Protein AF-0000000075079475 (afdb_homodimer)

Organism: Methylotuvimicrobium buryatense (NCBI:txid95641)

Solvent-accessible surface area (backbone atoms only — not comparable to full-atom values): 30664 Å² total; per-residue (Å²): 133,55,64,68,54,48,51,51,49,20,50,54,37,57,52,51,55,81,39,71,41,76,41,73,81,39,75,64,50,52,45,44,29,71,70,65,68,35,54,45,79,53,95,85,27,36,35,29,41,31,66,28,38,52,50,43,38,50,50,44,19,69,71,56,64,44,43,33,68,89,47,76,78,61,88,45,68,64,50,41,50,46,40,38,48,44,45,38,60,70,61,57,77,58,83,53,40,50,39,40,32,34,23,38,71,30,55,43,44,36,45,92,32,72,29,45,61,45,60,89,42,34,57,40,35,22,43,30,26,44,52,85,63,59,78,43,69,74,45,61,26,40,32,38,29,51,52,71,69,56,39,30,40,38,59,74,52,76,64,50,76,87,52,34,69,14,38,33,33,44,32,44,51,78,90,45,54,52,35,35,50,38,36,50,51,50,34,56,72,61,21,79,88,32,50,20,32,25,39,36,37,53,36,43,57,30,48,47,51,33,74,67,39,62,58,45,44,25,34,38,38,71,34,80,91,46,48,65,63,45,35,66,31,74,94,48,20,44,48,87,55,40,74,78,28,47,67,37,41,52,53,52,48,52,40,41,73,68,63,64,39,22,69,68,42,39,52,48,54,51,47,40,65,73,64,45,25,19,38,46,56,53,48,37,59,71,65,64,50,62,47,38,79,39,49,42,93,134,54,65,68,53,47,52,50,49,20,49,55,37,56,50,50,56,81,40,70,41,76,42,73,81,40,76,63,50,52,47,45,29,72,70,64,68,34,53,45,78,54,97,84,27,36,35,30,42,31,66,28,38,53,50,44,38,50,50,42,20,70,67,53,59,43,42,33,69,90,47,78,79,60,86,45,68,64,51,41,50,46,38,34,48,40,41,38,58,70,63,56,76,58,82,56,39,50,39,41,32,34,24,37,71,31,54,43,43,36,43,92,31,73,28,46,60,45,59,89,44,35,59,40,35,22,42,30,26,46,51,84,63,59,80,43,69,74,45,61,26,39,32,39,31,50,52,70,70,56,39,31,38,38,58,73,51,76,63,50,77,87,52,35,70,14,38,33,33,46,30,44,51,77,91,47,55,52,35,35,51,40,37,49,51,50,35,56,72,61,21,80,89,32,51,21,31,24,38,36,37,53,37,43,57,30,48,46,52,34,75,67,39,60,56,44,44,24,35,38,38,70,34,79,91,44,46,65,62,46,36,65,31,73,92,49,20,44,50,88,56,40,74,78,29,46,67,38,40,53,52,50,49,50,40,40,73,67,64,64,40,22,69,68,41,40,51,49,52,51,48,40,65,73,62,46,26,19,39,44,54,57,48,37,59,74,65,63,50,61,45,36,78,41,49,42,93

Radius of gyration: 27.36 Å; Cα contacts (8 Å, |Δi|>4): 1155; chains: 2; bounding box: 39×85×72 Å

InterPro domains:
  IPR036078 Spo11/DNA topoisomerase VI subunit A superfamily [SSF56726] (134-229)
  IPR055705 Domain of unknown function DUF7281 [PF23947] (97-292)

Structure (mmCIF, N/CA/C/O backbone):
data_AF-0000000075079475-model_v1
#
loop_
_entity.id
_entity.type
_entity.pdbx_description
1 polymer 'DUF7281 domain-containing protein'
#
loop_
_atom_site.group_PDB
_atom_site.id
_atom_site.type_symbol
_atom_site.label_atom_id
_atom_site.label_alt_id
_atom_site.label_comp_id
_atom_site.label_asym_id
_atom_site.label_entity_id
_atom_site.label_seq_id
_atom_site.pdbx_PDB_ins_code
_atom_site.Cartn_x
_atom_site.Cartn_y
_atom_site.Cartn_z
_atom_site.occupancy
_atom_site.B_iso_or_equiv
_atom_site.auth_seq_id
_atom_site.auth_comp_id
_atom_site.auth_asym_id
_atom_site.auth_atom_id
_atom_site.pdbx_PDB_model_num
ATOM 1 N N . MET A 1 1 ? -4.488 14.391 -16.703 1 60.06 1 MET A N 1
ATOM 2 C CA . MET A 1 1 ? -4.801 15.438 -17.672 1 60.06 1 MET A CA 1
ATOM 3 C C . MET A 1 1 ? -6.082 15.117 -18.422 1 60.06 1 MET A C 1
ATOM 5 O O . MET A 1 1 ? -6.293 13.969 -18.844 1 60.06 1 MET A O 1
ATOM 9 N N . ASN A 1 2 ? -6.949 16.109 -18.328 1 63.81 2 ASN A N 1
ATOM 10 C CA . ASN A 1 2 ? -8.195 15.883 -19.047 1 63.81 2 ASN A CA 1
ATOM 11 C C . ASN A 1 2 ? -8.039 16.109 -20.547 1 63.81 2 ASN A C 1
ATOM 13 O O . ASN A 1 2 ? -7.074 16.75 -20.984 1 63.81 2 ASN A O 1
ATOM 17 N N . ARG A 1 3 ? -8.945 15.477 -21.297 1 73.62 3 ARG A N 1
ATOM 18 C CA . ARG A 1 3 ? -8.906 15.492 -22.75 1 73.62 3 ARG A CA 1
ATOM 19 C C . ARG A 1 3 ? -8.922 16.922 -23.281 1 73.62 3 ARG A C 1
ATOM 21 O O . ARG A 1 3 ? -8.234 17.234 -24.25 1 73.62 3 ARG A O 1
ATOM 28 N N . LYS A 1 4 ? -9.688 17.656 -22.594 1 76.19 4 LYS A N 1
ATOM 29 C CA . LYS A 1 4 ? -9.82 19.031 -23.062 1 76.19 4 LYS A CA 1
ATOM 30 C C . LYS A 1 4 ? -8.477 19.766 -23 1 76.19 4 LYS A C 1
ATOM 32 O O . LYS A 1 4 ? -8.094 20.453 -23.953 1 76.19 4 LYS A O 1
ATOM 37 N N . LEU A 1 5 ? -7.867 19.547 -22.016 1 80.56 5 LEU A N 1
ATOM 38 C CA . LEU A 1 5 ? -6.566 20.172 -21.828 1 80.56 5 LEU A CA 1
ATOM 39 C C . LEU A 1 5 ? -5.543 19.609 -22.812 1 80.56 5 LEU A C 1
ATOM 41 O O . LEU A 1 5 ? -4.785 20.359 -23.438 1 80.56 5 LEU A O 1
ATOM 45 N N . PHE A 1 6 ? -5.578 18.344 -22.938 1 85.19 6 PHE A N 1
ATOM 46 C CA . PHE A 1 6 ? -4.648 17.719 -23.859 1 85.19 6 PHE A CA 1
ATOM 47 C C . PHE A 1 6 ? -4.875 18.234 -25.281 1 85.19 6 PHE A C 1
ATOM 49 O O . PHE A 1 6 ? -3.916 18.562 -25.984 1 85.19 6 PHE A O 1
ATOM 56 N N . ASN A 1 7 ? -6.109 18.266 -25.672 1 82.31 7 ASN A N 1
ATOM 57 C CA . ASN A 1 7 ? -6.43 18.75 -27 1 82.31 7 ASN A CA 1
ATOM 58 C C . ASN A 1 7 ? -5.984 20.203 -27.203 1 82.31 7 ASN A C 1
ATOM 60 O O . ASN A 1 7 ? -5.488 20.578 -28.266 1 82.31 7 ASN A O 1
ATOM 64 N N . TRP A 1 8 ? -6.211 20.906 -26.203 1 85.75 8 TRP A N 1
ATOM 65 C CA . TRP A 1 8 ? -5.793 22.297 -26.281 1 85.75 8 TRP A CA 1
ATOM 66 C C . TRP A 1 8 ? -4.281 22.406 -26.453 1 85.75 8 TRP A C 1
ATOM 68 O O . TRP A 1 8 ? -3.809 23.172 -27.312 1 85.75 8 TRP A O 1
ATOM 78 N N . ILE A 1 9 ? -3.586 21.656 -25.703 1 87.31 9 ILE A N 1
ATOM 79 C CA . ILE A 1 9 ? -2.129 21.656 -25.781 1 87.31 9 ILE A CA 1
ATOM 80 C C . ILE A 1 9 ? -1.682 21.172 -27.156 1 87.31 9 ILE A C 1
ATOM 82 O O . ILE A 1 9 ? -0.754 21.734 -27.75 1 87.31 9 ILE A O 1
ATOM 86 N N . SER A 1 10 ? -2.314 20.156 -27.578 1 86.5 10 SER A N 1
ATOM 87 C CA . SER A 1 10 ? -2.008 19.641 -28.906 1 86.5 10 SER A CA 1
ATOM 88 C C . SER A 1 10 ? -2.127 20.719 -29.969 1 86.5 10 SER A C 1
ATOM 90 O O . SER A 1 10 ? -1.272 20.828 -30.859 1 86.5 10 SER A O 1
ATOM 92 N N . GLU A 1 11 ? -3.133 21.469 -29.875 1 85.88 11 GLU A N 1
ATOM 93 C CA . GLU A 1 11 ? -3.342 22.562 -30.812 1 85.88 11 GLU A CA 1
ATOM 94 C C . GLU A 1 11 ? -2.254 23.625 -30.672 1 85.88 11 GLU A C 1
ATOM 96 O O . GLU A 1 11 ? -1.771 24.156 -31.672 1 85.88 11 GLU A O 1
ATOM 101 N N . LEU A 1 12 ? -1.952 23.875 -29.516 1 87.19 12 LEU A N 1
ATOM 102 C CA . LEU A 1 12 ? -0.946 24.891 -29.234 1 87.19 12 LEU A CA 1
ATOM 103 C C . LEU A 1 12 ? 0.405 24.5 -29.828 1 87.19 12 LEU A C 1
ATOM 105 O O . LEU A 1 12 ? 1.061 25.312 -30.484 1 87.19 12 LEU A O 1
ATOM 109 N N . VAL A 1 13 ? 0.736 23.25 -29.625 1 87.62 13 VAL A N 1
ATOM 110 C CA . VAL A 1 13 ? 2.068 22.812 -30.031 1 87.62 13 VAL A CA 1
ATOM 111 C C . VAL A 1 13 ? 2.102 22.578 -31.547 1 87.62 13 VAL A C 1
ATOM 113 O O . VAL A 1 13 ? 3.146 22.734 -32.188 1 87.62 13 VAL A O 1
ATOM 116 N N . ALA A 1 14 ? 1.033 22.281 -32.031 1 82.19 14 ALA A N 1
ATOM 117 C CA . ALA A 1 14 ? 0.944 22.047 -33.469 1 82.19 14 ALA A CA 1
ATOM 118 C C . ALA A 1 14 ? 0.942 23.359 -34.219 1 82.19 14 ALA A C 1
ATOM 120 O O . ALA A 1 14 ? 1.371 23.406 -35.375 1 82.19 14 ALA A O 1
ATOM 121 N N . SER A 1 15 ? 0.427 24.25 -33.562 1 79.5 15 SER A N 1
ATOM 122 C CA . SER A 1 15 ? 0.332 25.547 -34.219 1 79.5 15 SER A CA 1
ATOM 123 C C . SER A 1 15 ? 1.684 26.25 -34.281 1 79.5 15 SER A C 1
ATOM 125 O O . SER A 1 15 ? 2.047 26.953 -33.312 1 79.5 15 SER A O 1
ATOM 127 N N . GLY A 1 16 ? 2.592 26 -35.344 1 78.31 16 GLY A N 1
ATOM 128 C CA . GLY A 1 16 ? 3.896 26.625 -35.469 1 78.31 16 GLY A CA 1
ATOM 129 C C . GLY A 1 16 ? 4.879 26.188 -34.406 1 78.31 16 GLY A C 1
ATOM 130 O O . GLY A 1 16 ? 5.227 26.953 -33.531 1 78.31 16 GLY A O 1
ATOM 131 N N . PRO A 1 17 ? 5.293 25 -34.375 1 75.19 17 PRO A N 1
ATOM 132 C CA . PRO A 1 17 ? 6.117 24.406 -33.312 1 75.19 17 PRO A CA 1
ATOM 133 C C . PRO A 1 17 ? 7.414 25.188 -33.094 1 75.19 17 PRO A C 1
ATOM 135 O O . PRO A 1 17 ? 7.945 25.172 -31.969 1 75.19 17 PRO A O 1
ATOM 138 N N . ASP A 1 18 ? 7.766 25.875 -34.031 1 77.31 18 ASP A N 1
ATOM 139 C CA . ASP A 1 18 ? 9.047 26.578 -33.938 1 77.31 18 ASP A CA 1
ATOM 140 C C . ASP A 1 18 ? 8.844 28.078 -33.781 1 77.31 18 ASP A C 1
ATOM 142 O O . ASP A 1 18 ? 9.781 28.859 -33.969 1 77.31 18 ASP A O 1
ATOM 146 N N . ARG A 1 19 ? 7.609 28.578 -33.562 1 84.56 19 ARG A N 1
ATOM 147 C CA . ARG A 1 19 ? 7.332 30 -33.469 1 84.56 19 ARG A CA 1
ATOM 148 C C . ARG A 1 19 ? 6.613 30.312 -32.156 1 84.56 19 ARG A C 1
ATOM 150 O O . ARG A 1 19 ? 6.051 29.422 -31.516 1 84.56 19 ARG A O 1
ATOM 157 N N . ASN A 1 20 ? 6.715 31.547 -31.812 1 86.38 20 ASN A N 1
ATOM 158 C CA . ASN A 1 20 ? 5.961 32 -30.641 1 86.38 20 ASN A CA 1
ATOM 159 C C . ASN A 1 20 ? 4.465 32.031 -30.922 1 86.38 20 ASN A C 1
ATOM 161 O O . ASN A 1 20 ? 4.047 32.375 -32.031 1 86.38 20 ASN A O 1
ATOM 165 N N . THR A 1 21 ? 3.693 31.5 -30.078 1 87.5 21 THR A N 1
ATOM 166 C CA . THR A 1 21 ? 2.238 31.562 -30.172 1 87.5 21 THR A CA 1
ATOM 167 C C . THR A 1 21 ? 1.648 32.375 -29.031 1 87.5 21 THR A C 1
ATOM 169 O O . THR A 1 21 ? 2.088 32.25 -27.875 1 87.5 21 THR A O 1
ATOM 172 N N . THR A 1 22 ? 0.761 33.312 -29.359 1 86.19 22 THR A N 1
ATOM 173 C CA . THR A 1 22 ? 0.069 34.125 -28.375 1 86.19 22 THR A CA 1
ATOM 174 C C . THR A 1 22 ? -1.396 33.719 -28.266 1 86.19 22 THR A C 1
ATOM 176 O O . THR A 1 22 ? -2.051 33.438 -29.281 1 86.19 22 THR A O 1
ATOM 179 N N . ARG A 1 23 ? -1.879 33.5 -27.078 1 83.38 23 ARG A N 1
ATOM 180 C CA . ARG A 1 23 ? -3.268 33.125 -26.828 1 83.38 23 ARG A CA 1
ATOM 181 C C . ARG A 1 23 ? -3.914 34.031 -25.797 1 83.38 23 ARG A C 1
ATOM 183 O O . ARG A 1 23 ? -3.23 34.562 -24.938 1 83.38 23 ARG A O 1
ATOM 190 N N . HIS A 1 24 ? -5.176 34.156 -25.953 1 81.88 24 HIS A N 1
ATOM 191 C CA . HIS A 1 24 ? -5.934 34.906 -24.938 1 81.88 24 HIS A CA 1
ATOM 192 C C . HIS A 1 24 ? -6.055 34.094 -23.656 1 81.88 24 HIS A C 1
ATOM 194 O O . HIS A 1 24 ? -6.082 32.844 -23.688 1 81.88 24 HIS A O 1
ATOM 200 N N . ALA A 1 25 ? -6.117 34.781 -22.562 1 77.12 25 ALA A N 1
ATOM 201 C CA . ALA A 1 25 ? -6.25 34.156 -21.25 1 77.12 25 ALA A CA 1
ATOM 202 C C . ALA A 1 25 ? -7.566 33.375 -21.156 1 77.12 25 ALA A C 1
ATOM 204 O O . ALA A 1 25 ? -8.625 33.906 -21.5 1 77.12 25 ALA A O 1
ATOM 205 N N . SER A 1 26 ? -7.496 32.094 -21.078 1 78.19 26 SER A N 1
ATOM 206 C CA . SER A 1 26 ? -8.625 31.203 -20.797 1 78.19 26 SER A CA 1
ATOM 207 C C . SER A 1 26 ? -8.336 30.281 -19.625 1 78.19 26 SER A C 1
ATOM 209 O O . SER A 1 26 ? -7.215 30.25 -19.125 1 78.19 26 SER A O 1
ATOM 211 N N . ALA A 1 27 ? -9.359 29.75 -19.172 1 78.31 27 ALA A N 1
ATOM 212 C CA . ALA A 1 27 ? -9.203 28.828 -18.047 1 78.31 27 ALA A CA 1
ATOM 213 C C . ALA A 1 27 ? -8.203 27.719 -18.375 1 78.31 27 ALA A C 1
ATOM 215 O O . ALA A 1 27 ? -7.375 27.359 -17.531 1 78.31 27 ALA A O 1
ATOM 216 N N . LEU A 1 28 ? -8.195 27.281 -19.516 1 78.38 28 LEU A N 1
ATOM 217 C CA . LEU A 1 28 ? -7.305 26.203 -19.938 1 78.38 28 LEU A CA 1
ATOM 218 C C . LEU A 1 28 ? -5.859 26.688 -20.016 1 78.38 28 LEU A C 1
ATOM 220 O O . LEU A 1 28 ? -4.941 25.969 -19.609 1 78.38 28 LEU A O 1
ATOM 224 N N . VAL A 1 29 ? -5.785 27.891 -20.5 1 79.06 29 VAL A N 1
ATOM 225 C CA . VAL A 1 29 ? -4.449 28.453 -20.641 1 79.06 29 VAL A CA 1
ATOM 226 C C . VAL A 1 29 ? -3.812 28.656 -19.281 1 79.06 29 VAL A C 1
ATOM 228 O O . VAL A 1 29 ? -2.637 28.344 -19.078 1 79.06 29 VAL A O 1
ATOM 231 N N . ARG A 1 30 ? -4.551 29.125 -18.438 1 77.5 30 ARG A N 1
ATOM 232 C CA . ARG A 1 30 ? -4.051 29.328 -17.094 1 77.5 30 ARG A CA 1
ATOM 233 C C . ARG A 1 30 ? -3.645 28.016 -16.438 1 77.5 30 ARG A C 1
ATOM 235 O O . ARG A 1 30 ? -2.629 27.938 -15.75 1 77.5 30 ARG A O 1
ATOM 242 N N . GLU A 1 31 ? -4.418 27.094 -16.766 1 79.31 31 GLU A N 1
ATOM 243 C CA . GLU A 1 31 ? -4.117 25.766 -16.234 1 79.31 31 GLU A CA 1
ATOM 244 C C . GLU A 1 31 ? -2.787 25.25 -16.781 1 79.31 31 GLU A C 1
ATOM 246 O O . GLU A 1 31 ? -2.004 24.656 -16.031 1 79.31 31 GLU A O 1
ATOM 251 N N . VAL A 1 32 ? -2.566 25.469 -17.969 1 81.31 32 VAL A N 1
ATOM 252 C CA . VAL A 1 32 ? -1.35 25 -18.609 1 81.31 32 VAL A CA 1
ATOM 253 C C . VAL A 1 32 ? -0.134 25.703 -18.016 1 81.31 32 VAL A C 1
ATOM 255 O O . VAL A 1 32 ? 0.876 25.062 -17.719 1 81.31 32 VAL A O 1
ATOM 258 N N . ILE A 1 33 ? -0.33 26.984 -17.781 1 78.81 33 ILE A N 1
ATOM 259 C CA . ILE A 1 33 ? 0.781 27.766 -17.25 1 78.81 33 ILE A CA 1
ATOM 260 C C . ILE A 1 33 ? 1.06 27.375 -15.812 1 78.81 33 ILE A C 1
ATOM 262 O O . ILE A 1 33 ? 2.217 27.203 -15.414 1 78.81 33 ILE A O 1
ATOM 266 N N . GLU A 1 34 ? 0.073 27.234 -15.125 1 75.38 34 GLU A N 1
ATOM 267 C CA . GLU A 1 34 ? 0.208 26.906 -13.711 1 75.38 34 GLU A CA 1
ATOM 268 C C . GLU A 1 34 ? 0.738 25.484 -13.531 1 75.38 34 GLU A C 1
ATOM 270 O O . GLU A 1 34 ? 1.578 25.234 -12.664 1 75.38 34 GLU A O 1
ATOM 275 N N . ARG A 1 35 ? 0.265 24.734 -14.445 1 75.38 35 ARG A N 1
ATOM 276 C CA . ARG A 1 35 ? 0.546 23.312 -14.281 1 75.38 35 ARG A CA 1
ATOM 277 C C . ARG A 1 35 ? 1.932 22.969 -14.812 1 75.38 35 ARG A C 1
ATOM 279 O O . ARG A 1 35 ? 2.648 22.172 -14.211 1 75.38 35 ARG A O 1
ATOM 286 N N . TYR A 1 36 ? 2.291 23.547 -15.922 1 80.56 36 TYR A N 1
ATOM 287 C CA . TYR A 1 36 ? 3.498 23.109 -16.609 1 80.56 36 TYR A CA 1
ATOM 288 C C . TYR A 1 36 ? 4.574 24.188 -16.562 1 80.56 36 TYR A C 1
ATOM 290 O O . TYR A 1 36 ? 5.719 23.953 -16.969 1 80.56 36 TYR A O 1
ATOM 298 N N . ARG A 1 37 ? 4.172 25.266 -16.031 1 77.88 37 ARG A N 1
ATOM 299 C CA . ARG A 1 37 ? 5.082 26.406 -15.922 1 77.88 37 ARG A CA 1
ATOM 300 C C . ARG A 1 37 ? 5.73 26.719 -17.266 1 77.88 37 ARG A C 1
ATOM 302 O O . ARG A 1 37 ? 6.934 26.969 -17.328 1 77.88 37 ARG A O 1
ATOM 309 N N . CYS A 1 38 ? 4.973 26.516 -18.219 1 84.69 38 CYS A N 1
ATOM 310 C CA . CYS A 1 38 ? 5.375 26.875 -19.578 1 84.69 38 CYS A CA 1
ATOM 311 C C . CYS A 1 38 ? 4.547 28.047 -20.094 1 84.69 38 CYS A C 1
ATOM 313 O O . CYS A 1 38 ? 3.32 28.047 -19.984 1 84.69 38 CYS A O 1
ATOM 315 N N . GLY A 1 39 ? 5.188 29.078 -20.594 1 82.81 39 GLY A N 1
ATOM 316 C CA . GLY A 1 39 ? 4.523 30.266 -21.078 1 82.81 39 GLY A CA 1
ATOM 317 C C . GLY A 1 39 ? 4.574 31.422 -20.109 1 82.81 39 GLY A C 1
ATOM 318 O O . GLY A 1 39 ? 4.926 31.25 -18.938 1 82.81 39 GLY A O 1
ATOM 319 N N . HIS A 1 40 ? 4.348 32.688 -20.641 1 83.62 40 HIS A N 1
ATOM 320 C CA . HIS A 1 40 ? 4.359 33.875 -19.781 1 83.62 40 HIS A CA 1
ATOM 321 C C . HIS A 1 40 ? 3.352 34.906 -20.25 1 83.62 40 HIS A C 1
ATOM 323 O O . HIS A 1 40 ? 2.926 34.906 -21.406 1 83.62 40 HIS A O 1
ATOM 329 N N . LEU A 1 41 ? 2.971 35.656 -19.312 1 78.75 41 LEU A N 1
ATOM 330 C CA . LEU A 1 41 ? 2.045 36.75 -19.609 1 78.75 41 LEU A CA 1
ATOM 331 C C . LEU A 1 41 ? 2.793 37.969 -20.141 1 78.75 41 LEU A C 1
ATOM 333 O O . LEU A 1 41 ? 3.803 38.375 -19.578 1 78.75 41 LEU A O 1
ATOM 337 N N . ASN A 1 42 ? 2.484 38.344 -21.344 1 78 42 ASN A N 1
ATOM 338 C CA . ASN A 1 42 ? 3.025 39.562 -21.938 1 78 42 ASN A CA 1
ATOM 339 C C . ASN A 1 42 ? 1.915 40.5 -22.391 1 78 42 ASN A C 1
ATOM 341 O O . ASN A 1 42 ? 1.188 40.188 -23.344 1 78 42 ASN A O 1
ATOM 345 N N . LYS A 1 43 ? 1.786 41.688 -21.906 1 77.31 43 LYS A N 1
ATOM 346 C CA . LYS A 1 43 ? 0.822 42.75 -22.25 1 77.31 43 LYS A CA 1
ATOM 347 C C . LYS A 1 43 ? -0.6 42.188 -22.266 1 77.31 43 LYS A C 1
ATOM 349 O O . LYS A 1 43 ? -1.342 42.406 -23.219 1 77.31 43 LYS A O 1
ATOM 354 N N . GLY A 1 44 ? -0.976 41.312 -21.219 1 72.75 44 GLY A N 1
ATOM 355 C CA . GLY A 1 44 ? -2.336 40.812 -21.078 1 72.75 44 GLY A CA 1
ATOM 356 C C . GLY A 1 44 ? -2.59 39.562 -21.859 1 72.75 44 GLY A C 1
ATOM 357 O O . GLY A 1 44 ? -3.719 39.062 -21.906 1 72.75 44 GLY A O 1
ATOM 358 N N . ARG A 1 45 ? -1.634 39.188 -22.594 1 80.75 45 ARG A N 1
ATOM 359 C CA . ARG A 1 45 ? -1.776 37.969 -23.375 1 80.75 45 ARG A CA 1
ATOM 360 C C . ARG A 1 45 ? -0.772 36.906 -22.906 1 80.75 45 ARG A C 1
ATOM 362 O O . ARG A 1 45 ? 0.308 37.25 -22.422 1 80.75 45 ARG A O 1
ATOM 369 N N . LEU A 1 46 ? -1.155 35.656 -23.125 1 82.81 46 LEU A N 1
ATOM 370 C CA . LEU A 1 46 ? -0.275 34.531 -22.781 1 82.81 46 LEU A CA 1
ATOM 371 C C . LEU A 1 46 ? 0.584 34.125 -23.969 1 82.81 46 LEU A C 1
ATOM 373 O O . LEU A 1 46 ? 0.061 33.844 -25.047 1 82.81 46 LEU A O 1
ATOM 377 N N . VAL A 1 47 ? 1.871 34.25 -23.797 1 87.12 47 VAL A N 1
ATOM 378 C CA . VAL A 1 47 ? 2.822 33.969 -24.859 1 87.12 47 VAL A CA 1
ATOM 379 C C . VAL A 1 47 ? 3.535 32.656 -24.578 1 87.12 47 VAL A C 1
ATOM 381 O O . VAL A 1 47 ? 4 32.406 -23.469 1 87.12 47 VAL A O 1
ATOM 384 N N . PHE A 1 48 ? 3.59 31.766 -25.578 1 89.81 48 PHE A N 1
ATOM 385 C CA . PHE A 1 48 ? 4.363 30.531 -25.562 1 89.81 48 PHE A CA 1
ATOM 386 C C . PHE A 1 48 ? 5.473 30.578 -26.609 1 89.81 48 PHE A C 1
ATOM 388 O O . PHE A 1 48 ? 5.199 30.656 -27.812 1 89.81 48 PHE A O 1
ATOM 395 N N . THR A 1 49 ? 6.695 30.594 -26.078 1 86.94 49 THR A N 1
ATOM 396 C CA . THR A 1 49 ? 7.82 30.547 -27 1 86.94 49 THR A CA 1
ATOM 397 C C . THR A 1 49 ? 7.988 29.141 -27.578 1 86.94 49 THR A C 1
ATOM 399 O O . THR A 1 49 ? 7.363 28.188 -27.109 1 86.94 49 THR A O 1
ATOM 402 N N . ALA A 1 50 ? 8.859 29.125 -28.625 1 84.25 50 ALA A N 1
ATOM 403 C CA . ALA A 1 50 ? 9.195 27.812 -29.188 1 84.25 50 ALA A CA 1
ATOM 404 C C . ALA A 1 50 ? 9.773 26.891 -28.125 1 84.25 50 ALA A C 1
ATOM 406 O O . ALA A 1 50 ? 9.461 25.688 -28.094 1 84.25 50 ALA A O 1
ATOM 407 N N . GLN A 1 51 ? 10.484 27.469 -27.281 1 85.94 51 GLN A N 1
ATOM 408 C CA . GLN A 1 51 ? 11.086 26.688 -26.203 1 85.94 51 GLN A CA 1
ATOM 409 C C . GLN A 1 51 ? 10.023 26.234 -25.203 1 85.94 51 GLN A C 1
ATOM 411 O O . GLN A 1 51 ? 10.078 25.109 -24.703 1 85.94 51 GLN A O 1
ATOM 416 N N . ASP A 1 52 ? 9.086 27.062 -24.953 1 86.56 52 ASP A N 1
ATOM 417 C CA . ASP A 1 52 ? 7.977 26.703 -24.062 1 86.56 52 ASP A CA 1
ATOM 418 C C . ASP A 1 52 ? 7.191 25.516 -24.625 1 86.56 52 ASP A C 1
ATOM 420 O O . ASP A 1 52 ? 6.82 24.609 -23.891 1 86.56 52 ASP A O 1
ATOM 424 N N . LYS A 1 53 ? 6.922 25.578 -25.844 1 85.88 53 LYS A N 1
ATOM 425 C CA . LYS A 1 53 ? 6.148 24.531 -26.516 1 85.88 53 LYS A CA 1
ATOM 426 C C . LYS A 1 53 ? 6.887 23.188 -26.484 1 85.88 53 LYS A C 1
ATOM 428 O O . LYS A 1 53 ? 6.277 22.141 -26.25 1 85.88 53 LYS A O 1
ATOM 433 N N . LEU A 1 54 ? 8.18 23.25 -26.672 1 83.38 54 LEU A N 1
ATOM 434 C CA . LEU A 1 54 ? 8.992 22.047 -26.609 1 83.38 54 LEU A CA 1
ATOM 435 C C . LEU A 1 54 ? 8.977 21.438 -25.219 1 83.38 54 LEU A C 1
ATOM 437 O O . LEU A 1 54 ? 8.836 20.219 -25.062 1 83.38 54 LEU A O 1
ATOM 441 N N . GLU A 1 55 ? 9.094 22.344 -24.312 1 84.38 55 GLU A N 1
ATOM 442 C CA . GLU A 1 55 ? 9.078 21.891 -22.922 1 84.38 55 GLU A CA 1
ATOM 443 C C . GLU A 1 55 ? 7.711 21.344 -22.547 1 84.38 55 GLU A C 1
ATOM 445 O O . GLU A 1 55 ? 7.613 20.328 -21.859 1 84.38 55 GLU A O 1
ATOM 450 N N . LEU A 1 56 ? 6.727 22.031 -22.969 1 85.62 56 LEU A N 1
ATOM 451 C CA . LEU A 1 56 ? 5.359 21.578 -22.703 1 85.62 56 LEU A CA 1
ATOM 452 C C . LEU A 1 56 ? 5.109 20.203 -23.328 1 85.62 56 LEU A C 1
ATOM 454 O O . LEU A 1 56 ? 4.523 19.328 -22.688 1 85.62 56 LEU A O 1
ATOM 458 N N . ARG A 1 57 ? 5.488 20.047 -24.469 1 83.19 57 ARG A N 1
ATOM 459 C CA . ARG A 1 57 ? 5.375 18.766 -25.156 1 83.19 57 ARG A CA 1
ATOM 460 C C . ARG A 1 57 ? 6.07 17.656 -24.391 1 83.19 57 ARG A C 1
ATOM 462 O O . ARG A 1 57 ? 5.508 16.578 -24.203 1 83.19 57 ARG A O 1
ATOM 469 N N . ARG A 1 58 ? 7.25 17.969 -23.984 1 79.31 58 ARG A N 1
ATOM 470 C CA . ARG A 1 58 ? 8.031 17 -23.219 1 79.31 58 ARG A CA 1
ATOM 471 C C . ARG A 1 58 ? 7.312 16.625 -21.938 1 79.31 58 ARG A C 1
ATOM 473 O O . ARG A 1 58 ? 7.176 15.438 -21.609 1 79.31 58 ARG A O 1
ATOM 480 N N . ARG A 1 59 ? 6.828 17.594 -21.297 1 78.44 59 ARG A N 1
ATOM 481 C CA . ARG A 1 59 ? 6.195 17.375 -20 1 78.44 59 ARG A CA 1
ATOM 482 C C . ARG A 1 59 ? 4.883 16.625 -20.156 1 78.44 59 ARG A C 1
ATOM 484 O O . ARG A 1 59 ? 4.582 15.727 -19.359 1 78.44 59 ARG A O 1
ATOM 491 N N . VAL A 1 60 ? 4.133 17.016 -21.141 1 79.5 60 VAL A N 1
ATOM 492 C CA . VAL A 1 60 ? 2.854 16.359 -21.391 1 79.5 60 VAL A CA 1
ATOM 493 C C . VAL A 1 60 ? 3.084 14.906 -21.797 1 79.5 60 VAL A C 1
ATOM 495 O O . VAL A 1 60 ? 2.371 14.008 -21.344 1 79.5 60 VAL A O 1
ATOM 498 N N . ARG A 1 61 ? 4.062 14.734 -22.562 1 75.44 61 ARG A N 1
ATOM 499 C CA . ARG A 1 61 ? 4.418 13.383 -22.984 1 75.44 61 ARG A CA 1
ATOM 500 C C . ARG A 1 61 ? 4.844 12.539 -21.781 1 75.44 61 ARG A C 1
ATOM 502 O O . ARG A 1 61 ? 4.477 11.367 -21.688 1 75.44 61 ARG A O 1
ATOM 509 N N . GLU A 1 62 ? 5.617 13.133 -20.984 1 70.19 62 GLU A N 1
ATOM 510 C CA . GLU A 1 62 ? 6.074 12.445 -19.781 1 70.19 62 GLU A CA 1
ATOM 511 C C . GLU A 1 62 ? 4.902 12.094 -18.875 1 70.19 62 GLU A C 1
ATOM 513 O O . GLU A 1 62 ? 4.879 11.008 -18.281 1 70.19 62 GLU A O 1
ATOM 518 N N . GLU A 1 63 ? 4.035 13.094 -18.859 1 66.12 63 GLU A N 1
ATOM 519 C CA . GLU A 1 63 ? 2.895 12.945 -17.969 1 66.12 63 GLU A CA 1
ATOM 520 C C . GLU A 1 63 ? 1.887 11.938 -18.516 1 66.12 63 GLU A C 1
ATOM 522 O O . GLU A 1 63 ? 1.335 11.125 -17.766 1 66.12 63 GLU A O 1
ATOM 527 N N . THR A 1 64 ? 1.555 12.047 -19.75 1 67.12 64 THR A N 1
ATOM 528 C CA . THR A 1 64 ? 0.427 11.312 -20.328 1 67.12 64 THR A CA 1
ATOM 529 C C . THR A 1 64 ? 0.911 10.109 -21.125 1 67.12 64 THR A C 1
ATOM 531 O O . THR A 1 64 ? 0.141 9.188 -21.391 1 67.12 64 THR A O 1
ATOM 534 N N . GLY A 1 65 ? 2.197 10.125 -21.484 1 64.75 65 GLY A N 1
ATOM 535 C CA . GLY A 1 65 ? 2.742 9.133 -22.391 1 64.75 65 GLY A CA 1
ATOM 536 C C . GLY A 1 65 ? 2.422 9.414 -23.844 1 64.75 65 GLY A C 1
ATOM 537 O O . GLY A 1 65 ? 2.846 8.664 -24.734 1 64.75 65 GLY A O 1
ATOM 538 N N . PHE A 1 66 ? 1.674 10.43 -24.078 1 71.19 66 PHE A N 1
ATOM 539 C CA . PHE A 1 66 ? 1.272 10.766 -25.438 1 71.19 66 PHE A CA 1
ATOM 540 C C . PHE A 1 66 ? 1.901 12.086 -25.875 1 71.19 66 PHE A C 1
ATOM 542 O O . PHE A 1 66 ? 1.95 13.039 -25.109 1 71.19 66 PHE A O 1
ATOM 549 N N . ASP A 1 67 ? 2.43 12.008 -27.094 1 76.81 67 ASP A N 1
ATOM 550 C CA . ASP A 1 67 ? 2.945 13.25 -27.672 1 76.81 67 ASP A CA 1
ATOM 551 C C . ASP A 1 67 ? 1.808 14.141 -28.156 1 76.81 67 ASP A C 1
ATOM 553 O O . ASP A 1 67 ? 1.073 13.773 -29.078 1 76.81 67 ASP A O 1
ATOM 557 N N . PRO A 1 68 ? 1.753 15.258 -27.531 1 80.94 68 PRO A N 1
ATOM 558 C CA . PRO A 1 68 ? 0.67 16.125 -27.984 1 80.94 68 PRO A CA 1
ATOM 559 C C . PRO A 1 68 ? 0.86 16.594 -29.422 1 80.94 68 PRO A C 1
ATOM 561 O O . PRO A 1 68 ? -0.086 17.078 -30.047 1 80.94 68 PRO A O 1
ATOM 564 N N . LEU A 1 69 ? 2.137 16.422 -29.797 1 75.56 69 LEU A N 1
ATOM 565 C CA . LEU A 1 69 ? 2.35 16.719 -31.203 1 75.56 69 LEU A CA 1
ATOM 566 C C . LEU A 1 69 ? 1.996 15.508 -32.062 1 75.56 69 LEU A C 1
ATOM 568 O O . LEU A 1 69 ? 2.674 14.477 -32 1 75.56 69 LEU A O 1
ATOM 572 N N . GLY A 1 70 ? 0.699 15.406 -32.531 1 70.5 70 GLY A N 1
ATOM 573 C CA . GLY A 1 70 ? 0.344 14.398 -33.5 1 70.5 70 GLY A CA 1
ATOM 574 C C . GLY A 1 70 ? -0.454 13.25 -32.938 1 70.5 70 GLY A C 1
ATOM 575 O O . GLY A 1 70 ? -0.951 12.398 -33.656 1 70.5 70 GLY A O 1
ATOM 576 N N . GLU A 1 71 ? -0.406 13.094 -31.516 1 69.12 71 GLU A N 1
ATOM 577 C CA . GLU A 1 71 ? -1.148 11.992 -30.922 1 69.12 71 GLU A CA 1
ATOM 578 C C . GLU A 1 71 ? -2.391 12.5 -30.188 1 69.12 71 GLU A C 1
ATOM 580 O O . GLU A 1 71 ? -2.475 13.672 -29.844 1 69.12 71 GLU A O 1
ATOM 585 N N . ARG A 1 72 ? -3.455 11.641 -30.172 1 66.25 72 ARG A N 1
ATOM 586 C CA . ARG A 1 72 ? -4.688 11.945 -29.453 1 66.25 72 ARG A CA 1
ATOM 587 C C . ARG A 1 72 ? -4.781 11.141 -28.156 1 66.25 72 ARG A C 1
ATOM 589 O O . ARG A 1 72 ? -4.359 9.984 -28.109 1 66.25 72 ARG A O 1
ATOM 596 N N . LEU A 1 73 ? -5.098 11.938 -27.094 1 65.75 73 LEU A N 1
ATOM 597 C CA . LEU A 1 73 ? -5.402 11.234 -25.859 1 65.75 73 LEU A CA 1
ATOM 598 C C . LEU A 1 73 ? -6.598 10.305 -26.031 1 65.75 73 LEU A C 1
ATOM 600 O O . LEU A 1 73 ? -7.637 10.719 -26.547 1 65.75 73 LEU A O 1
ATOM 604 N N . PRO A 1 74 ? -6.434 9.086 -25.812 1 57.47 74 PRO A N 1
ATOM 605 C CA . PRO A 1 74 ? -7.57 8.18 -25.984 1 57.47 74 PRO A CA 1
ATOM 606 C C . PRO A 1 74 ? -8.781 8.586 -25.156 1 57.47 74 PRO A C 1
ATOM 608 O O . PRO A 1 74 ? -8.633 9.227 -24.109 1 57.47 74 PRO A O 1
ATOM 611 N N . ASP A 1 75 ? -9.977 8.445 -25.656 1 55.66 75 ASP A N 1
ATOM 612 C CA . ASP A 1 75 ? -11.242 8.828 -25.062 1 55.66 75 ASP A CA 1
ATOM 613 C C . ASP A 1 75 ? -11.492 8.062 -23.766 1 55.66 75 ASP A C 1
ATOM 615 O O . ASP A 1 75 ? -12.172 8.555 -22.859 1 55.66 75 ASP A O 1
ATOM 619 N N . ASP A 1 76 ? -11.141 6.957 -23.609 1 48.06 76 ASP A N 1
ATOM 620 C CA . ASP A 1 76 ? -11.523 6.102 -22.5 1 48.06 76 ASP A CA 1
ATOM 621 C C . ASP A 1 76 ? -10.43 6.07 -21.438 1 48.06 76 ASP A C 1
ATOM 623 O O . ASP A 1 76 ? -9.258 5.832 -21.734 1 48.06 76 ASP A O 1
ATOM 627 N N . ARG A 1 77 ? -10.828 6.754 -20.297 1 45 77 ARG A N 1
ATOM 628 C CA . ARG A 1 77 ? -9.977 6.785 -19.109 1 45 77 ARG A CA 1
ATOM 629 C C . ARG A 1 77 ? -9.234 5.465 -18.938 1 45 77 ARG A C 1
ATOM 631 O O . ARG A 1 77 ? -8.078 5.453 -18.5 1 45 77 ARG A O 1
ATOM 638 N N . LEU A 1 78 ? -9.875 4.5 -19.328 1 45.5 78 LEU A N 1
ATOM 639 C CA . LEU A 1 78 ? -9.281 3.174 -19.219 1 45.5 78 LEU A CA 1
ATOM 640 C C . LEU A 1 78 ? -8.086 3.025 -20.156 1 45.5 78 LEU A C 1
ATOM 642 O O . LEU A 1 78 ? -7.078 2.414 -19.797 1 45.5 78 LEU A O 1
ATOM 646 N N . THR A 1 79 ? -8.289 3.641 -21.219 1 50.47 79 THR A N 1
ATOM 647 C CA . THR A 1 79 ? -7.215 3.549 -22.203 1 50.47 79 THR A CA 1
ATOM 648 C C . THR A 1 79 ? -6.012 4.383 -21.766 1 50.47 79 THR A C 1
ATOM 650 O O . THR A 1 79 ? -4.863 3.969 -21.938 1 50.47 79 THR A O 1
ATOM 653 N N . VAL A 1 80 ? -6.348 5.539 -21.25 1 48.62 80 VAL A N 1
ATOM 654 C CA . VAL A 1 80 ? -5.266 6.387 -20.766 1 48.62 80 VAL A CA 1
ATOM 655 C C . VAL A 1 80 ? -4.543 5.691 -19.609 1 48.62 80 VAL A C 1
ATOM 657 O O . VAL A 1 80 ? -3.311 5.68 -19.547 1 48.62 80 VAL A O 1
ATOM 660 N N . ALA A 1 81 ? -5.293 5.18 -18.812 1 48.31 81 ALA A N 1
ATOM 661 C CA . ALA A 1 81 ? -4.723 4.441 -17.688 1 48.31 81 ALA A CA 1
ATOM 662 C C . ALA A 1 81 ? -3.877 3.268 -18.172 1 48.31 81 ALA A C 1
ATOM 664 O O . ALA A 1 81 ? -2.801 3.004 -17.625 1 48.31 81 ALA A O 1
ATOM 665 N N . LYS A 1 82 ? -4.449 2.721 -19.219 1 49.78 82 LYS A N 1
ATOM 666 C CA . LYS A 1 82 ? -3.723 1.62 -19.844 1 49.78 82 LYS A CA 1
ATOM 667 C C . LYS A 1 82 ? -2.398 2.098 -20.438 1 49.78 82 LYS A C 1
ATOM 669 O O . LYS A 1 82 ? -1.383 1.407 -20.344 1 49.78 82 LYS A O 1
ATOM 674 N N . HIS A 1 83 ? -2.562 3.205 -21.031 1 50.84 83 HIS A N 1
ATOM 675 C CA . HIS A 1 83 ? -1.348 3.758 -21.625 1 50.84 83 HIS A CA 1
ATOM 676 C C . HIS A 1 83 ? -0.323 4.109 -20.547 1 50.84 83 HIS A C 1
ATOM 678 O O . HIS A 1 83 ? 0.871 3.848 -20.719 1 50.84 83 HIS A O 1
ATOM 684 N N . HIS A 1 84 ? -0.794 4.695 -19.562 1 49.47 84 HIS A N 1
ATOM 685 C CA . HIS A 1 84 ? 0.109 5.027 -18.469 1 49.47 84 HIS A CA 1
ATOM 686 C C . HIS A 1 84 ? 0.705 3.77 -17.844 1 49.47 84 HIS A C 1
ATOM 688 O O . HIS A 1 84 ? 1.894 3.736 -17.516 1 49.47 84 HIS A O 1
ATOM 694 N N . ALA A 1 85 ? -0.192 2.906 -17.766 1 48.84 85 ALA A N 1
ATOM 695 C CA . ALA A 1 85 ? 0.288 1.63 -17.25 1 48.84 85 ALA A CA 1
ATOM 696 C C . ALA A 1 85 ? 1.379 1.047 -18.141 1 48.84 85 ALA A C 1
ATOM 698 O O . ALA A 1 85 ? 2.383 0.527 -17.656 1 48.84 85 ALA A O 1
ATOM 699 N N . ASN A 1 86 ? 1.11 1.191 -19.438 1 51.16 86 ASN A N 1
ATOM 700 C CA . ASN A 1 86 ? 2.092 0.699 -20.406 1 51.16 86 ASN A CA 1
ATOM 701 C C . ASN A 1 86 ? 3.402 1.473 -20.312 1 51.16 86 ASN A C 1
ATOM 703 O O . ASN A 1 86 ? 4.484 0.884 -20.391 1 51.16 86 ASN A O 1
ATOM 707 N N . GLU A 1 87 ? 3.234 2.717 -20.375 1 48.81 87 GLU A N 1
ATOM 708 C CA . GLU A 1 87 ? 4.43 3.545 -20.25 1 48.81 87 GLU A CA 1
ATOM 709 C C . GLU A 1 87 ? 5.172 3.252 -18.953 1 48.81 87 GLU A C 1
ATOM 711 O O . GLU A 1 87 ? 6.402 3.213 -18.922 1 48.81 87 GLU A O 1
ATOM 716 N N . LYS A 1 88 ? 4.457 3.203 -17.938 1 47.53 88 LYS A N 1
ATOM 717 C CA . LYS A 1 88 ? 5.016 2.9 -16.625 1 47.53 88 LYS A CA 1
ATOM 718 C C . LYS A 1 88 ? 5.723 1.548 -16.625 1 47.53 88 LYS A C 1
ATOM 720 O O . LYS A 1 88 ? 6.75 1.381 -15.969 1 47.53 88 LYS A O 1
ATOM 725 N N . LEU A 1 89 ? 4.965 0.675 -17.25 1 48.91 89 LEU A N 1
ATOM 726 C CA . LEU A 1 89 ? 5.598 -0.632 -17.391 1 48.91 89 LEU A CA 1
ATOM 727 C C . LEU A 1 89 ? 6.898 -0.52 -18.172 1 48.91 89 LEU A C 1
ATOM 729 O O . LEU A 1 89 ? 7.844 -1.271 -17.938 1 48.91 89 LEU A O 1
ATOM 733 N N . ALA A 1 90 ? 7.012 0.397 -19.156 1 46.5 90 ALA A N 1
ATOM 734 C CA . ALA A 1 90 ? 8.172 0.477 -20.031 1 46.5 90 ALA A CA 1
ATOM 735 C C . ALA A 1 90 ? 9.289 1.291 -19.391 1 46.5 90 ALA A C 1
ATOM 737 O O . ALA A 1 90 ? 10.469 1.112 -19.719 1 46.5 90 ALA A O 1
ATOM 738 N N . GLY A 1 91 ? 9.039 2.328 -18.672 1 43.69 91 GLY A N 1
ATOM 739 C CA . GLY A 1 91 ? 10.133 3.23 -18.344 1 43.69 91 GLY A CA 1
ATOM 740 C C . GLY A 1 91 ? 10.516 3.199 -16.891 1 43.69 91 GLY A C 1
ATOM 741 O O . GLY A 1 91 ? 11.602 2.732 -16.531 1 43.69 91 GLY A O 1
ATOM 742 N N . LYS A 1 92 ? 10.016 4.242 -16.047 1 46.59 92 LYS A N 1
ATOM 743 C CA . LYS A 1 92 ? 10.523 4.59 -14.719 1 46.59 92 LYS A CA 1
ATOM 744 C C . LYS A 1 92 ? 10.305 3.449 -13.734 1 46.59 92 LYS A C 1
ATOM 746 O O . LYS A 1 92 ? 9.328 2.699 -13.844 1 46.59 92 LYS A O 1
ATOM 751 N N . PRO A 1 93 ? 11.438 3.234 -13.008 1 47.5 93 PRO A N 1
ATOM 752 C CA . PRO A 1 93 ? 11.172 2.238 -11.961 1 47.5 93 PRO A CA 1
ATOM 753 C C . PRO A 1 93 ? 9.836 2.457 -11.266 1 47.5 93 PRO A C 1
ATOM 755 O O . PRO A 1 93 ? 9.539 3.572 -10.82 1 47.5 93 PRO A O 1
ATOM 758 N N . VAL A 1 94 ? 8.711 1.848 -11.633 1 48.41 94 VAL A N 1
ATOM 759 C CA . VAL A 1 94 ? 7.297 1.728 -11.305 1 48.41 94 VAL A CA 1
ATOM 760 C C . VAL A 1 94 ? 7.066 2.146 -9.852 1 48.41 94 VAL A C 1
ATOM 762 O O . VAL A 1 94 ? 6.094 2.842 -9.547 1 48.41 94 VAL A O 1
ATOM 765 N N . SER A 1 95 ? 8.18 1.874 -8.93 1 55.62 95 SER A N 1
ATOM 766 C CA . SER A 1 95 ? 7.918 1.995 -7.496 1 55.62 95 SER A CA 1
ATOM 767 C C . SER A 1 95 ? 7.84 3.457 -7.07 1 55.62 95 SER A C 1
ATOM 769 O O . SER A 1 95 ? 7.289 3.773 -6.016 1 55.62 95 SER A O 1
ATOM 771 N N . GLU A 1 96 ? 7.934 4.41 -8.102 1 67.44 96 GLU A N 1
ATOM 772 C CA . GLU A 1 96 ? 8.195 5.773 -7.652 1 67.44 96 GLU A CA 1
ATOM 773 C C . GLU A 1 96 ? 6.953 6.648 -7.805 1 67.44 96 GLU A C 1
ATOM 775 O O . GLU A 1 96 ? 6.98 7.84 -7.48 1 67.44 96 GLU A O 1
ATOM 780 N N . ASP A 1 97 ? 5.797 6.102 -7.988 1 86.44 97 ASP A N 1
ATOM 781 C CA . ASP A 1 97 ? 4.629 6.953 -8.195 1 86.44 97 ASP A CA 1
ATOM 782 C C . ASP A 1 97 ? 3.48 6.551 -7.277 1 86.44 97 ASP A C 1
ATOM 784 O O . ASP A 1 97 ? 2.354 7.02 -7.441 1 86.44 97 ASP A O 1
ATOM 788 N N . TYR A 1 98 ? 3.73 5.773 -6.34 1 90.88 98 TYR A N 1
ATOM 789 C CA . TYR A 1 98 ? 2.607 5.23 -5.586 1 90.88 98 TYR A CA 1
ATOM 790 C C . TYR A 1 98 ? 2.41 5.992 -4.281 1 90.88 98 TYR A C 1
ATOM 792 O O . TYR A 1 98 ? 3.381 6.434 -3.66 1 90.88 98 TYR A O 1
ATOM 800 N N . LEU A 1 99 ? 1.119 6.129 -3.949 1 94.75 99 LEU A N 1
ATOM 801 C CA . LEU A 1 99 ? 0.685 6.723 -2.689 1 94.75 99 LEU A CA 1
ATOM 802 C C . LEU A 1 99 ? -0.175 5.746 -1.895 1 94.75 99 LEU A C 1
ATOM 804 O O . LEU A 1 99 ? -0.819 4.867 -2.473 1 94.75 99 LEU A O 1
ATOM 808 N N . LEU A 1 100 ? -0.074 5.895 -0.646 1 96.31 100 LEU A N 1
ATOM 809 C CA . LEU A 1 100 ? -0.979 5.191 0.256 1 96.31 100 LEU A CA 1
ATOM 810 C C . LEU A 1 100 ? -2.004 6.152 0.854 1 96.31 100 LEU A C 1
ATOM 812 O O . LEU A 1 100 ? -1.636 7.129 1.513 1 96.31 100 LEU A O 1
ATOM 816 N N . LEU A 1 101 ? -3.309 5.863 0.59 1 97.31 101 LEU A N 1
ATOM 817 C CA . LEU A 1 101 ? -4.395 6.758 0.969 1 97.31 101 LEU A CA 1
ATOM 818 C C . LEU A 1 101 ? -5.367 6.062 1.917 1 97.31 101 LEU A C 1
ATOM 820 O O . LEU A 1 101 ? -5.605 4.859 1.793 1 97.31 101 LEU A O 1
ATOM 824 N N . ASN A 1 102 ? -5.891 6.805 2.836 1 97.12 102 ASN A N 1
ATOM 825 C CA . ASN A 1 102 ? -6.918 6.34 3.764 1 97.12 102 ASN A CA 1
ATOM 826 C C . ASN A 1 102 ? -7.805 7.488 4.238 1 97.12 102 ASN A C 1
ATOM 828 O O . ASN A 1 102 ? -7.629 8.633 3.811 1 97.12 102 ASN A O 1
ATOM 832 N N . SER A 1 103 ? -8.805 7.184 4.957 1 96.81 103 SER A N 1
ATOM 833 C CA . SER A 1 103 ? -9.695 8.188 5.531 1 96.81 103 SER A CA 1
ATOM 834 C C . SER A 1 103 ? -10.266 7.727 6.863 1 96.81 103 SER A C 1
ATOM 836 O O . SER A 1 103 ? -10.688 6.574 7 1 96.81 103 SER A O 1
ATOM 838 N N . PRO A 1 104 ? -10.305 8.641 7.82 1 94.94 104 PRO A N 1
ATOM 839 C CA . PRO A 1 104 ? -10.812 8.266 9.141 1 94.94 104 PRO A CA 1
ATOM 840 C C . PRO A 1 104 ? -12.258 7.785 9.102 1 94.94 104 PRO A C 1
ATOM 842 O O . PRO A 1 104 ? -12.656 6.945 9.914 1 94.94 104 PRO A O 1
ATOM 845 N N . ASP A 1 105 ? -13.023 8.227 8.195 1 93.19 105 ASP A N 1
ATOM 846 C CA . ASP A 1 105 ? -14.422 7.816 8.156 1 93.19 105 ASP A CA 1
ATOM 847 C C . ASP A 1 105 ? -14.609 6.582 7.277 1 93.19 105 ASP A C 1
ATOM 849 O O . ASP A 1 105 ? -15.734 6.129 7.062 1 93.19 105 ASP A O 1
ATOM 853 N N . GLY A 1 106 ? -13.555 6.117 6.625 1 91.88 106 GLY A N 1
ATOM 854 C CA . GLY A 1 106 ? -13.578 4.855 5.898 1 91.88 106 GLY A CA 1
ATOM 855 C C . GLY A 1 106 ? -13.93 5.02 4.43 1 91.88 106 GLY A C 1
ATOM 856 O O . GLY A 1 106 ? -14.055 4.031 3.703 1 91.88 106 GLY A O 1
ATOM 857 N N . ALA A 1 107 ? -14.047 6.238 3.949 1 93.94 107 ALA A N 1
ATOM 858 C CA . ALA A 1 107 ? -14.461 6.461 2.566 1 93.94 107 ALA A CA 1
ATOM 859 C C . ALA A 1 107 ? -13.461 7.348 1.831 1 93.94 107 ALA A C 1
ATOM 861 O O . ALA A 1 107 ? -13.219 8.492 2.23 1 93.94 107 ALA A O 1
ATOM 862 N N . LEU A 1 108 ? -12.867 6.801 0.769 1 95.56 108 LEU A N 1
ATOM 863 C CA . LEU A 1 108 ? -11.992 7.57 -0.109 1 95.56 108 LEU A CA 1
ATOM 864 C C . LEU A 1 108 ? -12.758 8.109 -1.308 1 95.56 108 LEU A C 1
ATOM 866 O O . LEU A 1 108 ? -13.32 7.34 -2.092 1 95.56 108 LEU A O 1
ATOM 870 N N . CYS A 1 109 ? -12.75 9.383 -1.401 1 96.81 109 CYS A N 1
ATOM 871 C CA . CYS A 1 109 ? -13.453 10.031 -2.504 1 96.81 109 CYS A CA 1
ATOM 872 C C . CYS A 1 109 ? -12.461 10.672 -3.475 1 96.81 109 CYS A C 1
ATOM 874 O O . CYS A 1 109 ? -12.008 11.797 -3.252 1 96.81 109 CYS A O 1
ATOM 876 N N . ILE A 1 110 ? -12.219 9.953 -4.516 1 95.81 110 ILE A N 1
ATOM 877 C CA . ILE A 1 110 ? -11.281 10.406 -5.531 1 95.81 110 ILE A CA 1
ATOM 878 C C . ILE A 1 110 ? -11.828 10.086 -6.922 1 95.81 110 ILE A C 1
ATOM 880 O O . ILE A 1 110 ? -12.594 9.133 -7.09 1 95.81 110 ILE A O 1
ATOM 884 N N . ASN A 1 111 ? -11.477 10.867 -7.902 1 94 111 ASN A N 1
ATOM 885 C CA . ASN A 1 111 ? -11.844 10.695 -9.305 1 94 111 ASN A CA 1
ATOM 886 C C . ASN A 1 111 ? -13.344 10.492 -9.469 1 94 111 ASN A C 1
ATOM 888 O O . ASN A 1 111 ? -13.781 9.648 -10.258 1 94 111 ASN A O 1
ATOM 892 N N . GLY A 1 112 ? -14.047 11.164 -8.648 1 92.94 112 GLY A N 1
ATOM 893 C CA . GLY A 1 112 ? -15.492 11.102 -8.734 1 92.94 112 GLY A CA 1
ATOM 894 C C . GLY A 1 112 ? -16.062 9.812 -8.18 1 92.94 112 GLY A C 1
ATOM 895 O O . GLY A 1 112 ? -17.281 9.594 -8.227 1 92.94 112 GLY A O 1
ATOM 896 N N . GLY A 1 113 ? -15.266 8.961 -7.703 1 92.25 113 GLY A N 1
ATOM 897 C CA . GLY A 1 113 ? -15.703 7.711 -7.109 1 92.25 113 GLY A CA 1
ATOM 898 C C . GLY A 1 113 ? -15.555 7.68 -5.602 1 92.25 113 GLY A C 1
ATOM 899 O O . GLY A 1 113 ? -14.992 8.602 -5.008 1 92.25 113 GLY A O 1
ATOM 900 N N . ARG A 1 114 ? -16.188 6.566 -5.016 1 93.75 114 ARG A N 1
ATOM 901 C CA . ARG A 1 114 ? -16.125 6.363 -3.57 1 93.75 114 ARG A CA 1
ATOM 902 C C . ARG A 1 114 ? -15.688 4.941 -3.236 1 93.75 114 ARG A C 1
ATOM 904 O O . ARG A 1 114 ? -16.359 3.977 -3.602 1 93.75 114 ARG A O 1
ATOM 911 N N . ILE A 1 115 ? -14.539 4.809 -2.648 1 93.25 115 ILE A N 1
ATOM 912 C CA . ILE A 1 115 ? -14.047 3.518 -2.182 1 93.25 115 ILE A CA 1
ATOM 913 C C . ILE A 1 115 ? -14.289 3.387 -0.68 1 93.25 115 ILE A C 1
ATOM 915 O O . ILE A 1 115 ? -13.773 4.184 0.109 1 93.25 115 ILE A O 1
ATOM 919 N N . THR A 1 116 ? -14.984 2.373 -0.298 1 91.56 116 THR A N 1
ATOM 920 C CA . THR A 1 116 ? -15.258 2.131 1.114 1 91.56 116 THR A CA 1
ATOM 921 C C . THR A 1 116 ? -14.367 1.021 1.659 1 91.56 116 THR A C 1
ATOM 923 O O . THR A 1 116 ? -14.438 -0.121 1.2 1 91.56 116 THR A O 1
ATOM 926 N N . LEU A 1 117 ? -13.414 1.185 2.607 1 88.69 117 LEU A N 1
ATOM 927 C CA . LEU A 1 117 ? -12.406 0.26 3.119 1 88.69 117 LEU A CA 1
ATOM 928 C C . LEU A 1 117 ? -12.984 -0.618 4.223 1 88.69 117 LEU A C 1
ATOM 930 O O . LEU A 1 117 ? -12.383 -1.622 4.605 1 88.69 117 LEU A O 1
ATOM 934 N N . GLN A 1 118 ? -14.094 -0.469 4.66 1 81.56 118 GLN A N 1
ATOM 935 C CA . GLN A 1 118 ? -14.742 -1.297 5.672 1 81.56 118 GLN A CA 1
ATOM 936 C C . GLN A 1 118 ? -13.852 -1.463 6.898 1 81.56 118 GLN A C 1
ATOM 938 O O . GLN A 1 118 ? -13.469 -2.582 7.246 1 81.56 118 GLN A O 1
ATOM 943 N N . PRO A 1 119 ? -13.617 -0.492 7.637 1 78.75 119 PRO A N 1
ATOM 944 C CA . PRO A 1 119 ? -12.68 -0.55 8.758 1 78.75 119 PRO A CA 1
ATOM 945 C C . PRO A 1 119 ? -13.102 -1.556 9.828 1 78.75 119 PRO A C 1
ATOM 947 O O . PRO A 1 119 ? -12.266 -2.039 10.594 1 78.75 119 PRO A O 1
ATOM 950 N N . ALA A 1 120 ? -14.336 -1.934 9.836 1 78.06 120 ALA A N 1
ATOM 951 C CA . ALA A 1 120 ? -14.828 -2.926 10.789 1 78.06 120 ALA A CA 1
ATOM 952 C C . ALA A 1 120 ? -14.281 -4.316 10.461 1 78.06 120 ALA A C 1
ATOM 954 O O . ALA A 1 120 ? -14.102 -5.145 11.359 1 78.06 120 ALA A O 1
ATOM 955 N N . SER A 1 121 ? -14.031 -4.535 9.242 1 81.81 121 SER A N 1
ATOM 956 C CA . SER A 1 121 ? -13.562 -5.848 8.797 1 81.81 121 SER A CA 1
ATOM 957 C C . SER A 1 121 ? -12.047 -5.953 8.883 1 81.81 121 SER A C 1
ATOM 959 O O . SER A 1 121 ? -11.508 -6.996 9.266 1 81.81 121 SER A O 1
ATOM 961 N N . ILE A 1 122 ? -11.367 -4.902 8.57 1 85.19 122 ILE A N 1
ATOM 962 C CA . ILE A 1 122 ? -9.906 -4.926 8.555 1 85.19 122 ILE A CA 1
ATOM 963 C C . ILE A 1 122 ? -9.367 -3.516 8.789 1 85.19 122 ILE A C 1
ATOM 965 O O . ILE A 1 122 ? -9.898 -2.543 8.25 1 85.19 122 ILE A O 1
ATOM 969 N N . MET A 1 123 ? -8.344 -3.471 9.656 1 86.06 123 MET A N 1
ATOM 970 C CA . MET A 1 123 ? -7.656 -2.201 9.875 1 86.06 123 MET A CA 1
ATOM 971 C C . MET A 1 123 ? -6.59 -1.969 8.805 1 86.06 123 MET A C 1
ATOM 973 O O . MET A 1 123 ? -5.395 -1.973 9.109 1 86.06 123 MET A O 1
ATOM 977 N N . ALA A 1 124 ? -7.078 -1.674 7.66 1 90.31 124 ALA A N 1
ATOM 978 C CA . ALA A 1 124 ? -6.164 -1.479 6.535 1 90.31 124 ALA A CA 1
ATOM 979 C C . ALA A 1 124 ? -5.426 -0.149 6.652 1 90.31 124 ALA A C 1
ATOM 981 O O . ALA A 1 124 ? -5.965 0.821 7.191 1 90.31 124 ALA A O 1
ATOM 982 N N . ALA A 1 125 ? -4.172 -0.165 6.188 1 91.06 125 ALA A N 1
ATOM 983 C CA . ALA A 1 125 ? -3.43 1.089 6.09 1 91.06 125 ALA A CA 1
ATOM 984 C C . ALA A 1 125 ? -4 1.983 4.992 1 91.06 125 ALA A C 1
ATOM 986 O O . ALA A 1 125 ? -3.83 3.203 5.027 1 91.06 125 ALA A O 1
ATOM 987 N N . GLY A 1 126 ? -4.637 1.325 4.012 1 95.69 126 GLY A N 1
ATOM 988 C CA . GLY A 1 126 ? -5.32 2.135 3.016 1 95.69 126 GLY A CA 1
ATOM 989 C C . GLY A 1 126 ? -5.223 1.563 1.613 1 95.69 126 GLY A C 1
ATOM 990 O O . GLY A 1 126 ? -4.953 0.373 1.439 1 95.69 126 GLY A O 1
ATOM 991 N N . VAL A 1 127 ? -5.59 2.402 0.675 1 96.06 127 VAL A N 1
ATOM 992 C CA . VAL A 1 127 ? -5.523 2.062 -0.743 1 96.06 127 VAL A CA 1
ATOM 993 C C . VAL A 1 127 ? -4.207 2.557 -1.333 1 96.06 127 VAL A C 1
ATOM 995 O O . VAL A 1 127 ? -3.832 3.719 -1.15 1 96.06 127 VAL A O 1
ATOM 998 N N . PHE A 1 128 ? -3.467 1.627 -1.904 1 95.19 128 PHE A N 1
ATOM 999 C CA . PHE A 1 128 ? -2.201 1.916 -2.57 1 95.19 128 PHE A CA 1
ATOM 1000 C C . PHE A 1 128 ? -2.418 2.162 -4.059 1 95.19 128 PHE A C 1
ATOM 1002 O O . PHE A 1 128 ? -2.869 1.272 -4.781 1 95.19 128 PHE A O 1
ATOM 1009 N N . CYS A 1 129 ? -2.148 3.42 -4.504 1 93.06 129 CYS A N 1
ATOM 1010 C CA . CYS A 1 129 ? -2.479 3.732 -5.891 1 93.06 129 CYS A CA 1
ATOM 1011 C C . CYS A 1 129 ? -1.466 4.703 -6.484 1 93.06 129 CYS A C 1
ATOM 1013 O O . CYS A 1 129 ? -0.772 5.41 -5.754 1 93.06 129 CYS A O 1
ATOM 1015 N N . PRO A 1 130 ? -1.354 4.672 -7.805 1 90.06 130 PRO A N 1
ATOM 1016 C CA . PRO A 1 130 ? -0.482 5.66 -8.445 1 90.06 130 PRO A CA 1
ATOM 1017 C C . PRO A 1 130 ? -1 7.086 -8.305 1 90.06 130 PRO A C 1
ATOM 1019 O O . PRO A 1 130 ? -2.184 7.344 -8.539 1 90.06 130 PRO A O 1
ATOM 1022 N N . SER A 1 131 ? -0.077 7.953 -7.895 1 92.38 131 SER A N 1
ATOM 1023 C CA . SER A 1 131 ? -0.431 9.367 -7.773 1 92.38 131 SER A CA 1
ATOM 1024 C C . SER A 1 131 ? -0.896 9.93 -9.109 1 92.38 131 SER A C 1
ATOM 1026 O O . SER A 1 131 ? -1.831 10.734 -9.156 1 92.38 131 SER A O 1
ATOM 1028 N N . SER A 1 132 ? -0.238 9.492 -10.188 1 86.44 132 SER A N 1
ATOM 1029 C CA . SER A 1 132 ? -0.531 9.992 -11.523 1 86.44 132 SER A CA 1
ATOM 1030 C C . SER A 1 132 ? -1.947 9.633 -11.953 1 86.44 132 SER A C 1
ATOM 1032 O O . SER A 1 132 ? -2.525 10.281 -12.828 1 86.44 132 SER A O 1
ATOM 1034 N N . GLY A 1 133 ? -2.521 8.633 -11.336 1 87.62 133 GLY A N 1
ATOM 1035 C CA . GLY A 1 133 ? -3.869 8.203 -11.68 1 87.62 133 GLY A CA 1
ATOM 1036 C C . GLY A 1 133 ? -4.945 9.008 -10.977 1 87.62 133 GLY A C 1
ATOM 1037 O O . GLY A 1 133 ? -6.129 8.875 -11.289 1 87.62 133 GLY A O 1
ATOM 1038 N N . ILE A 1 134 ? -4.574 9.836 -10.086 1 92.81 134 ILE A N 1
ATOM 1039 C CA . ILE A 1 134 ? -5.523 10.672 -9.359 1 92.81 134 ILE A CA 1
ATOM 1040 C C . ILE A 1 134 ? -5.699 12.008 -10.086 1 92.81 134 ILE A C 1
ATOM 1042 O O . ILE A 1 134 ? -4.738 12.758 -10.266 1 92.81 134 ILE A O 1
ATOM 1046 N N . VAL A 1 135 ? -6.973 12.227 -10.406 1 90.75 135 VAL A N 1
ATOM 1047 C CA . VAL A 1 135 ? -7.27 13.43 -11.172 1 90.75 135 VAL A CA 1
ATOM 1048 C C . VAL A 1 135 ? -8.031 14.422 -10.305 1 90.75 135 VAL A C 1
ATOM 1050 O O . VAL A 1 135 ? -7.82 15.633 -10.398 1 90.75 135 VAL A O 1
ATOM 1053 N N . THR A 1 136 ? -8.914 13.969 -9.531 1 94.75 136 THR A N 1
ATOM 1054 C CA . THR A 1 136 ? -9.672 14.82 -8.625 1 94.75 136 THR A CA 1
ATOM 1055 C C . THR A 1 136 ? -9.703 14.219 -7.219 1 94.75 136 THR A C 1
ATOM 1057 O O . THR A 1 136 ? -9.617 13 -7.062 1 94.75 136 THR A O 1
ATOM 1060 N N . VAL A 1 137 ? -9.711 15.102 -6.293 1 96.88 137 VAL A N 1
ATOM 1061 C CA . VAL A 1 137 ? -9.836 14.742 -4.883 1 96.88 137 VAL A CA 1
ATOM 1062 C C . VAL A 1 137 ? -11.031 15.453 -4.27 1 96.88 137 VAL A C 1
ATOM 1064 O O . VAL A 1 137 ? -11.055 16.688 -4.191 1 96.88 137 VAL A O 1
ATOM 1067 N N . GLU A 1 138 ? -11.992 14.703 -3.789 1 97.69 138 GLU A N 1
ATOM 1068 C CA . GLU A 1 138 ? -13.242 15.305 -3.336 1 97.69 138 GLU A CA 1
ATOM 1069 C C . GLU A 1 138 ? -13.219 15.539 -1.829 1 97.69 138 GLU A C 1
ATOM 1071 O O . GLU A 1 138 ? -14.242 15.906 -1.242 1 97.69 138 GLU A O 1
ATOM 1076 N N . HIS A 1 139 ? -12.141 15.398 -1.154 1 98.19 139 HIS A N 1
ATOM 1077 C CA . HIS A 1 139 ? -11.961 15.75 0.249 1 98.19 139 HIS A CA 1
ATOM 1078 C C . HIS A 1 139 ? -11.547 17.219 0.399 1 98.19 139 HIS A C 1
ATOM 1080 O O . HIS A 1 139 ? -10.734 17.719 -0.385 1 98.19 139 HIS A O 1
ATOM 1086 N N . ASP A 1 140 ? -12.023 17.859 1.413 1 98.31 140 ASP A N 1
ATOM 1087 C CA . ASP A 1 140 ? -11.695 19.266 1.65 1 98.31 140 ASP A CA 1
ATOM 1088 C C . ASP A 1 140 ? -10.43 19.391 2.492 1 98.31 140 ASP A C 1
ATOM 1090 O O . ASP A 1 140 ? -9.82 20.469 2.541 1 98.31 140 ASP A O 1
ATOM 1094 N N . VAL A 1 141 ? -10.133 18.344 3.164 1 98.69 141 VAL A N 1
ATOM 1095 C CA . VAL A 1 141 ? -8.969 18.344 4.051 1 98.69 141 VAL A CA 1
ATOM 1096 C C . VAL A 1 141 ? -8.023 17.219 3.666 1 98.69 141 VAL A C 1
ATOM 1098 O O . VAL A 1 141 ? -8.461 16.078 3.424 1 98.69 141 VAL A O 1
ATOM 1101 N N . LEU A 1 142 ? -6.727 17.5 3.531 1 98.75 142 LEU A N 1
ATOM 1102 C CA . LEU A 1 142 ? -5.656 16.531 3.379 1 98.75 142 LEU A CA 1
ATOM 1103 C C . LEU A 1 142 ? -4.852 16.391 4.664 1 98.75 142 LEU A C 1
ATOM 1105 O O . LEU A 1 142 ? -4.449 17.406 5.254 1 98.75 142 LEU A O 1
ATOM 1109 N N . VAL A 1 143 ? -4.688 15.234 5.125 1 98.75 143 VAL A N 1
ATOM 1110 C CA . VAL A 1 143 ? -3.83 14.992 6.285 1 98.75 143 VAL A CA 1
ATOM 1111 C C . VAL A 1 143 ? -2.625 14.156 5.871 1 98.75 143 VAL A C 1
ATOM 1113 O O . VAL A 1 143 ? -2.777 13 5.453 1 98.75 143 VAL A O 1
ATOM 1116 N N . VAL A 1 144 ? -1.439 14.688 5.93 1 98.56 144 VAL A N 1
ATOM 1117 C CA . VAL A 1 144 ? -0.203 13.961 5.68 1 98.56 144 VAL A CA 1
ATOM 1118 C C . VAL A 1 144 ? 0.243 13.242 6.949 1 98.56 144 VAL A C 1
ATOM 1120 O O . VAL A 1 144 ? 0.46 13.875 7.984 1 98.56 144 VAL A O 1
ATOM 1123 N N . VAL A 1 145 ? 0.368 11.969 6.887 1 97.69 145 VAL A N 1
ATOM 1124 C CA . VAL A 1 145 ? 0.704 11.148 8.047 1 97.69 145 VAL A CA 1
ATOM 1125 C C . VAL A 1 145 ? 2.146 10.664 7.938 1 97.69 145 VAL A C 1
ATOM 1127 O O . VAL A 1 145 ? 2.533 10.062 6.934 1 97.69 145 VAL A O 1
ATOM 1130 N N . GLU A 1 146 ? 2.898 10.789 9 1 94.44 146 GLU A N 1
ATOM 1131 C CA . GLU A 1 146 ? 4.336 10.523 8.977 1 94.44 146 GLU A CA 1
ATOM 1132 C C . GLU A 1 146 ? 4.617 9.023 9.055 1 94.44 146 GLU A C 1
ATOM 1134 O O . GLU A 1 146 ? 5.426 8.5 8.289 1 94.44 146 GLU A O 1
ATOM 1139 N N . ASN A 1 147 ? 3.943 8.359 9.93 1 89.69 147 ASN A N 1
ATOM 1140 C CA . ASN A 1 147 ? 4.32 6.984 10.227 1 89.69 147 ASN A CA 1
ATOM 1141 C C . ASN A 1 147 ? 3.322 5.988 9.641 1 89.69 147 ASN A C 1
ATOM 1143 O O . ASN A 1 147 ? 2.115 6.121 9.844 1 89.69 147 ASN A O 1
ATOM 1147 N N . LEU A 1 148 ? 3.812 4.961 9 1 89.62 148 LEU A N 1
ATOM 1148 C CA . LEU A 1 148 ? 3.006 3.979 8.281 1 89.62 148 LEU A CA 1
ATOM 1149 C C . LEU A 1 148 ? 2.041 3.275 9.234 1 89.62 148 LEU A C 1
ATOM 1151 O O . LEU A 1 148 ? 0.85 3.156 8.938 1 89.62 148 LEU A O 1
ATOM 1155 N N . PRO A 1 149 ? 2.473 2.844 10.422 1 87.69 149 PRO A N 1
ATOM 1156 C CA . PRO A 1 149 ? 1.541 2.121 11.289 1 87.69 149 PRO A CA 1
ATOM 1157 C C . PRO A 1 149 ? 0.338 2.967 11.703 1 87.69 149 PRO A C 1
ATOM 1159 O O . PRO A 1 149 ? -0.744 2.428 11.953 1 87.69 149 PRO A O 1
ATOM 1162 N N . VAL A 1 150 ? 0.513 4.246 11.734 1 91.56 150 VAL A N 1
ATOM 1163 C CA . VAL A 1 150 ? -0.551 5.164 12.125 1 91.56 150 VAL A CA 1
ATOM 1164 C C . VAL A 1 150 ? -1.657 5.152 11.07 1 91.56 150 VAL A C 1
ATOM 1166 O O . VAL A 1 150 ? -2.832 5.352 11.398 1 91.56 150 VAL A O 1
ATOM 1169 N N . MET A 1 151 ? -1.316 4.848 9.836 1 93.31 151 MET A N 1
ATOM 1170 C CA . MET A 1 151 ? -2.289 4.766 8.75 1 93.31 151 MET A CA 1
ATOM 1171 C C . MET A 1 151 ? -3.361 3.725 9.055 1 93.31 151 MET A C 1
ATOM 1173 O O . MET A 1 151 ? -4.535 3.922 8.734 1 93.31 151 MET A O 1
ATOM 1177 N N . SER A 1 152 ? -2.947 2.67 9.688 1 90.5 152 SER A N 1
ATOM 1178 C CA . SER A 1 152 ? -3.867 1.572 9.969 1 90.5 152 SER A CA 1
ATOM 1179 C C . SER A 1 152 ? -4.777 1.904 11.148 1 90.5 152 SER A C 1
ATOM 1181 O O . SER A 1 152 ? -5.777 1.223 11.375 1 90.5 152 SER A O 1
ATOM 1183 N N . LEU A 1 153 ? -4.43 2.945 11.844 1 89.38 153 LEU A N 1
ATOM 1184 C CA . LEU A 1 153 ? -5.195 3.334 13.023 1 89.38 153 LEU A CA 1
ATOM 1185 C C . LEU A 1 153 ? -6.137 4.492 12.703 1 89.38 153 LEU A C 1
ATOM 1187 O O . LEU A 1 153 ? -6.781 5.039 13.594 1 89.38 153 LEU A O 1
ATOM 1191 N N . CYS A 1 154 ? -6.199 4.781 11.453 1 89.38 154 CYS A N 1
ATOM 1192 C CA . CYS A 1 154 ? -6.91 5.941 10.93 1 89.38 154 CYS A CA 1
ATOM 1193 C C . CYS A 1 154 ? -8.328 6.008 11.477 1 89.38 154 CYS A C 1
ATOM 1195 O O . CYS A 1 154 ? -8.758 7.043 11.984 1 89.38 154 CYS A O 1
ATOM 1197 N N . HIS A 1 155 ? -9.039 4.969 11.469 1 89.62 155 HIS A N 1
ATOM 1198 C CA . HIS A 1 155 ? -10.445 4.918 11.875 1 89.62 155 HIS A CA 1
ATOM 1199 C C . HIS A 1 155 ? -10.57 4.906 13.398 1 89.62 155 HIS A C 1
ATOM 1201 O O . HIS A 1 155 ? -11.562 5.395 13.945 1 89.62 155 HIS A O 1
ATOM 1207 N N . ALA A 1 156 ? -9.609 4.469 14.023 1 87.62 156 ALA A N 1
ATOM 1208 C CA . ALA A 1 156 ? -9.68 4.254 15.461 1 87.62 156 ALA A CA 1
ATOM 1209 C C . ALA A 1 156 ? -9.258 5.504 16.219 1 87.62 156 ALA A C 1
ATOM 1211 O O . ALA A 1 156 ? -9.57 5.648 17.406 1 87.62 156 ALA A O 1
ATOM 1212 N N . PHE A 1 157 ? -8.57 6.422 15.57 1 87.88 157 PHE A N 1
ATOM 1213 C CA . PHE A 1 157 ? -8.164 7.66 16.219 1 87.88 157 PHE A CA 1
ATOM 1214 C C . PHE A 1 157 ? -9.367 8.547 16.5 1 87.88 157 PHE A C 1
ATOM 1216 O O . PHE A 1 157 ? -10.258 8.672 15.664 1 87.88 157 PHE A O 1
ATOM 1223 N N . GLU A 1 158 ? -9.398 9.047 17.688 1 89.38 158 GLU A N 1
ATOM 1224 C CA . GLU A 1 158 ? -10.367 10.109 17.953 1 89.38 158 GLU A CA 1
ATOM 1225 C C . GLU A 1 158 ? -9.883 11.445 17.391 1 89.38 158 GLU A C 1
ATOM 1227 O O . GLU A 1 158 ? -9.211 12.203 18.094 1 89.38 158 GLU A O 1
ATOM 1232 N N . MET A 1 159 ? -10.344 11.734 16.234 1 90.88 159 MET A N 1
ATOM 1233 C CA . MET A 1 159 ? -9.898 12.938 15.523 1 90.88 159 MET A CA 1
ATOM 1234 C C . MET A 1 159 ? -10.875 14.094 15.75 1 90.88 159 MET A C 1
ATOM 1236 O O . MET A 1 159 ? -12.055 13.867 16 1 90.88 159 MET A O 1
ATOM 1240 N N . PRO A 1 160 ? -10.289 15.336 15.703 1 94.56 160 PRO A N 1
ATOM 1241 C CA . PRO A 1 160 ? -11.219 16.469 15.633 1 94.56 160 PRO A CA 1
ATOM 1242 C C . PRO A 1 160 ? -12.242 16.312 14.508 1 94.56 160 PRO A C 1
ATOM 1244 O O . PRO A 1 160 ? -11.93 15.734 13.469 1 94.56 160 PRO A O 1
ATOM 1247 N N . GLN A 1 161 ? -13.406 16.859 14.672 1 94.12 161 GLN A N 1
ATOM 1248 C CA . GLN A 1 161 ? -14.508 16.719 13.719 1 94.12 161 GLN A CA 1
ATOM 1249 C C . GLN A 1 161 ? -14.117 17.25 12.344 1 94.12 161 GLN A C 1
ATOM 1251 O O . GLN A 1 161 ? -14.516 16.672 11.32 1 94.12 161 GLN A O 1
ATOM 1256 N N . SER A 1 162 ? -13.305 18.25 12.289 1 95.25 162 SER A N 1
ATOM 1257 C CA . SER A 1 162 ? -12.945 18.938 11.047 1 95.25 162 SER A CA 1
ATOM 1258 C C . SER A 1 162 ? -12.07 18.062 10.164 1 95.25 162 SER A C 1
ATOM 1260 O O . SER A 1 162 ? -11.93 18.312 8.969 1 95.25 162 SER A O 1
ATOM 1262 N N . VAL A 1 163 ? -11.5 17 10.711 1 97 163 VAL A N 1
ATOM 1263 C CA . VAL A 1 163 ? -10.602 16.188 9.898 1 97 163 VAL A CA 1
ATOM 1264 C C . VAL A 1 163 ? -11.156 14.766 9.789 1 97 163 VAL A C 1
ATOM 1266 O O . VAL A 1 163 ? -10.461 13.852 9.336 1 97 163 VAL A O 1
ATOM 1269 N N . ARG A 1 164 ? -12.375 14.57 10.164 1 95.06 164 ARG A N 1
ATOM 1270 C CA . ARG A 1 164 ? -12.977 13.242 10.164 1 95.06 164 ARG A CA 1
ATOM 1271 C C . ARG A 1 164 ? -13.172 12.727 8.734 1 95.06 164 ARG A C 1
ATOM 1273 O O . ARG A 1 164 ? -13.125 11.523 8.492 1 95.06 164 ARG A O 1
ATOM 1280 N N . ARG A 1 165 ? -13.422 13.633 7.82 1 96.25 165 ARG A N 1
ATOM 1281 C CA . ARG A 1 165 ? -13.633 13.25 6.426 1 96.25 165 ARG A CA 1
ATOM 1282 C C . ARG A 1 165 ? -12.398 13.57 5.578 1 96.25 165 ARG A C 1
ATOM 1284 O O . ARG A 1 165 ? -12.492 13.641 4.352 1 96.25 165 ARG A O 1
ATOM 1291 N N . ALA A 1 166 ? -11.297 13.727 6.215 1 98.38 166 ALA A N 1
ATOM 1292 C CA . ALA A 1 166 ? -10.062 14.094 5.523 1 98.38 166 ALA A CA 1
ATOM 1293 C C . ALA A 1 166 ? -9.516 12.922 4.719 1 98.38 166 ALA A C 1
ATOM 1295 O O . ALA A 1 166 ? -9.812 11.758 5.023 1 98.38 166 ALA A O 1
ATOM 1296 N N . LEU A 1 167 ? -8.844 13.234 3.664 1 98.25 167 LEU A N 1
ATOM 1297 C CA . LEU A 1 167 ? -8.008 12.25 2.986 1 98.25 167 LEU A CA 1
ATOM 1298 C C . LEU A 1 167 ? -6.648 12.141 3.664 1 98.25 167 LEU A C 1
ATOM 1300 O O . LEU A 1 167 ? -5.887 13.109 3.705 1 98.25 167 LEU A O 1
ATOM 1304 N N . TRP A 1 168 ? -6.375 10.977 4.23 1 98.44 168 TRP A N 1
ATOM 1305 C CA . TRP A 1 168 ? -5.051 10.711 4.785 1 98.44 168 TRP A CA 1
ATOM 1306 C C . TRP A 1 168 ? -4.086 10.258 3.697 1 98.44 168 TRP A C 1
ATOM 1308 O O . TRP A 1 168 ? -4.43 9.414 2.865 1 98.44 168 TRP A O 1
ATOM 1318 N N . VAL A 1 169 ? -2.939 10.836 3.648 1 98.31 169 VAL A N 1
ATOM 1319 C CA . VAL A 1 169 ? -1.862 10.461 2.736 1 98.31 169 VAL A CA 1
ATOM 1320 C C . VAL A 1 169 ? -0.605 10.117 3.531 1 98.31 169 VAL A C 1
ATOM 1322 O O . VAL A 1 169 ? -0.135 10.922 4.34 1 98.31 169 VAL A O 1
ATOM 1325 N N . TYR A 1 170 ? -0.106 8.945 3.305 1 96.88 170 TYR A N 1
ATOM 1326 C CA . TYR A 1 170 ? 1.142 8.555 3.953 1 96.88 170 TYR A CA 1
ATOM 1327 C C . TYR A 1 170 ? 2.326 9.305 3.354 1 96.88 170 TYR A C 1
ATOM 1329 O O . TYR A 1 170 ? 2.496 9.328 2.133 1 96.88 170 TYR A O 1
ATOM 1337 N N . ARG A 1 171 ? 3.141 9.82 4.207 1 95.81 171 ARG A N 1
ATOM 1338 C CA . ARG A 1 171 ? 4.25 10.664 3.768 1 95.81 171 ARG A CA 1
ATOM 1339 C C . ARG A 1 171 ? 5.293 9.844 3.014 1 95.81 171 ARG A C 1
ATOM 1341 O O . ARG A 1 171 ? 5.902 10.328 2.061 1 95.81 171 ARG A O 1
ATOM 1348 N N . GLY A 1 172 ? 5.477 8.57 3.441 1 90.06 172 GLY A N 1
ATOM 1349 C CA . GLY A 1 172 ? 6.516 7.734 2.861 1 90.06 172 GLY A CA 1
ATOM 1350 C C . GLY A 1 172 ? 7.699 7.523 3.785 1 90.06 172 GLY A C 1
ATOM 1351 O O . GLY A 1 172 ? 7.887 8.281 4.742 1 90.06 172 GLY A O 1
ATOM 1352 N N . ASP A 1 173 ? 8.461 6.531 3.457 1 77.75 173 ASP A N 1
ATOM 1353 C CA . ASP A 1 173 ? 9.641 6.168 4.23 1 77.75 173 ASP A CA 1
ATOM 1354 C C . ASP A 1 173 ? 10.836 7.039 3.852 1 77.75 173 ASP A C 1
ATOM 1356 O O . ASP A 1 173 ? 11.195 7.133 2.676 1 77.75 173 ASP A O 1
ATOM 1360 N N . PRO A 1 174 ? 11.414 7.605 4.871 1 68.44 174 PRO A N 1
ATOM 1361 C CA . PRO A 1 174 ? 12.57 8.453 4.562 1 68.44 174 PRO A CA 1
ATOM 1362 C C . PRO A 1 174 ? 13.703 7.684 3.877 1 68.44 174 PRO A C 1
ATOM 1364 O O . PRO A 1 174 ? 14.484 8.273 3.131 1 68.44 174 PRO A O 1
ATOM 1367 N N . LYS A 1 175 ? 13.711 6.352 4.164 1 66.56 175 LYS A N 1
ATOM 1368 C CA . LYS A 1 175 ? 14.773 5.559 3.559 1 66.56 175 LYS A CA 1
ATOM 1369 C C . LYS A 1 175 ? 14.609 5.48 2.045 1 66.56 175 LYS A C 1
ATOM 1371 O O . LYS A 1 175 ? 15.586 5.281 1.317 1 66.56 175 LYS A O 1
ATOM 1376 N N . THR A 1 176 ? 13.336 5.691 1.621 1 65.31 176 THR A N 1
ATOM 1377 C CA . THR A 1 176 ? 13.078 5.668 0.185 1 65.31 176 THR A CA 1
ATOM 1378 C C . THR A 1 176 ? 12.773 7.07 -0.336 1 65.31 176 THR A C 1
ATOM 1380 O O . THR A 1 176 ? 11.656 7.566 -0.183 1 65.31 176 THR A O 1
ATOM 1383 N N . GLY A 1 177 ? 13.516 8.094 -0.033 1 61.38 177 GLY A N 1
ATOM 1384 C CA . GLY A 1 177 ? 13.391 9.469 -0.489 1 61.38 177 GLY A CA 1
ATOM 1385 C C . GLY A 1 177 ? 12.328 9.641 -1.562 1 61.38 177 GLY A C 1
ATOM 1386 O O . GLY A 1 177 ? 11.539 10.586 -1.512 1 61.38 177 GLY A O 1
ATOM 1387 N N . SER A 1 178 ? 12.18 8.758 -2.434 1 66.19 178 SER A N 1
ATOM 1388 C CA . SER A 1 178 ? 11.281 8.844 -3.58 1 66.19 178 SER A CA 1
ATOM 1389 C C . SER A 1 178 ? 9.82 8.859 -3.141 1 66.19 178 SER A C 1
ATOM 1391 O O . SER A 1 178 ? 9.016 9.617 -3.686 1 66.19 178 SER A O 1
ATOM 1393 N N . LYS A 1 179 ? 9.547 8.141 -2.156 1 78.75 179 LYS A N 1
ATOM 1394 C CA . LYS A 1 179 ? 8.172 8.078 -1.681 1 78.75 179 LYS A CA 1
ATOM 1395 C C . LYS A 1 179 ? 7.754 9.398 -1.04 1 78.75 179 LYS A C 1
ATOM 1397 O O . LYS A 1 179 ? 6.609 9.844 -1.195 1 78.75 179 LYS A O 1
ATOM 1402 N N . ILE A 1 180 ? 8.68 10.078 -0.428 1 88.31 180 ILE A N 1
ATOM 1403 C CA . ILE A 1 180 ? 8.406 11.367 0.196 1 88.31 180 ILE A CA 1
ATOM 1404 C C . ILE A 1 180 ? 8.117 12.414 -0.88 1 88.31 180 ILE A C 1
ATOM 1406 O O . ILE A 1 180 ? 7.207 13.234 -0.734 1 88.31 180 ILE A O 1
ATOM 1410 N N . ASP A 1 181 ? 8.805 12.305 -1.966 1 89.81 181 ASP A N 1
ATOM 1411 C CA . ASP A 1 181 ? 8.641 13.25 -3.062 1 89.81 181 ASP A CA 1
ATOM 1412 C C . ASP A 1 181 ? 7.27 13.102 -3.719 1 89.81 181 ASP A C 1
ATOM 1414 O O . ASP A 1 181 ? 6.66 14.086 -4.133 1 89.81 181 ASP A O 1
ATOM 1418 N N . VAL A 1 182 ? 6.852 11.914 -3.816 1 92.25 182 VAL A N 1
ATOM 1419 C CA . VAL A 1 182 ? 5.551 11.664 -4.422 1 92.25 182 VAL A CA 1
ATOM 1420 C C . VAL A 1 182 ? 4.449 12.281 -3.559 1 92.25 182 VAL A C 1
ATOM 1422 O O . VAL A 1 182 ? 3.523 12.906 -4.078 1 92.25 182 VAL A O 1
ATOM 1425 N N . CYS A 1 183 ? 4.59 12.117 -2.303 1 95.94 183 CYS A N 1
ATOM 1426 C CA . CYS A 1 183 ? 3.627 12.711 -1.377 1 95.94 183 CYS A CA 1
ATOM 1427 C C . CYS A 1 183 ? 3.633 14.234 -1.484 1 95.94 183 CYS A C 1
ATOM 1429 O O . CYS A 1 183 ? 2.576 14.852 -1.586 1 95.94 183 CYS A O 1
ATOM 1431 N N . ARG A 1 184 ? 4.801 14.789 -1.502 1 94.62 184 ARG A N 1
ATOM 1432 C CA . ARG A 1 184 ? 4.934 16.234 -1.588 1 94.62 184 ARG A CA 1
ATOM 1433 C C . ARG A 1 184 ? 4.316 16.766 -2.879 1 94.62 184 ARG A C 1
ATOM 1435 O O . ARG A 1 184 ? 3.609 17.781 -2.865 1 94.62 184 ARG A O 1
ATOM 1442 N N . ALA A 1 185 ? 4.594 16.078 -3.932 1 93.62 185 ALA A N 1
ATOM 1443 C CA . ALA A 1 185 ? 4.051 16.484 -5.227 1 93.62 185 ALA A CA 1
ATOM 1444 C C . ALA A 1 185 ? 2.529 16.406 -5.23 1 93.62 185 ALA A C 1
ATOM 1446 O O . ALA A 1 185 ? 1.857 17.266 -5.809 1 93.62 185 ALA A O 1
ATOM 1447 N N . PHE A 1 186 ? 2.039 15.43 -4.637 1 96.88 186 PHE A N 1
ATOM 1448 C CA . PHE A 1 186 ? 0.596 15.25 -4.535 1 96.88 186 PHE A CA 1
ATOM 1449 C C . PHE A 1 186 ? -0.043 16.406 -3.773 1 96.88 186 PHE A C 1
ATOM 1451 O O . PHE A 1 186 ? -1.053 16.953 -4.211 1 96.88 186 PHE A O 1
ATOM 1458 N N . VAL A 1 187 ? 0.556 16.75 -2.654 1 97.81 187 VAL A N 1
ATOM 1459 C CA . VAL A 1 187 ? 0.025 17.828 -1.828 1 97.81 187 VAL A CA 1
ATOM 1460 C C . VAL A 1 187 ? 0.132 19.156 -2.58 1 97.81 187 VAL A C 1
ATOM 1462 O O . VAL A 1 187 ? -0.766 20 -2.496 1 97.81 187 VAL A O 1
ATOM 1465 N N . ASP A 1 188 ? 1.197 19.344 -3.258 1 96.19 188 ASP A N 1
ATOM 1466 C CA . ASP A 1 188 ? 1.377 20.562 -4.043 1 96.19 188 ASP A CA 1
ATOM 1467 C C . ASP A 1 188 ? 0.292 20.688 -5.109 1 96.19 188 ASP A C 1
ATOM 1469 O O . ASP A 1 188 ? -0.196 21.781 -5.375 1 96.19 188 ASP A O 1
ATOM 1473 N N . ARG A 1 189 ? -0.061 19.594 -5.68 1 94.38 189 ARG A N 1
ATOM 1474 C CA . ARG A 1 189 ? -1.037 19.562 -6.766 1 94.38 189 ARG A CA 1
ATOM 1475 C C . ARG A 1 189 ? -2.445 19.828 -6.242 1 94.38 189 ARG A C 1
ATOM 1477 O O . ARG A 1 189 ? -3.234 20.516 -6.879 1 94.38 189 ARG A O 1
ATOM 1484 N N . PHE A 1 190 ? -2.773 19.312 -5.082 1 97.25 190 PHE A N 1
ATOM 1485 C CA . PHE A 1 190 ? -4.176 19.297 -4.68 1 97.25 190 PHE A CA 1
ATOM 1486 C C . PHE A 1 190 ? -4.387 20.125 -3.418 1 97.25 190 PHE A C 1
ATOM 1488 O O . PHE A 1 190 ? -5.527 20.422 -3.041 1 97.25 190 PHE A O 1
ATOM 1495 N N . GLY A 1 191 ? -3.314 20.531 -2.805 1 97 191 GLY A N 1
ATOM 1496 C CA . GLY A 1 191 ? -3.424 21.109 -1.479 1 97 191 GLY A CA 1
ATOM 1497 C C . GLY A 1 191 ? -3.721 22.609 -1.506 1 97 191 GLY A C 1
ATOM 1498 O O . GLY A 1 191 ? -4.105 23.188 -0.487 1 97 191 GLY A O 1
ATOM 1499 N N . ALA A 1 192 ? -3.584 23.328 -2.629 1 94.56 192 ALA A N 1
ATOM 1500 C CA . ALA A 1 192 ? -3.668 24.797 -2.707 1 94.56 192 ALA A CA 1
ATOM 1501 C C . ALA A 1 192 ? -5.039 25.281 -2.256 1 94.56 192 ALA A C 1
ATOM 1503 O O . ALA A 1 192 ? -5.145 26.328 -1.597 1 94.56 192 ALA A O 1
ATOM 1504 N N . ASN A 1 193 ? -6.09 24.641 -2.59 1 94.69 193 ASN A N 1
ATOM 1505 C CA . ASN A 1 193 ? -7.434 25.094 -2.246 1 94.69 193 ASN A CA 1
ATOM 1506 C C . ASN A 1 193 ? -8.07 24.203 -1.18 1 94.69 193 ASN A C 1
ATOM 1508 O O . ASN A 1 193 ? -9.297 24.094 -1.109 1 94.69 193 ASN A O 1
ATOM 1512 N N . LYS A 1 194 ? -7.277 23.578 -0.389 1 98.12 194 LYS A N 1
ATOM 1513 C CA . LYS A 1 194 ? -7.75 22.703 0.675 1 98.12 194 LYS A CA 1
ATOM 1514 C C . LYS A 1 194 ? -7.031 23 1.99 1 98.12 194 LYS A C 1
ATOM 1516 O O . LYS A 1 194 ? -6.043 23.734 2.014 1 98.12 194 LYS A O 1
ATOM 1521 N N . THR A 1 195 ? -7.664 22.562 3.057 1 98.62 195 THR A N 1
ATOM 1522 C CA . THR A 1 195 ? -6.945 22.578 4.328 1 98.62 195 THR A CA 1
ATOM 1523 C C . THR A 1 195 ? -5.945 21.438 4.398 1 98.62 195 THR A C 1
ATOM 1525 O O . THR A 1 195 ? -6.32 20.266 4.262 1 98.62 195 THR A O 1
ATOM 1528 N N . VAL A 1 196 ? -4.664 21.766 4.586 1 98.81 196 VAL A N 1
ATOM 1529 C CA . VAL A 1 196 ? -3.617 20.75 4.672 1 98.81 196 VAL A CA 1
ATOM 1530 C C . VAL A 1 196 ? -3.121 20.641 6.113 1 98.81 196 VAL A C 1
ATOM 1532 O O . VAL A 1 196 ? -2.705 21.641 6.711 1 98.81 196 VAL A O 1
ATOM 1535 N N . VAL A 1 197 ? -3.209 19.5 6.652 1 98.88 197 VAL A N 1
ATOM 1536 C CA . VAL A 1 197 ? -2.814 19.188 8.023 1 98.88 197 VAL A CA 1
ATOM 1537 C C . VAL A 1 197 ? -1.68 18.156 8.008 1 98.88 197 VAL A C 1
ATOM 1539 O O . VAL A 1 197 ? -1.658 17.25 7.172 1 98.88 197 VAL A O 1
ATOM 1542 N N . VAL A 1 198 ? -0.684 18.312 8.852 1 98.75 198 VAL A N 1
ATOM 1543 C CA . VAL A 1 198 ? 0.371 17.312 9.008 1 98.75 198 VAL A CA 1
ATOM 1544 C C . VAL A 1 198 ? 0.255 16.656 10.375 1 98.75 198 VAL A C 1
ATOM 1546 O O . VAL A 1 198 ? 0.199 17.328 11.406 1 98.75 198 VAL A O 1
ATOM 1549 N N . PHE A 1 199 ? 0.1 15.391 10.375 1 98.44 199 PHE A N 1
ATOM 1550 C CA . PHE A 1 199 ? 0.059 14.57 11.578 1 98.44 199 PHE A CA 1
ATOM 1551 C C . PHE A 1 199 ? 1.355 13.789 11.75 1 98.44 199 PHE A C 1
ATOM 1553 O O . PHE A 1 199 ? 1.548 12.75 11.109 1 98.44 199 PHE A O 1
ATOM 1560 N N . SER A 1 200 ? 2.209 14.242 12.531 1 96.56 200 SER A N 1
ATOM 1561 C CA . SER A 1 200 ? 3.537 13.68 12.766 1 96.56 200 SER A CA 1
ATOM 1562 C C . SER A 1 200 ? 3.826 13.555 14.258 1 96.56 200 SER A C 1
ATOM 1564 O O . SER A 1 200 ? 3.002 13.938 15.094 1 96.56 200 SER A O 1
ATOM 1566 N N . ASP A 1 201 ? 4.953 12.953 14.578 1 92 201 ASP A N 1
ATOM 1567 C CA . ASP A 1 201 ? 5.398 12.891 15.969 1 92 201 ASP A CA 1
ATOM 1568 C C . ASP A 1 201 ? 5.559 14.289 16.562 1 92 201 ASP A C 1
ATOM 1570 O O . ASP A 1 201 ? 5.828 15.25 15.828 1 92 201 ASP A O 1
ATOM 1574 N N . MET A 1 202 ? 5.32 14.359 17.859 1 94.75 202 MET A N 1
ATOM 1575 C CA . MET A 1 202 ? 5.594 15.602 18.562 1 94.75 202 MET A CA 1
ATOM 1576 C C . MET A 1 202 ? 7.062 15.688 18.969 1 94.75 202 MET A C 1
ATOM 1578 O O . MET A 1 202 ? 7.406 15.453 20.141 1 94.75 202 MET A O 1
ATOM 1582 N N . ASP A 1 203 ? 7.898 15.977 18.109 1 91.69 203 ASP A N 1
ATOM 1583 C CA . ASP A 1 203 ? 9.336 16.203 18.25 1 91.69 203 ASP A CA 1
ATOM 1584 C C . ASP A 1 203 ? 9.844 17.188 17.188 1 91.69 203 ASP A C 1
ATOM 1586 O O . ASP A 1 203 ? 9.078 17.609 16.312 1 91.69 203 ASP A O 1
ATOM 1590 N N . PRO A 1 204 ? 11.039 17.656 17.297 1 93.12 204 PRO A N 1
ATOM 1591 C CA . PRO A 1 204 ? 11.531 18.672 16.359 1 93.12 204 PRO A CA 1
ATOM 1592 C C . PRO A 1 204 ? 11.453 18.203 14.906 1 93.12 204 PRO A C 1
ATOM 1594 O O . PRO A 1 204 ? 11.031 18.969 14.031 1 93.12 204 PRO A O 1
ATOM 1597 N N . LYS A 1 205 ? 11.758 16.969 14.641 1 91.5 205 LYS A N 1
ATOM 1598 C CA . LYS A 1 205 ? 11.703 16.469 13.266 1 91.5 205 LYS A CA 1
ATOM 1599 C C . LYS A 1 205 ? 10.273 16.422 12.75 1 91.5 205 LYS A C 1
ATOM 1601 O O . LYS A 1 205 ? 10.008 16.797 11.602 1 91.5 205 LYS A O 1
ATOM 1606 N N . GLY A 1 206 ? 9.375 15.969 13.586 1 95.44 206 GLY A N 1
ATOM 1607 C CA . GLY A 1 206 ? 7.973 15.961 13.203 1 95.44 206 GLY A CA 1
ATOM 1608 C C . GLY A 1 206 ? 7.434 17.344 12.875 1 95.44 206 GLY A C 1
ATOM 1609 O O . GLY A 1 206 ? 6.684 17.5 11.914 1 95.44 206 GLY A O 1
ATOM 1610 N N . LEU A 1 207 ? 7.816 18.281 13.656 1 97.19 207 LEU A N 1
ATOM 1611 C CA . LEU A 1 207 ? 7.387 19.641 13.398 1 97.19 207 LEU A CA 1
ATOM 1612 C C . LEU A 1 207 ? 8.039 20.188 12.133 1 97.19 207 LEU A C 1
ATOM 1614 O O . LEU A 1 207 ? 7.414 20.938 11.383 1 97.19 207 LEU A O 1
ATOM 1618 N N . GLU A 1 208 ? 9.297 19.891 11.961 1 95.9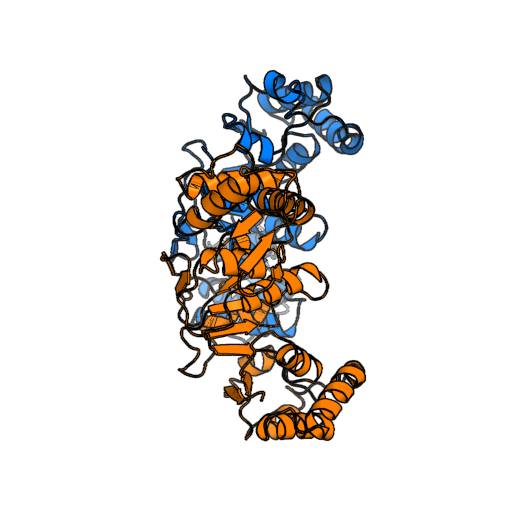4 208 GLU A N 1
ATOM 1619 C CA . GLU A 1 208 ? 9.969 20.297 10.734 1 95.94 208 GLU A CA 1
ATOM 1620 C C . GLU A 1 208 ? 9.258 19.766 9.5 1 95.94 208 GLU A C 1
ATOM 1622 O O . GLU A 1 208 ? 9.125 20.453 8.5 1 95.94 208 GLU A O 1
ATOM 1627 N N . ILE A 1 209 ? 8.789 18.516 9.57 1 96.31 209 ILE A N 1
ATOM 1628 C CA . ILE A 1 209 ? 8.031 17.922 8.484 1 96.31 209 ILE A CA 1
ATOM 1629 C C . ILE A 1 209 ? 6.785 18.75 8.203 1 96.31 209 ILE A C 1
ATOM 1631 O O . ILE A 1 209 ? 6.473 19.031 7.043 1 96.31 209 ILE A O 1
ATOM 1635 N N . ALA A 1 210 ? 6.125 19.156 9.211 1 98 210 ALA A N 1
ATOM 1636 C CA . ALA A 1 210 ? 4.91 19.969 9.07 1 98 210 ALA A CA 1
ATOM 1637 C C . ALA A 1 210 ? 5.215 21.312 8.438 1 98 210 ALA A C 1
ATOM 1639 O O . ALA A 1 210 ? 4.512 21.766 7.527 1 98 210 ALA A O 1
ATOM 1640 N N . LEU A 1 211 ? 6.25 21.938 8.891 1 97.31 211 LEU A N 1
ATOM 1641 C CA . LEU A 1 211 ? 6.555 23.297 8.477 1 97.31 211 LEU A CA 1
ATOM 1642 C C . LEU A 1 211 ? 7.105 23.328 7.055 1 97.31 211 LEU A C 1
ATOM 1644 O O . LEU A 1 211 ? 7.082 24.375 6.398 1 97.31 211 LEU A O 1
ATOM 1648 N N . THR A 1 212 ? 7.594 22.203 6.582 1 96.38 212 THR A N 1
ATOM 1649 C CA . THR A 1 212 ? 8.18 22.156 5.246 1 96.38 212 THR A CA 1
ATOM 1650 C C . THR A 1 212 ? 7.203 21.531 4.25 1 96.38 212 THR A C 1
ATOM 1652 O O . THR A 1 212 ? 7.477 21.5 3.047 1 96.38 212 THR A O 1
ATOM 1655 N N . MET A 1 213 ? 6.109 21.031 4.684 1 97.62 213 MET A N 1
ATOM 1656 C CA . MET A 1 213 ? 5.09 20.469 3.803 1 97.62 213 MET A CA 1
ATOM 1657 C C . MET A 1 213 ? 4.375 21.562 3.023 1 97.62 213 MET A C 1
ATOM 1659 O O . MET A 1 213 ? 3.906 22.547 3.609 1 97.62 213 MET A O 1
ATOM 1663 N N . PRO A 1 214 ? 4.254 21.406 1.678 1 96.69 214 PRO A N 1
ATOM 1664 C CA . PRO A 1 214 ? 3.559 22.422 0.894 1 96.69 214 PRO A CA 1
ATOM 1665 C C . PRO A 1 214 ? 2.119 22.641 1.354 1 96.69 214 PRO A C 1
ATOM 1667 O O . PRO A 1 214 ? 1.408 21.688 1.648 1 96.69 214 PRO A O 1
ATOM 1670 N N . HIS A 1 215 ? 1.745 23.922 1.519 1 97.56 215 HIS A N 1
ATOM 1671 C CA . HIS A 1 215 ? 0.374 24.344 1.765 1 97.56 215 HIS A CA 1
ATOM 1672 C C . HIS A 1 215 ? -0.084 23.953 3.166 1 97.56 215 HIS A C 1
ATOM 1674 O O . HIS A 1 215 ? -1.271 24.047 3.484 1 97.56 215 HIS A O 1
ATOM 1680 N N . ALA A 1 216 ? 0.871 23.516 4.012 1 98.38 216 ALA A N 1
ATOM 1681 C CA . ALA A 1 216 ? 0.473 23.062 5.344 1 98.38 216 ALA A CA 1
ATOM 1682 C C . ALA A 1 216 ? -0.128 24.203 6.156 1 98.38 216 ALA A C 1
ATOM 1684 O O . ALA A 1 216 ? 0.498 25.25 6.32 1 98.38 216 ALA A O 1
ATOM 1685 N N . ASN A 1 217 ? -1.33 23.969 6.668 1 98.62 217 ASN A N 1
ATOM 1686 C CA . ASN A 1 217 ? -2.023 24.953 7.488 1 98.62 217 ASN A CA 1
ATOM 1687 C C . ASN A 1 217 ? -1.891 24.641 8.977 1 98.62 217 ASN A C 1
ATOM 1689 O O . ASN A 1 217 ? -1.742 25.547 9.797 1 98.62 217 ASN A O 1
ATOM 1693 N N . TYR A 1 218 ? -1.956 23.391 9.281 1 98.69 218 TYR A N 1
ATOM 1694 C CA . TYR A 1 218 ? -2.021 23 10.688 1 98.69 218 TYR A CA 1
ATOM 1695 C C . TYR A 1 218 ? -1.105 21.812 10.961 1 98.69 218 TYR A C 1
ATOM 1697 O O . TYR A 1 218 ? -0.803 21.031 10.055 1 98.69 218 TYR A O 1
ATOM 1705 N N . TRP A 1 219 ? -0.653 21.734 12.133 1 98.69 219 TRP A N 1
ATOM 1706 C CA . TRP A 1 219 ? -0.101 20.516 12.711 1 98.69 219 TRP A CA 1
ATOM 1707 C C . TRP A 1 219 ? -1.115 19.844 13.633 1 98.69 219 TRP A C 1
ATOM 1709 O O . TRP A 1 219 ? -1.79 20.516 14.422 1 98.69 219 TRP A O 1
ATOM 1719 N N . LEU A 1 220 ? -1.276 18.578 13.445 1 98.5 220 LEU A N 1
ATOM 1720 C CA . LEU A 1 220 ? -2.18 17.797 14.289 1 98.5 220 LEU A CA 1
ATOM 1721 C C . LEU A 1 220 ? -1.405 17.062 15.375 1 98.5 220 LEU A C 1
ATOM 1723 O O . LEU A 1 220 ? -0.491 16.281 15.07 1 98.5 220 LEU A O 1
ATOM 1727 N N . GLY A 1 221 ? -1.751 17.266 16.594 1 97.5 221 GLY A N 1
ATOM 1728 C CA . GLY A 1 221 ? -1.119 16.625 17.734 1 97.5 221 GLY A CA 1
ATOM 1729 C C . GLY A 1 221 ? -1.825 16.938 19.047 1 97.5 221 GLY A C 1
ATOM 1730 O O . GLY A 1 221 ? -2.949 17.438 19.047 1 97.5 221 GLY A O 1
ATOM 1731 N N . PRO A 1 222 ? -1.139 16.578 20.125 1 96.88 222 PRO A N 1
ATOM 1732 C CA . PRO A 1 222 ? -1.741 16.828 21.438 1 96.88 222 PRO A CA 1
ATOM 1733 C C . PRO A 1 222 ? -2.127 18.281 21.641 1 96.88 222 PRO A C 1
ATOM 1735 O O . PRO A 1 222 ? -1.42 19.188 21.188 1 96.88 222 PRO A O 1
ATOM 1738 N N . VAL A 1 223 ? -3.195 18.5 22.328 1 96.94 223 VAL A N 1
ATOM 1739 C CA . VAL A 1 223 ? -3.639 19.859 22.625 1 96.94 223 VAL A CA 1
ATOM 1740 C C . VAL A 1 223 ? -2.65 20.531 23.562 1 96.94 223 VAL A C 1
ATOM 1742 O O . VAL A 1 223 ? -1.986 19.875 24.359 1 96.94 223 VAL A O 1
ATOM 1745 N N . PRO A 1 224 ? -2.553 21.859 23.516 1 96.75 224 PRO A N 1
ATOM 1746 C CA . PRO A 1 224 ? -1.536 22.609 24.266 1 96.75 224 PRO A CA 1
ATOM 1747 C C . PRO A 1 224 ? -1.563 22.312 25.766 1 96.75 224 PRO A C 1
ATOM 1749 O O . PRO A 1 224 ? -0.509 22.234 26.391 1 96.75 224 PRO A O 1
ATOM 1752 N N . GLU A 1 225 ? -2.713 22.062 26.281 1 94.62 225 GLU A N 1
ATOM 1753 C CA . GLU A 1 225 ? -2.863 21.875 27.719 1 94.62 225 GLU A CA 1
ATOM 1754 C C . GLU A 1 225 ? -2.199 20.578 28.188 1 94.62 225 GLU A C 1
ATOM 1756 O O . GLU A 1 225 ? -1.894 20.422 29.359 1 94.62 225 GLU A O 1
ATOM 1761 N N . SER A 1 226 ? -1.86 19.75 27.234 1 94.25 226 SER A N 1
ATOM 1762 C CA . SER A 1 226 ? -1.387 18.422 27.625 1 94.25 226 SER A CA 1
ATOM 1763 C C . SER A 1 226 ? 0.089 18.234 27.281 1 94.25 226 SER A C 1
ATOM 1765 O O . SER A 1 226 ? 0.693 17.219 27.625 1 94.25 226 SER A O 1
ATOM 1767 N N . TRP A 1 227 ? 0.749 19.125 26.656 1 95.56 227 TRP A N 1
ATOM 1768 C CA . TRP A 1 227 ? 2.111 18.984 26.156 1 95.56 227 TRP A CA 1
ATOM 1769 C C . TRP A 1 227 ? 3.059 18.562 27.281 1 95.56 227 TRP A C 1
ATOM 1771 O O . TRP A 1 227 ? 3.695 17.516 27.203 1 95.56 227 TRP A O 1
ATOM 1781 N N . GLN A 1 228 ? 3.094 19.375 28.312 1 92.06 228 GLN A N 1
ATOM 1782 C CA . GLN A 1 228 ? 4.051 19.156 29.391 1 92.06 228 GLN A CA 1
ATOM 1783 C C . GLN A 1 228 ? 3.787 17.828 30.094 1 92.06 228 GLN A C 1
ATOM 1785 O O . GLN A 1 228 ? 4.727 17.109 30.453 1 92.06 228 GLN A O 1
ATOM 1790 N N . THR A 1 229 ? 2.535 17.594 30.266 1 91.44 229 THR A N 1
ATOM 1791 C CA . THR A 1 229 ? 2.146 16.359 30.938 1 91.44 229 THR A CA 1
ATOM 1792 C C . THR A 1 229 ? 2.707 15.141 30.219 1 91.44 229 THR A C 1
ATOM 1794 O O . THR A 1 229 ? 3.32 14.273 30.844 1 91.44 229 THR A O 1
ATOM 1797 N N . TRP A 1 230 ? 2.566 15.125 28.938 1 89.38 230 TRP A N 1
ATOM 1798 C CA . TRP A 1 230 ? 2.941 13.93 28.188 1 89.38 230 TRP A CA 1
ATOM 1799 C C . TRP A 1 230 ? 4.438 13.922 27.891 1 89.38 230 TRP A C 1
ATOM 1801 O O . TRP A 1 230 ? 5.059 12.859 27.844 1 89.38 230 TRP A O 1
ATOM 1811 N N . LEU A 1 231 ? 5.047 15.047 27.703 1 88.56 231 LEU A N 1
ATOM 1812 C CA . LEU A 1 231 ? 6.484 15.125 27.453 1 88.56 231 LEU A CA 1
ATOM 1813 C C . LEU A 1 231 ? 7.273 14.758 28.703 1 88.56 231 LEU A C 1
ATOM 1815 O O . LEU A 1 231 ? 8.383 14.234 28.609 1 88.56 231 LEU A O 1
ATOM 1819 N N . LYS A 1 232 ? 6.695 14.938 29.844 1 86.5 232 LYS A N 1
ATOM 1820 C CA . LYS A 1 232 ? 7.371 14.641 31.109 1 86.5 232 LYS A CA 1
ATOM 1821 C C . LYS A 1 232 ? 7.129 13.195 31.531 1 86.5 232 LYS A C 1
ATOM 1823 O O . LYS A 1 232 ? 7.871 12.656 32.344 1 86.5 232 LYS A O 1
ATOM 1828 N N . LYS A 1 233 ? 6.129 12.688 30.969 1 80.94 233 LYS A N 1
ATOM 1829 C CA . LYS A 1 233 ? 5.781 11.32 31.359 1 80.94 233 LYS A CA 1
ATOM 1830 C C . LYS A 1 233 ? 6.797 10.32 30.812 1 80.94 233 LYS A C 1
ATOM 1832 O O . LYS A 1 233 ? 6.969 10.203 29.594 1 80.94 233 LYS A O 1
ATOM 1837 N N . GLN A 1 234 ? 7.391 9.547 31.656 1 67.06 234 GLN A N 1
ATOM 1838 C CA . GLN A 1 234 ? 8.508 8.656 31.344 1 67.06 234 GLN A CA 1
ATOM 1839 C C . GLN A 1 234 ? 8.07 7.562 30.375 1 67.06 234 GLN A C 1
ATOM 1841 O O . GLN A 1 234 ? 8.852 7.137 29.516 1 67.06 234 GLN A O 1
ATOM 1846 N N . GLU A 1 235 ? 6.824 7.145 30.422 1 68 235 GLU A N 1
ATOM 1847 C CA . GLU A 1 235 ? 6.352 6.043 29.578 1 68 235 GLU A CA 1
ATOM 1848 C C . GLU A 1 235 ? 6.055 6.512 28.156 1 68 235 GLU A C 1
ATOM 1850 O O . GLU A 1 235 ? 5.953 5.699 27.234 1 68 235 GLU A O 1
ATOM 1855 N N . VAL A 1 236 ? 5.988 7.719 28.031 1 67.31 236 VAL A N 1
ATOM 1856 C CA . VAL A 1 236 ? 5.523 8.281 26.766 1 67.31 236 VAL A CA 1
ATOM 1857 C C . VAL A 1 236 ? 6.637 9.109 26.125 1 67.31 236 VAL A C 1
ATOM 1859 O O . VAL A 1 236 ? 6.926 8.961 24.938 1 67.31 236 VAL A O 1
ATOM 1862 N N . GLY A 1 237 ? 7.223 9.859 27.016 1 66.12 237 GLY A N 1
ATOM 1863 C CA . GLY A 1 237 ? 8.297 10.711 26.547 1 66.12 237 GLY A CA 1
ATOM 1864 C C . GLY A 1 237 ? 9.594 9.961 26.281 1 66.12 237 GLY A C 1
ATOM 1865 O O . GLY A 1 237 ? 9.875 8.969 26.953 1 66.12 237 GLY A O 1
ATOM 1866 N N . ASN A 1 238 ? 10.25 10.281 25.109 1 66.69 238 ASN A N 1
ATOM 1867 C CA . ASN A 1 238 ? 11.547 9.688 24.797 1 66.69 238 ASN A CA 1
ATOM 1868 C C . ASN A 1 238 ? 12.633 10.75 24.656 1 66.69 238 ASN A C 1
ATOM 1870 O O . ASN A 1 238 ? 12.562 11.586 23.75 1 66.69 238 ASN A O 1
ATOM 1874 N N . SER A 1 239 ? 13.578 10.656 25.516 1 62.91 239 SER A N 1
ATOM 1875 C CA . SER A 1 239 ? 14.633 11.656 25.516 1 62.91 239 SER A CA 1
ATOM 1876 C C . SER A 1 239 ? 15.82 11.219 24.672 1 62.91 239 SER A C 1
ATOM 1878 O O . SER A 1 239 ? 16.641 12.039 24.266 1 62.91 239 SER A O 1
ATOM 1880 N N . ASP A 1 240 ? 15.961 9.961 24.469 1 54.97 240 ASP A N 1
ATOM 1881 C CA . ASP A 1 240 ? 17.172 9.43 23.859 1 54.97 240 ASP A CA 1
ATOM 1882 C C . ASP A 1 240 ? 17.375 10 22.453 1 54.97 240 ASP A C 1
ATOM 1884 O O . ASP A 1 240 ? 18.5 10.203 22.031 1 54.97 240 ASP A O 1
ATOM 1888 N N . GLY A 1 241 ? 16.328 10.555 21.906 1 59.56 241 GLY A N 1
ATOM 1889 C CA . GLY A 1 241 ? 16.484 11 20.531 1 59.56 241 GLY A CA 1
ATOM 1890 C C . GLY A 1 241 ? 16.469 12.516 20.391 1 59.56 241 GLY A C 1
ATOM 1891 O O . GLY A 1 241 ? 16.609 13.039 19.281 1 59.56 241 GLY A O 1
ATOM 1892 N N . TYR A 1 242 ? 16.609 13.117 21.453 1 62.59 242 TYR A N 1
ATOM 1893 C CA . TYR A 1 242 ? 16.484 14.57 21.391 1 62.59 242 TYR A CA 1
ATOM 1894 C C . TYR A 1 242 ? 17.75 15.188 20.797 1 62.59 242 TYR A C 1
ATOM 1896 O O . TYR A 1 242 ? 17.656 16.109 19.969 1 62.59 242 TYR A O 1
ATOM 1904 N N . TYR A 1 243 ? 18.828 14.664 21.188 1 57.44 243 TYR A N 1
ATOM 1905 C CA . TYR A 1 243 ? 20.062 15.242 20.688 1 57.44 243 TYR A CA 1
ATOM 1906 C C . TYR A 1 243 ? 20.203 15.016 19.188 1 57.44 243 TYR A C 1
ATOM 1908 O O . TYR A 1 243 ? 20.812 15.828 18.484 1 57.44 243 TYR A O 1
ATOM 1916 N N . LEU A 1 244 ? 19.562 13.977 18.781 1 61.5 244 LEU A N 1
ATOM 1917 C CA . LEU A 1 244 ? 19.641 13.641 17.359 1 61.5 244 LEU A CA 1
ATOM 1918 C C . LEU A 1 244 ? 18.797 14.609 16.531 1 61.5 244 LEU A C 1
ATOM 1920 O O . LEU A 1 244 ? 19 14.719 15.32 1 61.5 244 LEU A O 1
ATOM 1924 N N . GLN A 1 245 ? 18.094 15.375 17.281 1 78.56 245 GLN A N 1
ATOM 1925 C CA . GLN A 1 245 ? 17.188 16.266 16.547 1 78.56 245 GLN A CA 1
ATOM 1926 C C . GLN A 1 245 ? 17.609 17.719 16.703 1 78.56 245 GLN A C 1
ATOM 1928 O O . GLN A 1 245 ? 16.781 18.625 16.578 1 78.56 245 GLN A O 1
ATOM 1933 N N . SER A 1 246 ? 18.859 17.938 16.922 1 79.69 246 SER A N 1
ATOM 1934 C CA . SER A 1 246 ? 19.375 19.281 17.188 1 79.69 246 SER A CA 1
ATOM 1935 C C . SER A 1 246 ? 19.25 20.188 15.969 1 79.69 246 SER A C 1
ATOM 1937 O O . SER A 1 246 ? 18.938 21.375 16.094 1 79.69 246 SER A O 1
ATOM 1939 N N . ARG A 1 247 ? 19.5 19.625 14.828 1 85.19 247 ARG A N 1
ATOM 1940 C CA . ARG A 1 247 ? 19.391 20.422 13.609 1 85.19 247 ARG A CA 1
ATOM 1941 C C . ARG A 1 247 ? 17.969 20.891 13.383 1 85.19 247 ARG A C 1
ATOM 1943 O O . ARG A 1 247 ? 17.734 22.047 13.023 1 85.19 247 ARG A O 1
ATOM 1950 N N . SER A 1 248 ? 17.047 20.031 13.586 1 91.25 248 SER A N 1
ATOM 1951 C CA . SER A 1 248 ? 15.648 20.391 13.453 1 91.25 248 SER A CA 1
ATOM 1952 C C . SER A 1 248 ? 15.242 21.438 14.477 1 91.25 248 SER A C 1
ATOM 1954 O O . SER A 1 248 ? 14.508 22.375 14.164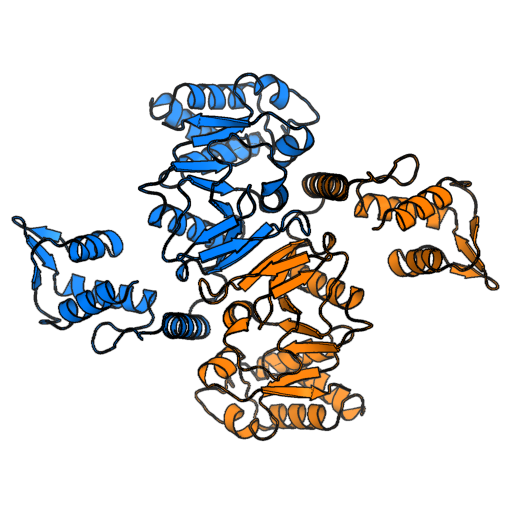 1 91.25 248 SER A O 1
ATOM 1956 N N . MET A 1 249 ? 15.766 21.312 15.641 1 92.06 249 MET A N 1
ATOM 1957 C CA . MET A 1 249 ? 15.453 22.266 16.688 1 92.06 249 MET A CA 1
ATOM 1958 C C . MET A 1 249 ? 16 23.656 16.344 1 92.06 249 MET A C 1
ATOM 1960 O O . MET A 1 249 ? 15.32 24.656 16.547 1 92.06 249 MET A O 1
ATOM 1964 N N . THR A 1 250 ? 17.203 23.703 15.828 1 91.56 250 THR A N 1
ATOM 1965 C CA . THR A 1 250 ? 17.797 24.953 15.406 1 91.56 250 THR A CA 1
ATOM 1966 C C . THR A 1 250 ? 16.969 25.625 14.32 1 91.56 250 THR A C 1
ATOM 1968 O O . THR A 1 250 ? 16.719 26.828 14.359 1 91.56 250 THR A O 1
ATOM 1971 N N . TYR A 1 251 ? 16.547 24.828 13.391 1 93.94 251 TYR A N 1
ATOM 1972 C CA . TYR A 1 251 ? 15.688 25.297 12.312 1 93.94 251 TYR A CA 1
ATOM 1973 C C . TYR A 1 251 ? 14.406 25.906 12.867 1 93.94 251 TYR A C 1
ATOM 1975 O O . TYR A 1 251 ? 14.008 27 12.477 1 93.94 251 TYR A O 1
ATOM 1983 N N . LEU A 1 252 ? 13.766 25.188 13.734 1 96.62 252 LEU A N 1
ATOM 1984 C CA . LEU A 1 252 ? 12.5 25.609 14.32 1 96.62 252 LEU A CA 1
ATOM 1985 C C . LEU A 1 252 ? 12.672 26.906 15.102 1 96.62 252 LEU A C 1
ATOM 1987 O O . LEU A 1 252 ? 11.836 27.812 15.008 1 96.62 252 LEU A O 1
ATOM 1991 N N . LYS A 1 253 ? 13.719 27 15.82 1 94.31 253 LYS A N 1
ATOM 1992 C CA . LYS A 1 253 ? 13.984 28.188 16.625 1 94.31 253 LYS A CA 1
ATOM 1993 C C . LYS A 1 253 ? 14.211 29.422 15.75 1 94.31 253 LYS A C 1
ATOM 1995 O O . LYS A 1 253 ? 13.789 30.516 16.094 1 94.31 253 LYS A O 1
ATOM 2000 N N . ARG A 1 254 ? 14.898 29.172 14.742 1 95.69 254 ARG A N 1
ATOM 2001 C CA . ARG A 1 254 ? 15.141 30.266 13.805 1 95.69 254 ARG A CA 1
ATOM 2002 C C . ARG A 1 254 ? 13.828 30.812 13.258 1 95.69 254 ARG A C 1
ATOM 2004 O O . ARG A 1 254 ? 13.625 32.031 13.211 1 95.69 254 ARG A O 1
ATOM 2011 N N . LEU A 1 255 ? 12.969 29.938 12.859 1 96.19 255 LEU A N 1
ATOM 2012 C CA . LEU A 1 255 ? 11.68 30.359 12.312 1 96.19 255 LEU A CA 1
ATOM 2013 C C . LEU A 1 255 ? 10.844 31.062 13.367 1 96.19 255 LEU A C 1
ATOM 2015 O O . LEU A 1 255 ? 10.188 32.062 13.078 1 96.19 255 LEU A O 1
ATOM 2019 N N . SER A 1 256 ? 10.828 30.453 14.516 1 95.12 256 SER A N 1
ATOM 2020 C CA . SER A 1 256 ? 10.102 31.062 15.633 1 95.12 256 SER A CA 1
ATOM 2021 C C . SER A 1 256 ? 10.625 32.469 15.938 1 95.12 256 SER A C 1
ATOM 2023 O O . SER A 1 256 ? 9.844 33.406 16.141 1 95.12 256 SER A O 1
ATOM 2025 N N . GLY A 1 257 ? 11.883 32.625 16 1 94.94 257 GLY A N 1
ATOM 2026 C CA . GLY A 1 257 ? 12.516 33.906 16.281 1 94.94 257 GLY A CA 1
ATOM 2027 C C . GLY A 1 257 ? 12.242 34.969 15.234 1 94.94 257 GLY A C 1
ATOM 2028 O O . GLY A 1 257 ? 12.195 36.156 15.539 1 94.94 257 GLY A O 1
ATOM 2029 N N . ALA A 1 258 ? 12.086 34.531 14.055 1 96.06 258 ALA A N 1
ATOM 2030 C CA . ALA A 1 258 ? 11.852 35.438 12.938 1 96.06 258 ALA A CA 1
ATOM 2031 C C . ALA A 1 258 ? 10.391 35.875 12.883 1 96.06 258 ALA A C 1
ATOM 2033 O O . ALA A 1 258 ? 10 36.656 12.016 1 96.06 258 ALA A O 1
ATOM 2034 N N . GLY A 1 259 ? 9.555 35.375 13.734 1 94.81 259 GLY A N 1
ATOM 2035 C CA . GLY A 1 259 ? 8.148 35.719 13.758 1 94.81 259 GLY A CA 1
ATOM 2036 C C . GLY A 1 259 ? 7.363 35.125 12.617 1 94.81 259 GLY A C 1
ATOM 2037 O O . GLY A 1 259 ? 6.32 35.625 12.211 1 94.81 259 GLY A O 1
ATOM 2038 N N . ALA A 1 260 ? 7.887 34.031 12.094 1 95.56 260 ALA A N 1
ATOM 2039 C CA . ALA A 1 260 ? 7.289 33.406 10.906 1 95.56 260 ALA A CA 1
ATOM 2040 C C . ALA A 1 260 ? 6.211 32.406 11.305 1 95.56 260 ALA A C 1
ATOM 2042 O O . ALA A 1 260 ? 5.504 31.859 10.438 1 95.56 260 ALA A O 1
ATOM 2043 N N . LEU A 1 261 ? 6.023 32.094 12.57 1 98.12 261 LEU A N 1
ATOM 2044 C CA . LEU A 1 261 ? 5.129 31.047 13.047 1 98.12 261 LEU A CA 1
ATOM 2045 C C . LEU A 1 261 ? 4.023 31.625 13.922 1 98.12 261 LEU A C 1
ATOM 2047 O O . LEU A 1 261 ? 4.156 32.719 14.438 1 98.12 261 LEU A O 1
ATOM 2051 N N . SER A 1 262 ? 2.955 30.938 14 1 97.94 262 SER A N 1
ATOM 2052 C CA . SER A 1 262 ? 1.886 31.328 14.922 1 97.94 262 SER A CA 1
ATOM 2053 C C . SER A 1 262 ? 2.354 31.266 16.375 1 97.94 262 SER A C 1
ATOM 2055 O O . SER A 1 262 ? 3.34 30.609 16.688 1 97.94 262 SER A O 1
ATOM 2057 N N . GLU A 1 263 ? 1.651 31.891 17.234 1 97.5 263 GLU A N 1
ATOM 2058 C CA . GLU A 1 263 ? 1.993 31.922 18.656 1 97.5 263 GLU A CA 1
ATOM 2059 C C . GLU A 1 263 ? 1.934 30.531 19.266 1 97.5 263 GLU A C 1
ATOM 2061 O O . GLU A 1 263 ? 2.861 30.109 19.953 1 97.5 263 GLU A O 1
ATOM 2066 N N . PRO A 1 264 ? 0.889 29.797 18.953 1 97.44 264 PRO A N 1
ATOM 2067 C CA . PRO A 1 264 ? 0.856 28.453 19.531 1 97.44 264 PRO A CA 1
ATOM 2068 C C . PRO A 1 264 ? 1.989 27.562 19.016 1 97.44 264 PRO A C 1
ATOM 2070 O O . PRO A 1 264 ? 2.516 26.734 19.781 1 97.44 264 PRO A O 1
ATOM 2073 N N . MET A 1 265 ? 2.344 27.641 17.844 1 98.25 265 MET A N 1
ATOM 2074 C CA . MET A 1 265 ? 3.438 26.844 17.297 1 98.25 265 MET A CA 1
ATOM 2075 C C . MET A 1 265 ? 4.762 27.203 17.953 1 98.25 265 MET A C 1
ATOM 2077 O O . MET A 1 265 ? 5.535 26.312 18.328 1 98.25 265 MET A O 1
ATOM 2081 N N . SER A 1 266 ? 4.988 28.469 18.141 1 97.88 266 SER A N 1
ATOM 2082 C CA . SER A 1 266 ? 6.188 28.938 18.828 1 97.88 266 SER A CA 1
ATOM 2083 C C . SER A 1 266 ? 6.219 28.422 20.266 1 97.88 266 SER A C 1
ATOM 2085 O O . SER A 1 266 ? 7.277 28.047 20.781 1 97.88 266 SER A O 1
ATOM 2087 N N . ALA A 1 267 ? 5.055 28.453 20.875 1 97.81 267 ALA A N 1
ATOM 2088 C CA . ALA A 1 267 ? 4.961 27.953 22.25 1 97.81 267 ALA A CA 1
ATOM 2089 C C . ALA A 1 267 ? 5.316 26.469 22.312 1 97.81 267 ALA A C 1
ATOM 2091 O O . ALA A 1 267 ? 5.957 26.016 23.266 1 97.81 267 ALA A O 1
ATOM 2092 N N . LEU A 1 268 ? 4.863 25.719 21.359 1 97.88 268 LEU A N 1
ATOM 2093 C CA . LEU A 1 268 ? 5.172 24.297 21.312 1 97.88 268 LEU A CA 1
ATOM 2094 C C . LEU A 1 268 ? 6.672 24.062 21.156 1 97.88 268 LEU A C 1
ATOM 2096 O O . LEU A 1 268 ? 7.246 23.203 21.828 1 97.88 268 LEU A O 1
ATOM 2100 N N . ILE A 1 269 ? 7.316 24.766 20.25 1 96.44 269 ILE A N 1
ATOM 2101 C CA . ILE A 1 269 ? 8.75 24.656 20.031 1 96.44 269 ILE A CA 1
ATOM 2102 C C . ILE A 1 269 ? 9.508 24.938 21.328 1 96.44 269 ILE A C 1
ATOM 2104 O O . ILE A 1 269 ? 10.438 24.219 21.688 1 96.44 269 ILE A O 1
ATOM 2108 N N . ALA A 1 270 ? 9.07 25.969 22.031 1 95.88 270 ALA A N 1
ATOM 2109 C CA . ALA A 1 270 ? 9.68 26.297 23.328 1 95.88 270 ALA A CA 1
ATOM 2110 C C . ALA A 1 270 ? 9.492 25.156 24.312 1 95.88 270 ALA A C 1
ATOM 2112 O O . ALA A 1 270 ? 10.406 24.828 25.078 1 95.88 270 ALA A O 1
ATOM 2113 N N . CYS A 1 271 ? 8.344 24.609 24.297 1 95.19 271 CYS A N 1
ATOM 2114 C CA . CYS A 1 271 ? 8.047 23.5 25.188 1 95.19 271 CYS A CA 1
ATOM 2115 C C . CYS A 1 271 ? 8.961 22.312 24.906 1 95.19 271 CYS A C 1
ATOM 2117 O O . CYS A 1 271 ? 9.492 21.688 25.828 1 95.19 271 CYS A O 1
ATOM 2119 N N . LEU A 1 272 ? 9.117 21.984 23.641 1 93.19 272 LEU A N 1
ATOM 2120 C CA . LEU A 1 272 ? 9.977 20.875 23.234 1 93.19 272 LEU A CA 1
ATOM 2121 C C . LEU A 1 272 ? 11.422 21.141 23.641 1 93.19 272 LEU A C 1
ATOM 2123 O O . LEU A 1 272 ? 12.125 20.219 24.078 1 93.19 272 LEU A O 1
ATOM 2127 N N . GLN A 1 273 ? 11.836 22.328 23.453 1 90.62 273 GLN A N 1
ATOM 2128 C CA . GLN A 1 273 ? 13.195 22.703 23.812 1 90.62 273 GLN A CA 1
ATOM 2129 C C . GLN A 1 273 ? 13.414 22.562 25.328 1 90.62 273 GLN A C 1
ATOM 2131 O O . GLN A 1 273 ? 14.469 22.094 25.766 1 90.62 273 GLN A O 1
ATOM 2136 N N . ASN A 1 274 ? 12.469 22.953 26.109 1 91.94 274 ASN A N 1
ATOM 2137 C CA . ASN A 1 274 ? 12.57 22.953 27.562 1 91.94 274 ASN A CA 1
ATOM 2138 C C . ASN A 1 274 ? 12.531 21.547 28.141 1 91.94 274 ASN A C 1
ATOM 2140 O O . ASN A 1 274 ? 13.305 21.203 29.031 1 91.94 274 ASN A O 1
ATOM 2144 N N . GLU A 1 275 ? 11.602 20.75 27.594 1 88.81 275 GLU A N 1
ATOM 2145 C CA . GLU A 1 275 ? 11.398 19.422 28.156 1 88.81 275 GLU A CA 1
ATOM 2146 C C . GLU A 1 275 ? 12.406 18.422 27.594 1 88.81 275 GLU A C 1
ATOM 2148 O O . GLU A 1 275 ? 12.648 17.375 28.203 1 88.81 275 GLU A O 1
ATOM 2153 N N . ARG A 1 276 ? 12.906 18.656 26.438 1 85.25 276 ARG A N 1
ATOM 2154 C CA . ARG A 1 276 ? 13.883 17.797 25.766 1 85.25 276 ARG A CA 1
ATOM 2155 C C . ARG A 1 276 ? 13.367 16.359 25.656 1 85.25 276 ARG A C 1
ATOM 2157 O O . ARG A 1 276 ? 14.062 15.414 26.016 1 85.25 276 ARG A O 1
ATOM 2164 N N . SER A 1 277 ? 12.164 16.344 25.359 1 85.38 277 SER A N 1
ATOM 2165 C CA . SER A 1 277 ? 11.438 15.078 25.234 1 85.38 277 SER A CA 1
ATOM 2166 C C . SER A 1 277 ? 10.531 15.078 24 1 85.38 277 SER A C 1
ATOM 2168 O O . SER A 1 277 ? 10.312 16.125 23.391 1 85.38 277 SER A O 1
ATOM 2170 N N . SER A 1 278 ? 10.133 13.938 23.594 1 87.19 278 SER A N 1
ATOM 2171 C CA . SER A 1 278 ? 9.266 13.781 22.438 1 87.19 278 SER A CA 1
ATOM 2172 C C . SER A 1 278 ? 8.078 12.883 22.75 1 87.19 278 SER A C 1
ATOM 2174 O O . SER A 1 278 ? 8.062 12.188 23.766 1 87.19 278 SER A O 1
ATOM 2176 N N . CYS A 1 279 ? 7.078 12.938 21.906 1 89.88 279 CYS A N 1
ATOM 2177 C CA . CYS A 1 279 ? 5.902 12.078 22 1 89.88 279 CYS A CA 1
ATOM 2178 C C . CYS A 1 279 ? 5.566 11.469 20.641 1 89.88 279 CYS A C 1
ATOM 2180 O O . CYS A 1 279 ? 5.215 12.188 19.703 1 89.88 279 CYS A O 1
ATOM 2182 N N . ARG A 1 280 ? 5.59 10.18 20.562 1 88.81 280 ARG A N 1
ATOM 2183 C CA . ARG A 1 280 ? 5.34 9.477 19.312 1 88.81 280 ARG A CA 1
ATOM 2184 C C . ARG A 1 280 ? 3.844 9.328 19.062 1 88.81 280 ARG A C 1
ATOM 2186 O O . ARG A 1 280 ? 3.049 9.281 20 1 88.81 280 ARG A O 1
ATOM 2193 N N . GLN A 1 281 ? 3.459 9.281 17.781 1 91.19 281 GLN A N 1
ATOM 2194 C CA . GLN A 1 281 ? 2.062 9.102 17.391 1 91.19 281 GLN A CA 1
ATOM 2195 C C . GLN A 1 281 ? 1.475 7.84 18.016 1 91.19 281 GLN A C 1
ATOM 2197 O O . GLN A 1 281 ? 0.307 7.824 18.406 1 91.19 281 GLN A O 1
ATOM 2202 N N . GLU A 1 282 ? 2.287 6.824 18.094 1 84.5 282 GLU A N 1
ATOM 2203 C CA . GLU A 1 282 ? 1.852 5.562 18.688 1 84.5 282 GLU A CA 1
ATOM 2204 C C . GLU A 1 282 ? 1.404 5.754 20.125 1 84.5 282 GLU A C 1
ATOM 2206 O O . GLU A 1 282 ? 0.421 5.152 20.562 1 84.5 282 GLU A O 1
ATOM 2211 N N . HIS A 1 283 ? 2.117 6.57 20.797 1 84.12 283 HIS A N 1
ATOM 2212 C CA . HIS A 1 283 ? 1.763 6.863 22.188 1 84.12 283 HIS A CA 1
ATOM 2213 C C . HIS A 1 283 ? 0.507 7.727 22.25 1 84.12 283 HIS A C 1
ATOM 2215 O O . HIS A 1 283 ? -0.289 7.59 23.188 1 84.12 283 HIS A O 1
ATOM 2221 N N . MET A 1 284 ? 0.385 8.625 21.312 1 90.56 284 MET A N 1
ATOM 2222 C CA . MET A 1 284 ? -0.833 9.43 21.266 1 90.56 284 MET A CA 1
ATOM 2223 C C . MET A 1 284 ? -2.068 8.539 21.188 1 90.56 284 MET A C 1
ATOM 2225 O O . MET A 1 284 ? -3.076 8.812 21.844 1 90.56 284 MET A O 1
ATOM 2229 N N . TYR A 1 285 ? -1.908 7.5 20.391 1 88.69 285 TYR A N 1
ATOM 2230 C CA . TYR A 1 285 ? -3.012 6.562 20.234 1 88.69 285 TYR A CA 1
ATOM 2231 C C . TYR A 1 285 ? -3.215 5.73 21.484 1 88.69 285 TYR A C 1
ATOM 2233 O O . TYR A 1 285 ? -4.324 5.656 22.016 1 88.69 285 TYR A O 1
ATOM 2241 N N . SER A 1 286 ? -2.125 5.09 21.984 1 83.06 286 SER A N 1
ATOM 2242 C CA . SER A 1 286 ? -2.205 4.133 23.078 1 83.06 286 SER A CA 1
ATOM 2243 C C . SER A 1 286 ? -2.727 4.789 24.359 1 83.06 286 SER A C 1
ATOM 2245 O O . SER A 1 286 ? -3.428 4.152 25.141 1 83.06 286 SER A O 1
ATOM 2247 N N . HIS A 1 287 ? -2.436 6.035 24.516 1 85.69 287 HIS A N 1
ATOM 2248 C CA . HIS A 1 287 ? -2.842 6.734 25.734 1 85.69 287 HIS A CA 1
ATOM 2249 C C . HIS A 1 287 ? -4.062 7.613 25.469 1 85.69 287 HIS A C 1
ATOM 2251 O O . HIS A 1 287 ? -4.441 8.422 26.328 1 85.69 287 HIS A O 1
ATOM 2257 N N . LYS A 1 288 ? -4.641 7.469 24.328 1 89.06 288 LYS A N 1
ATOM 2258 C CA . LYS A 1 288 ? -5.844 8.203 23.953 1 89.06 288 LYS A CA 1
ATOM 2259 C C . LYS A 1 288 ? -5.68 9.695 24.234 1 89.06 288 LYS A C 1
ATOM 2261 O O . LYS A 1 288 ? -6.531 10.32 24.859 1 89.06 288 LYS A O 1
ATOM 2266 N N . ILE A 1 289 ? -4.57 10.195 23.828 1 90.88 289 ILE A N 1
ATOM 2267 C CA . ILE A 1 289 ? -4.289 11.617 24.031 1 90.88 289 ILE A CA 1
ATOM 2268 C C . ILE A 1 289 ? -5.223 12.453 23.156 1 90.88 289 ILE A C 1
ATOM 2270 O O . ILE A 1 289 ? -5.453 12.117 21.984 1 90.88 289 ILE A O 1
ATOM 2274 N N . GLU A 1 290 ? -5.797 13.461 23.75 1 95.25 290 GLU A N 1
ATOM 2275 C CA . GLU A 1 290 ? -6.641 14.367 22.984 1 95.25 290 GLU A CA 1
ATOM 2276 C C . GLU A 1 290 ? -5.828 15.133 21.938 1 95.25 290 GLU A C 1
ATOM 2278 O O . GLU A 1 290 ? -4.809 15.742 22.266 1 95.25 290 GLU A O 1
ATOM 2283 N N . LEU A 1 291 ? -6.336 15.125 20.719 1 96.88 291 LEU A N 1
ATOM 2284 C CA . LEU A 1 291 ? -5.629 15.773 19.625 1 96.88 291 LEU A CA 1
ATOM 2285 C C . LEU A 1 291 ? -6.348 17.047 19.188 1 96.88 291 LEU A C 1
ATOM 2287 O O . LEU A 1 291 ? -7.57 17.141 19.312 1 96.88 291 LEU A O 1
ATOM 2291 N N . GLY A 1 292 ? -5.582 17.969 18.766 1 97.25 292 GLY A N 1
ATOM 2292 C CA . GLY A 1 292 ? -6.086 19.219 18.234 1 97.25 292 GLY A CA 1
ATOM 2293 C C . GLY A 1 292 ? -5.273 19.734 17.062 1 97.25 292 GLY A C 1
ATOM 2294 O O . GLY A 1 292 ? -4.199 19.219 16.766 1 97.25 292 GLY A O 1
ATOM 2295 N N . LEU A 1 293 ? -5.84 20.703 16.375 1 98.25 293 LEU A N 1
ATOM 2296 C CA . LEU A 1 293 ? -5.168 21.375 15.258 1 98.25 293 LEU A CA 1
ATOM 2297 C C . LEU A 1 293 ? -4.43 22.625 15.734 1 98.25 293 LEU A C 1
ATOM 2299 O O . LEU A 1 293 ? -5.031 23.516 16.328 1 98.25 293 LEU A O 1
ATOM 2303 N N . LEU A 1 294 ? -3.16 22.656 15.484 1 98.38 294 LEU A N 1
ATOM 2304 C CA . LEU A 1 294 ? -2.326 23.812 15.812 1 98.38 294 LEU A CA 1
ATOM 2305 C C . LEU A 1 294 ? -1.94 24.578 14.555 1 98.38 294 LEU A C 1
ATOM 2307 O O . LEU A 1 294 ? -1.271 24.047 13.672 1 98.38 294 LEU A O 1
ATOM 2311 N N . PRO A 1 295 ? -2.375 25.844 14.438 1 98.5 295 PRO A N 1
ATOM 2312 C CA . PRO A 1 295 ? -1.984 26.609 13.25 1 98.5 295 PRO A CA 1
ATOM 2313 C C . PRO A 1 295 ? -0.471 26.781 13.133 1 98.5 295 PRO A C 1
ATOM 2315 O O . PRO A 1 295 ? 0.2 27.078 14.117 1 98.5 295 PRO A O 1
ATOM 2318 N N . ILE A 1 296 ? -0.015 26.625 11.914 1 97.94 296 ILE A N 1
ATOM 2319 C CA . ILE A 1 296 ? 1.423 26.719 11.68 1 97.94 296 ILE A CA 1
ATOM 2320 C C . ILE A 1 296 ? 1.837 28.172 11.555 1 97.94 296 ILE A C 1
ATOM 2322 O O . ILE A 1 296 ? 2.807 28.609 12.18 1 97.94 296 ILE A O 1
ATOM 2326 N N . ARG A 1 297 ? 1.092 28.969 10.75 1 95.75 297 ARG A N 1
ATOM 2327 C CA . ARG A 1 297 ? 1.423 30.375 10.508 1 95.75 297 ARG A CA 1
ATOM 2328 C C . ARG A 1 297 ? 0.249 31.281 10.852 1 95.75 297 ARG A C 1
ATOM 2330 O O . ARG A 1 297 ? -0.904 30.844 10.844 1 95.75 297 ARG A O 1
ATOM 2337 N N . MET B 1 1 ? -5.102 -14.414 16.203 1 59.88 1 MET B N 1
ATOM 2338 C CA . MET B 1 1 ? -5.465 -15.477 17.141 1 59.88 1 MET B CA 1
ATOM 2339 C C . MET B 1 1 ? -6.875 -15.273 17.688 1 59.88 1 MET B C 1
ATOM 2341 O O . MET B 1 1 ? -7.258 -14.156 18.031 1 59.88 1 MET B O 1
ATOM 2345 N N . ASN B 1 2 ? -7.621 -16.344 17.484 1 64.38 2 ASN B N 1
ATOM 2346 C CA . ASN B 1 2 ? -8.984 -16.234 17.984 1 64.38 2 ASN B CA 1
ATOM 2347 C C . ASN B 1 2 ? -9.047 -16.438 19.5 1 64.38 2 ASN B C 1
ATOM 2349 O O . ASN B 1 2 ? -8.102 -16.953 20.094 1 64.38 2 ASN B O 1
ATOM 2353 N N . ARG B 1 3 ? -10.117 -15.883 20.047 1 73.75 3 ARG B N 1
ATOM 2354 C CA . ARG B 1 3 ? -10.305 -15.875 21.5 1 73.75 3 ARG B CA 1
ATOM 2355 C C . ARG B 1 3 ? -10.273 -17.297 22.062 1 73.75 3 ARG B C 1
ATOM 2357 O O . ARG B 1 3 ? -9.727 -17.531 23.141 1 73.75 3 ARG B O 1
ATOM 2364 N N . LYS B 1 4 ? -10.844 -18.125 21.297 1 76.56 4 LYS B N 1
ATOM 2365 C CA . LYS B 1 4 ? -10.914 -19.5 21.75 1 76.56 4 LYS B CA 1
ATOM 2366 C C . LYS B 1 4 ? -9.516 -20.094 21.922 1 76.56 4 LYS B C 1
ATOM 2368 O O . LYS B 1 4 ? -9.227 -20.719 22.938 1 76.56 4 LYS B O 1
ATOM 2373 N N . LEU B 1 5 ? -8.773 -19.828 21.031 1 80.5 5 LEU B N 1
ATOM 2374 C CA . LEU B 1 5 ? -7.406 -20.328 21.078 1 80.5 5 LEU B CA 1
ATOM 2375 C C . LEU B 1 5 ? -6.613 -19.656 22.203 1 80.5 5 LEU B C 1
ATOM 2377 O O . LEU B 1 5 ? -5.895 -20.328 22.938 1 80.5 5 LEU B O 1
ATOM 2381 N N . PHE B 1 6 ? -6.785 -18.391 22.266 1 85 6 PHE B N 1
ATOM 2382 C CA . PHE B 1 6 ? -6.086 -17.672 23.328 1 85 6 PHE B CA 1
ATOM 2383 C C . PHE B 1 6 ? -6.484 -18.188 24.703 1 85 6 PHE B C 1
ATOM 2385 O O . PHE B 1 6 ? -5.625 -18.422 25.562 1 85 6 PHE B O 1
ATOM 2392 N N . ASN B 1 7 ? -7.75 -18.344 24.875 1 82.31 7 ASN B N 1
ATOM 2393 C CA . ASN B 1 7 ? -8.234 -18.844 26.156 1 82.31 7 ASN B CA 1
ATOM 2394 C C . ASN B 1 7 ? -7.695 -20.25 26.453 1 82.31 7 ASN B C 1
ATOM 2396 O O . ASN B 1 7 ? -7.344 -20.547 27.594 1 82.31 7 ASN B O 1
ATOM 2400 N N . TRP B 1 8 ? -7.688 -20.969 25.469 1 85.75 8 TRP B N 1
ATOM 2401 C CA . TRP B 1 8 ? -7.156 -22.328 25.625 1 85.75 8 TRP B CA 1
ATOM 2402 C C . TRP B 1 8 ? -5.691 -22.281 26.062 1 85.75 8 TRP B C 1
ATOM 2404 O O . TRP B 1 8 ? -5.293 -22.984 26.984 1 85.75 8 TRP B O 1
ATOM 2414 N N . ILE B 1 9 ? -4.953 -21.469 25.391 1 87.19 9 ILE B N 1
ATOM 2415 C CA . ILE B 1 9 ? -3.535 -21.328 25.703 1 87.19 9 ILE B CA 1
ATOM 2416 C C . ILE B 1 9 ? -3.365 -20.781 27.109 1 87.19 9 ILE B C 1
ATOM 2418 O O . ILE B 1 9 ? -2.5 -21.234 27.859 1 87.19 9 ILE B O 1
ATOM 2422 N N . SER B 1 10 ? -4.156 -19.844 27.406 1 86.38 10 SER B N 1
ATOM 2423 C CA . SER B 1 10 ? -4.117 -19.266 28.75 1 86.38 10 SER B CA 1
ATOM 2424 C C . SER B 1 10 ? -4.305 -20.344 29.812 1 86.38 10 SER B C 1
ATOM 2426 O O . SER B 1 10 ? -3.6 -20.359 30.828 1 86.38 10 SER B O 1
ATOM 2428 N N . GLU B 1 11 ? -5.199 -21.188 29.578 1 85.94 11 GLU B N 1
ATOM 2429 C CA . GLU B 1 11 ? -5.457 -22.281 30.5 1 85.94 11 GLU B CA 1
ATOM 2430 C C . GLU B 1 11 ? -4.266 -23.234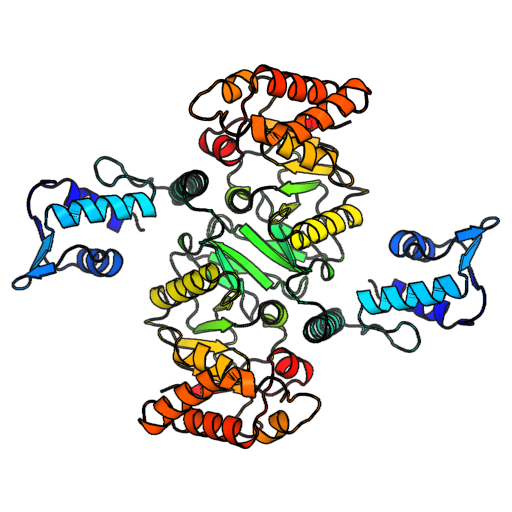 30.578 1 85.94 11 GLU B C 1
ATOM 2432 O O . GLU B 1 11 ? -3.902 -23.719 31.656 1 85.94 11 GLU B O 1
ATOM 2437 N N . LEU B 1 12 ? -3.77 -23.453 29.484 1 87.19 12 LEU B N 1
ATOM 2438 C CA . LEU B 1 12 ? -2.641 -24.375 29.391 1 87.19 12 LEU B CA 1
ATOM 2439 C C . LEU B 1 12 ? -1.446 -23.844 30.172 1 87.19 12 LEU B C 1
ATOM 2441 O O . LEU B 1 12 ? -0.834 -24.578 30.953 1 87.19 12 LEU B O 1
ATOM 2445 N N . VAL B 1 13 ? -1.196 -22.578 30 1 87.38 13 VAL B N 1
ATOM 2446 C CA . VAL B 1 13 ? 0.005 -22 30.609 1 87.38 13 VAL B CA 1
ATOM 2447 C C . VAL B 1 13 ? -0.231 -21.75 32.094 1 87.38 13 VAL B C 1
ATOM 2449 O O . VAL B 1 13 ? 0.705 -21.797 32.906 1 87.38 13 VAL B O 1
ATOM 2452 N N . ALA B 1 14 ? -1.387 -21.547 32.375 1 81.94 14 ALA B N 1
ATOM 2453 C CA . ALA B 1 14 ? -1.73 -21.297 33.781 1 81.94 14 ALA B CA 1
ATOM 2454 C C . ALA B 1 14 ? -1.733 -22.609 34.562 1 81.94 14 ALA B C 1
ATOM 2456 O O . ALA B 1 14 ? -1.492 -22.594 35.781 1 81.94 14 ALA B O 1
ATOM 2457 N N . SER B 1 15 ? -2.031 -23.547 33.844 1 79.44 15 SER B N 1
ATOM 2458 C CA . SER B 1 15 ? -2.113 -24.844 34.531 1 79.44 15 SER B CA 1
ATOM 2459 C C . SER B 1 15 ? -0.725 -25.422 34.781 1 79.44 15 SER B C 1
ATOM 2461 O O . SER B 1 15 ? -0.15 -26.078 33.906 1 79.44 15 SER B O 1
ATOM 2463 N N . GLY B 1 16 ? -0.04 -25.078 36 1 78.88 16 GLY B N 1
ATOM 2464 C CA . GLY B 1 16 ? 1.279 -25.578 36.344 1 78.88 16 GLY B CA 1
ATOM 2465 C C . GLY B 1 16 ? 2.377 -25.047 35.438 1 78.88 16 GLY B C 1
ATOM 2466 O O . GLY B 1 16 ? 2.932 -25.797 34.625 1 78.88 16 GLY B O 1
ATOM 2467 N N . PRO B 1 17 ? 2.684 -23.859 35.438 1 75.31 17 PRO B N 1
ATOM 2468 C CA . PRO B 1 17 ? 3.609 -23.188 34.5 1 75.31 17 PRO B CA 1
ATOM 2469 C C . PRO B 1 17 ? 4.996 -23.828 34.5 1 75.31 17 PRO B C 1
ATOM 2471 O O . PRO B 1 17 ? 5.707 -23.766 33.5 1 75.31 17 PRO B O 1
ATOM 2474 N N . ASP B 1 18 ? 5.246 -24.516 35.531 1 77.06 18 ASP B N 1
ATOM 2475 C CA . ASP B 1 18 ? 6.586 -25.078 35.656 1 77.06 18 ASP B CA 1
ATOM 2476 C C . ASP B 1 18 ? 6.559 -26.594 35.531 1 77.06 18 ASP B C 1
ATOM 2478 O O . ASP B 1 18 ? 7.527 -27.281 35.875 1 77.06 18 ASP B O 1
ATOM 2482 N N . ARG B 1 19 ? 5.41 -27.25 35.156 1 84.31 19 ARG B N 1
ATOM 2483 C CA . ARG B 1 19 ? 5.289 -28.703 35.031 1 84.31 19 ARG B CA 1
ATOM 2484 C C . ARG B 1 19 ? 4.828 -29.094 33.656 1 84.31 19 ARG B C 1
ATOM 2486 O O . ARG B 1 19 ? 4.297 -28.266 32.906 1 84.31 19 ARG B O 1
ATOM 2493 N N . ASN B 1 20 ? 5.09 -30.25 33.281 1 86 20 ASN B N 1
ATOM 2494 C CA . ASN B 1 20 ? 4.582 -30.797 32.031 1 86 20 ASN B CA 1
ATOM 2495 C C . ASN B 1 20 ? 3.068 -30.969 32.062 1 86 20 ASN B C 1
ATOM 2497 O O . ASN B 1 20 ? 2.51 -31.328 33.125 1 86 20 ASN B O 1
ATOM 2501 N N . THR B 1 21 ? 2.404 -30.531 31.094 1 87.69 21 THR B N 1
ATOM 2502 C CA . THR B 1 21 ? 0.966 -30.734 30.969 1 87.69 21 THR B CA 1
ATOM 2503 C C . THR B 1 21 ? 0.65 -31.609 29.75 1 87.69 21 THR B C 1
ATOM 2505 O O . THR B 1 21 ? 1.256 -31.438 28.688 1 87.69 21 THR B O 1
ATOM 2508 N N . THR B 1 22 ? -0.203 -32.594 29.969 1 86.31 22 THR B N 1
ATOM 2509 C CA . THR B 1 22 ? -0.644 -33.5 28.906 1 86.31 22 THR B CA 1
ATOM 2510 C C . THR B 1 22 ? -2.105 -33.219 28.547 1 86.31 22 THR B C 1
ATOM 2512 O O . THR B 1 22 ? -2.936 -33 29.438 1 86.31 22 THR B O 1
ATOM 2515 N N . ARG B 1 23 ? -2.385 -33.062 27.297 1 83.31 23 ARG B N 1
ATOM 2516 C CA . ARG B 1 23 ? -3.744 -32.812 26.812 1 83.31 23 ARG B CA 1
ATOM 2517 C C . ARG B 1 23 ? -4.121 -33.781 25.719 1 83.31 23 ARG B C 1
ATOM 2519 O O . ARG B 1 23 ? -3.254 -34.281 24.984 1 83.31 23 ARG B O 1
ATOM 2526 N N . HIS B 1 24 ? -5.383 -34.062 25.672 1 81.75 24 HIS B N 1
ATOM 2527 C CA . HIS B 1 24 ? -5.891 -34.875 24.562 1 81.75 24 HIS B CA 1
ATOM 2528 C C . HIS B 1 24 ? -5.883 -34.094 23.266 1 81.75 24 HIS B C 1
ATOM 2530 O O . HIS B 1 24 ? -6.035 -32.875 23.266 1 81.75 24 HIS B O 1
ATOM 2536 N N . ALA B 1 25 ? -5.695 -34.812 22.188 1 77 25 ALA B N 1
ATOM 2537 C CA . ALA B 1 25 ? -5.68 -34.188 20.875 1 77 25 ALA B CA 1
ATOM 2538 C C . ALA B 1 25 ? -7.027 -33.562 20.547 1 77 25 ALA B C 1
ATOM 2540 O O . ALA B 1 25 ? -8.078 -34.156 20.75 1 77 25 ALA B O 1
ATOM 2541 N N . SER B 1 26 ? -7.051 -32.25 20.453 1 78.38 26 SER B N 1
ATOM 2542 C CA . SER B 1 26 ? -8.203 -31.484 20 1 78.38 26 SER B CA 1
ATOM 2543 C C . SER B 1 26 ? -7.82 -30.547 18.844 1 78.38 26 SER B C 1
ATOM 2545 O O . SER B 1 26 ? -6.637 -30.391 18.531 1 78.38 26 SER B O 1
ATOM 2547 N N . ALA B 1 27 ? -8.812 -30.125 18.234 1 78.19 27 ALA B N 1
ATOM 2548 C CA . ALA B 1 27 ? -8.562 -29.203 17.125 1 78.19 27 ALA B CA 1
ATOM 2549 C C . ALA B 1 27 ? -7.73 -28.016 17.578 1 78.19 27 ALA B C 1
ATOM 2551 O O . ALA B 1 27 ? -6.816 -27.578 16.875 1 78.19 27 ALA B O 1
ATOM 2552 N N . LEU B 1 28 ? -7.945 -27.547 18.703 1 78.19 28 LEU B N 1
ATOM 2553 C CA . LEU B 1 28 ? -7.242 -26.391 19.234 1 78.19 28 LEU B CA 1
ATOM 2554 C C . LEU B 1 28 ? -5.789 -26.734 19.547 1 78.19 28 LEU B C 1
ATOM 2556 O O . LEU B 1 28 ? -4.883 -25.953 19.297 1 78.19 28 LEU B O 1
ATOM 2560 N N . VAL B 1 29 ? -5.695 -27.938 20.078 1 79.06 29 VAL B N 1
ATOM 2561 C CA . VAL B 1 29 ? -4.355 -28.359 20.453 1 79.06 29 VAL B CA 1
ATOM 2562 C C . VAL B 1 29 ? -3.484 -28.516 19.203 1 79.06 29 VAL B C 1
ATOM 2564 O O . VAL B 1 29 ? -2.326 -28.094 19.203 1 79.06 29 VAL B O 1
ATOM 2567 N N . ARG B 1 30 ? -4.039 -29.047 18.281 1 77.38 30 ARG B N 1
ATOM 2568 C CA . ARG B 1 30 ? -3.303 -29.234 17.031 1 77.38 30 ARG B CA 1
ATOM 2569 C C . ARG B 1 30 ? -2.928 -27.875 16.422 1 77.38 30 ARG B C 1
ATOM 2571 O O . ARG B 1 30 ? -1.825 -27.719 15.898 1 77.38 30 ARG B O 1
ATOM 2578 N N . GLU B 1 31 ? -3.812 -27.031 16.578 1 79.25 31 GLU B N 1
ATOM 2579 C CA . GLU B 1 31 ? -3.561 -25.688 16.078 1 79.25 31 GLU B CA 1
ATOM 2580 C C . GLU B 1 31 ? -2.389 -25.031 16.812 1 79.25 31 GLU B C 1
ATOM 2582 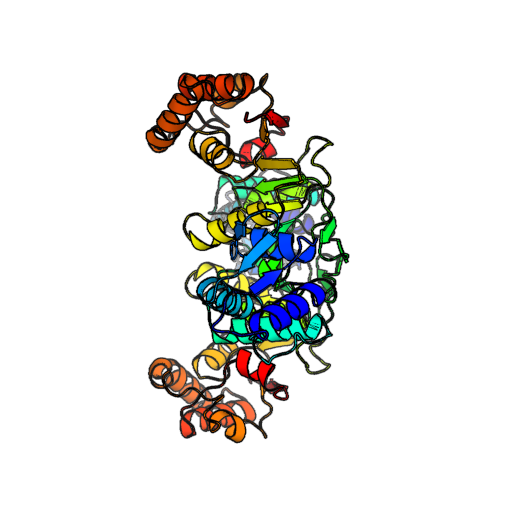O O . GLU B 1 31 ? -1.554 -24.375 16.188 1 79.25 31 GLU B O 1
ATOM 2587 N N . VAL B 1 32 ? -2.336 -25.234 18 1 81.31 32 VAL B N 1
ATOM 2588 C CA . VAL B 1 32 ? -1.289 -24.625 18.828 1 81.31 32 VAL B CA 1
ATOM 2589 C C . VAL B 1 32 ? 0.068 -25.219 18.453 1 81.31 32 VAL B C 1
ATOM 2591 O O . VAL B 1 32 ? 1.048 -24.484 18.297 1 81.31 32 VAL B O 1
ATOM 2594 N N . ILE B 1 33 ? 0.025 -26.516 18.234 1 78.88 33 ILE B N 1
ATOM 2595 C CA . ILE B 1 33 ? 1.276 -27.188 17.922 1 78.88 33 ILE B CA 1
ATOM 2596 C C . ILE B 1 33 ? 1.746 -26.781 16.531 1 78.88 33 ILE B C 1
ATOM 2598 O O . ILE B 1 33 ? 2.93 -26.5 16.312 1 78.88 33 ILE B O 1
ATOM 2602 N N . GLU B 1 34 ? 0.876 -26.75 15.688 1 75.12 34 GLU B N 1
ATOM 2603 C CA . GLU B 1 34 ? 1.21 -26.406 14.305 1 75.12 34 GLU B CA 1
ATOM 2604 C C . GLU B 1 34 ? 1.626 -24.953 14.18 1 75.12 34 GLU B C 1
ATOM 2606 O O . GLU B 1 34 ? 2.572 -24.625 13.461 1 75.12 34 GLU B O 1
ATOM 2611 N N . ARG B 1 35 ? 0.953 -24.234 14.977 1 75 35 ARG B N 1
ATOM 2612 C CA . ARG B 1 35 ? 1.123 -22.797 14.828 1 75 35 ARG B CA 1
ATOM 2613 C C . ARG B 1 35 ? 2.363 -22.297 15.57 1 75 35 ARG B C 1
ATOM 2615 O O . ARG B 1 35 ? 3.092 -21.438 15.078 1 75 35 ARG B O 1
ATOM 2622 N N . TYR B 1 36 ? 2.596 -22.844 16.734 1 80.12 36 TYR B N 1
ATOM 2623 C CA . TYR B 1 36 ? 3.627 -22.281 17.594 1 80.12 36 TYR B CA 1
ATOM 2624 C C . TYR B 1 36 ? 4.793 -23.25 17.75 1 80.12 36 TYR B C 1
ATOM 2626 O O . TYR B 1 36 ? 5.832 -22.906 18.312 1 80.12 36 TYR B O 1
ATOM 2634 N N . ARG B 1 37 ? 4.586 -24.375 17.203 1 77.81 37 ARG B N 1
ATOM 2635 C CA . ARG B 1 37 ? 5.605 -25.406 17.266 1 77.81 37 ARG B CA 1
ATOM 2636 C C . ARG B 1 37 ? 6.055 -25.656 18.703 1 77.81 37 ARG B C 1
ATOM 2638 O O . ARG B 1 37 ? 7.25 -25.781 18.969 1 77.81 37 ARG B O 1
ATOM 2645 N N . CYS B 1 38 ? 5.121 -25.531 19.516 1 84.75 38 CYS B N 1
ATOM 2646 C CA . CYS B 1 38 ? 5.328 -25.828 20.922 1 84.75 38 CYS B CA 1
ATOM 2647 C C . CYS B 1 38 ? 4.535 -27.062 21.344 1 84.75 38 CYS B C 1
ATOM 2649 O O . CYS B 1 38 ? 3.354 -27.188 21.016 1 84.75 38 CYS B O 1
ATOM 2651 N N . GLY B 1 39 ? 5.188 -28.016 21.953 1 82.94 39 GLY B N 1
ATOM 2652 C CA . GLY B 1 39 ? 4.562 -29.266 22.359 1 82.94 39 GLY B CA 1
ATOM 2653 C C . GLY B 1 39 ? 4.891 -30.422 21.438 1 82.94 39 GLY B C 1
ATOM 2654 O O . GLY B 1 39 ? 5.406 -30.219 20.328 1 82.94 39 GLY B O 1
ATOM 2655 N N . HIS B 1 40 ? 4.699 -31.719 21.953 1 83.31 40 HIS B N 1
ATOM 2656 C CA . HIS B 1 40 ? 4.969 -32.906 21.141 1 83.31 40 HIS B CA 1
ATOM 2657 C C . HIS B 1 40 ? 4.004 -34.031 21.484 1 83.31 40 HIS B C 1
ATOM 2659 O O . HIS B 1 40 ? 3.396 -34.031 22.547 1 83.31 40 HIS B O 1
ATOM 2665 N N . LEU B 1 41 ? 3.873 -34.812 20.484 1 79.06 41 LEU B N 1
ATOM 2666 C CA . LEU B 1 41 ? 3.021 -36 20.656 1 79.06 41 LEU B CA 1
ATOM 2667 C C . LEU B 1 41 ? 3.785 -37.125 21.344 1 79.06 41 LEU B C 1
ATOM 2669 O O . LEU B 1 41 ? 4.914 -37.438 20.953 1 79.06 41 LEU B O 1
ATOM 2673 N N . ASN B 1 42 ? 3.305 -37.531 22.484 1 78.12 42 ASN B N 1
ATOM 2674 C CA . ASN B 1 42 ? 3.854 -38.688 23.188 1 78.12 42 ASN B CA 1
ATOM 2675 C C . ASN B 1 42 ? 2.777 -39.75 23.484 1 78.12 42 ASN B C 1
ATOM 2677 O O . ASN B 1 42 ? 1.877 -39.5 24.281 1 78.12 42 ASN B O 1
ATOM 2681 N N . LYS B 1 43 ? 2.846 -40.906 22.969 1 76.75 43 LYS B N 1
ATOM 2682 C CA . LYS B 1 43 ? 1.941 -42.031 23.172 1 76.75 43 LYS B CA 1
ATOM 2683 C C . LYS B 1 43 ? 0.489 -41.625 22.953 1 76.75 43 LYS B C 1
ATOM 2685 O O . LYS B 1 43 ? -0.378 -41.906 23.781 1 76.75 43 LYS B O 1
ATOM 2690 N N . GLY B 1 44 ? 0.216 -40.812 21.859 1 72.75 44 GLY B N 1
ATOM 2691 C CA . GLY B 1 44 ? -1.144 -40.438 21.484 1 72.75 44 GLY B CA 1
ATOM 2692 C C . GLY B 1 44 ? -1.647 -39.188 22.188 1 72.75 44 GLY B C 1
ATOM 2693 O O . GLY B 1 44 ? -2.807 -38.812 22.031 1 72.75 44 GLY B O 1
ATOM 2694 N N . ARG B 1 45 ? -0.865 -38.75 23.047 1 80.62 45 ARG B N 1
ATOM 2695 C CA . ARG B 1 45 ? -1.249 -37.531 23.75 1 80.62 45 ARG B CA 1
ATOM 2696 C C . ARG B 1 45 ? -0.291 -36.375 23.438 1 80.62 45 ARG B C 1
ATOM 2698 O O . ARG B 1 45 ? 0.882 -36.625 23.141 1 80.62 45 ARG B O 1
ATOM 2705 N N . LEU B 1 46 ? -0.818 -35.156 23.578 1 82.62 46 LEU B N 1
ATOM 2706 C CA . LEU B 1 46 ? -0.006 -33.969 23.359 1 82.62 46 LEU B CA 1
ATOM 2707 C C . LEU B 1 46 ? 0.603 -33.469 24.656 1 82.62 46 LEU B C 1
ATOM 2709 O O . LEU B 1 46 ? -0.115 -33.25 25.641 1 82.62 46 LEU B O 1
ATOM 2713 N N . VAL B 1 47 ? 1.905 -33.469 24.703 1 86.88 47 VAL B N 1
ATOM 2714 C CA . VAL B 1 47 ? 2.633 -33.094 25.906 1 86.88 47 VAL B CA 1
ATOM 2715 C C . VAL B 1 47 ? 3.254 -31.703 25.703 1 86.88 47 VAL B C 1
ATOM 2717 O O . VAL B 1 47 ? 3.873 -31.438 24.672 1 86.88 47 VAL B O 1
ATOM 2720 N N . PHE B 1 48 ? 3.059 -30.828 26.688 1 89.62 48 PHE B N 1
ATOM 2721 C CA . PHE B 1 48 ? 3.701 -29.516 26.766 1 89.62 48 PHE B CA 1
ATOM 2722 C C . PHE B 1 48 ? 4.621 -29.438 27.984 1 89.62 48 PHE B C 1
ATOM 2724 O O . PHE B 1 48 ? 4.164 -29.531 29.125 1 89.62 48 PHE B O 1
ATOM 2731 N N . THR B 1 49 ? 5.914 -29.344 27.656 1 86.69 49 THR B N 1
ATOM 2732 C CA . THR B 1 49 ? 6.859 -29.188 28.75 1 86.69 49 THR B CA 1
ATOM 2733 C C . THR B 1 49 ? 6.801 -27.766 29.312 1 86.69 49 THR B C 1
ATOM 2735 O O . THR B 1 49 ? 6.18 -26.875 28.719 1 86.69 49 THR B O 1
ATOM 2738 N N . ALA B 1 50 ? 7.508 -27.656 30.469 1 83.69 50 ALA B N 1
ATOM 2739 C CA . ALA B 1 50 ? 7.613 -26.312 31.047 1 83.69 50 ALA B CA 1
ATOM 2740 C C . ALA B 1 50 ? 8.266 -25.344 30.078 1 83.69 50 ALA B C 1
ATOM 2742 O O . ALA B 1 50 ? 7.848 -24.188 29.969 1 83.69 50 ALA B O 1
ATOM 2743 N N . GLN B 1 51 ? 9.148 -25.844 29.375 1 85.62 51 GLN B N 1
ATOM 2744 C CA . GLN B 1 51 ? 9.836 -25.016 28.375 1 85.62 51 GLN B CA 1
ATOM 2745 C C . GLN B 1 51 ? 8.914 -24.688 27.203 1 85.62 51 GLN B C 1
ATOM 2747 O O . GLN B 1 51 ? 8.938 -23.562 26.688 1 85.62 51 GLN B O 1
ATOM 2752 N N . ASP B 1 52 ? 8.117 -25.594 26.828 1 86.19 52 ASP B N 1
ATOM 2753 C CA . ASP B 1 52 ? 7.137 -25.359 25.781 1 86.19 52 ASP B CA 1
ATOM 2754 C C . ASP B 1 52 ? 6.16 -24.25 26.172 1 86.19 52 ASP B C 1
ATOM 2756 O O . ASP B 1 52 ? 5.832 -23.375 25.359 1 86.19 52 ASP B O 1
ATOM 2760 N N . LYS B 1 53 ? 5.715 -24.328 27.328 1 85.5 53 LYS B N 1
ATOM 2761 C CA . LYS B 1 53 ? 4.746 -23.359 27.828 1 85.5 53 LYS B CA 1
ATOM 2762 C C . LYS B 1 53 ? 5.348 -21.953 27.891 1 85.5 53 LYS B C 1
ATOM 2764 O O . LYS B 1 53 ? 4.688 -20.984 27.531 1 85.5 53 LYS B O 1
ATOM 2769 N N . LEU B 1 54 ? 6.59 -21.891 28.281 1 82.62 54 LEU B N 1
ATOM 2770 C CA . LEU B 1 54 ? 7.281 -20.609 28.328 1 82.62 54 LEU B CA 1
ATOM 2771 C C . LEU B 1 54 ? 7.434 -20.031 26.938 1 82.62 54 LEU B C 1
ATOM 2773 O O . LEU B 1 54 ? 7.211 -18.828 26.734 1 82.62 54 LEU B O 1
ATOM 2777 N N . GLU B 1 55 ? 7.777 -20.906 26.094 1 83.88 55 GLU B N 1
ATOM 2778 C CA . GLU B 1 55 ? 7.949 -20.484 24.703 1 83.88 55 GLU B CA 1
ATOM 2779 C C . GLU B 1 55 ? 6.613 -20.078 24.094 1 83.88 55 GLU B C 1
ATOM 2781 O O . GLU B 1 55 ? 6.535 -19.078 23.375 1 83.88 55 GLU B O 1
ATOM 2786 N N . LEU B 1 56 ? 5.652 -20.844 24.375 1 85.25 56 LEU B N 1
ATOM 2787 C CA . LEU B 1 56 ? 4.312 -20.531 23.891 1 85.25 56 LEU B CA 1
ATOM 2788 C C . LEU B 1 56 ? 3.834 -19.188 24.422 1 85.25 56 LEU B C 1
ATOM 2790 O O . LEU B 1 56 ? 3.283 -18.375 23.672 1 85.25 56 LEU B O 1
ATOM 2794 N N . ARG B 1 57 ? 4.012 -19 25.609 1 82.31 57 ARG B N 1
ATOM 2795 C CA . ARG B 1 57 ? 3.658 -17.734 26.25 1 82.31 57 ARG B CA 1
ATOM 2796 C C . ARG B 1 57 ? 4.363 -16.562 25.562 1 82.31 57 ARG B C 1
ATOM 2798 O O . ARG B 1 57 ? 3.738 -15.539 25.266 1 82.31 57 ARG B O 1
ATOM 2805 N N . ARG B 1 58 ? 5.602 -16.75 25.375 1 78.75 58 ARG B N 1
ATOM 2806 C CA . ARG B 1 58 ? 6.398 -15.719 24.719 1 78.75 58 ARG B CA 1
ATOM 2807 C C . ARG B 1 58 ? 5.871 -15.43 23.328 1 78.75 58 ARG B C 1
ATOM 2809 O O . ARG B 1 58 ? 5.676 -14.266 22.953 1 78.75 58 ARG B O 1
ATOM 2816 N N . ARG B 1 59 ? 5.602 -16.453 22.641 1 77.31 59 ARG B N 1
ATOM 2817 C CA . ARG B 1 59 ? 5.172 -16.312 21.25 1 77.31 59 ARG B CA 1
ATOM 2818 C C . ARG B 1 59 ? 3.785 -15.688 21.172 1 77.31 59 ARG B C 1
ATOM 2820 O O . ARG B 1 59 ? 3.535 -14.828 20.312 1 77.31 59 ARG B O 1
ATOM 2827 N N . VAL B 1 60 ? 2.932 -16.141 22.031 1 78.81 60 VAL B N 1
ATOM 2828 C CA . VAL B 1 60 ? 1.572 -15.617 22.062 1 78.81 60 VAL B CA 1
ATOM 2829 C C . VAL B 1 60 ? 1.596 -14.141 22.469 1 78.81 60 VAL B C 1
ATOM 2831 O O . VAL B 1 60 ? 0.884 -13.32 21.891 1 78.81 60 VAL B O 1
ATOM 2834 N N . ARG B 1 61 ? 2.406 -13.875 23.375 1 74.56 61 ARG B N 1
ATOM 2835 C CA . ARG B 1 61 ? 2.559 -12.492 23.797 1 74.56 61 ARG B CA 1
ATOM 2836 C C . ARG B 1 61 ? 3.092 -11.617 22.672 1 74.56 61 ARG B C 1
ATOM 2838 O O . ARG B 1 61 ? 2.635 -10.492 22.484 1 74.56 61 ARG B O 1
ATOM 2845 N N . GLU B 1 62 ? 4.023 -12.156 22.016 1 69.19 62 GLU B N 1
ATOM 2846 C CA . GLU B 1 62 ? 4.605 -11.438 20.891 1 69.19 62 GLU B CA 1
ATOM 2847 C C . GLU B 1 62 ? 3.568 -11.211 19.781 1 69.19 62 GLU B C 1
ATOM 2849 O O . GLU B 1 62 ? 3.535 -10.148 19.172 1 69.19 62 GLU B O 1
ATOM 2854 N N . GLU B 1 63 ? 2.818 -12.305 19.672 1 65.12 63 GLU B N 1
ATOM 2855 C CA . GLU B 1 63 ? 1.828 -12.281 18.594 1 65.12 63 GLU B CA 1
ATOM 2856 C C . GLU B 1 63 ? 0.652 -11.375 18.953 1 65.12 63 GLU B C 1
ATOM 2858 O O . GLU B 1 63 ? 0.154 -10.633 18.109 1 65.12 63 GLU B O 1
ATOM 2863 N N . THR B 1 64 ? 0.147 -11.508 20.125 1 66.56 64 THR B N 1
ATOM 2864 C CA . THR B 1 64 ? -1.124 -10.891 20.484 1 66.56 64 THR B CA 1
ATOM 2865 C C . THR B 1 64 ? -0.896 -9.625 21.312 1 66.56 64 THR B C 1
ATOM 2867 O O . THR B 1 64 ? -1.785 -8.781 21.422 1 66.56 64 THR B O 1
ATOM 2870 N N . GLY B 1 65 ? 0.303 -9.516 21.875 1 63.78 65 GLY B N 1
ATOM 2871 C CA . GLY B 1 65 ? 0.592 -8.453 22.828 1 63.78 65 GLY B CA 1
ATOM 2872 C C . GLY B 1 65 ? 0.06 -8.742 24.219 1 63.78 65 GLY B C 1
ATOM 2873 O O . GLY B 1 65 ? 0.255 -7.949 25.141 1 63.78 65 GLY B O 1
ATOM 2874 N N . PHE B 1 66 ? -0.61 -9.82 24.344 1 70.25 66 PHE B N 1
ATOM 2875 C CA . PHE B 1 66 ? -1.196 -10.18 25.625 1 70.25 66 PHE B CA 1
ATOM 2876 C C . PHE B 1 66 ? -0.525 -11.422 26.203 1 70.25 66 PHE B C 1
ATOM 2878 O O . PHE B 1 66 ? -0.256 -12.383 25.469 1 70.25 66 PHE B O 1
ATOM 2885 N N . ASP B 1 67 ? -0.201 -11.266 27.453 1 76.31 67 ASP B N 1
ATOM 2886 C CA . ASP B 1 67 ? 0.333 -12.438 28.141 1 76.31 67 ASP B CA 1
ATOM 2887 C C . ASP B 1 67 ? -0.777 -13.438 28.469 1 76.31 67 ASP B C 1
ATOM 2889 O O . ASP B 1 67 ? -1.678 -13.133 29.266 1 76.31 67 ASP B O 1
ATOM 2893 N N . PRO B 1 68 ? -0.628 -14.547 27.875 1 80.69 68 PRO B N 1
ATOM 2894 C CA . PRO B 1 68 ? -1.682 -15.516 28.188 1 80.69 68 PRO B CA 1
ATOM 2895 C C . PRO B 1 68 ? -1.678 -15.945 29.641 1 80.69 68 PRO B C 1
ATOM 2897 O O . PRO B 1 68 ? -2.66 -16.516 30.125 1 80.69 68 PRO B O 1
ATOM 2900 N N . LEU B 1 69 ? -0.493 -15.648 30.188 1 75.44 69 LEU B N 1
ATOM 2901 C CA . LEU B 1 69 ? -0.477 -15.906 31.625 1 75.44 69 LEU B CA 1
ATOM 2902 C C . LEU B 1 69 ? -1.075 -14.727 32.406 1 75.44 69 LEU B C 1
ATOM 2904 O O . LEU B 1 69 ? -0.491 -13.641 32.438 1 75.44 69 LEU B O 1
ATOM 2908 N N . GLY B 1 70 ? -2.443 -14.75 32.625 1 70.62 70 GLY B N 1
ATOM 2909 C CA . GLY B 1 70 ? -3.047 -13.781 33.531 1 70.62 70 GLY B CA 1
ATOM 2910 C C . GLY B 1 70 ? -3.846 -12.711 32.812 1 70.62 70 GLY B C 1
ATOM 2911 O O . GLY B 1 70 ? -4.531 -11.906 33.438 1 70.62 70 GLY B O 1
ATOM 2912 N N . GLU B 1 71 ? -3.582 -12.57 31.422 1 68.44 71 GLU B N 1
ATOM 2913 C CA . GLU B 1 71 ? -4.324 -11.555 30.688 1 68.44 71 GLU B CA 1
ATOM 2914 C C . GLU B 1 71 ? -5.387 -12.18 29.797 1 68.44 71 GLU B C 1
ATOM 2916 O O . GLU B 1 71 ? -5.305 -13.367 29.469 1 68.44 71 GLU B O 1
ATOM 2921 N N . ARG B 1 72 ? -6.508 -11.43 29.594 1 66.31 72 ARG B N 1
ATOM 2922 C CA . ARG B 1 72 ? -7.578 -11.859 28.703 1 66.31 72 ARG B CA 1
ATOM 2923 C C . ARG B 1 72 ? -7.543 -11.078 27.391 1 66.31 72 ARG B C 1
ATOM 2925 O O . ARG B 1 72 ? -7.219 -9.891 27.375 1 66.31 72 ARG B O 1
ATOM 2932 N N . LEU B 1 73 ? -7.617 -11.922 26.312 1 65.75 73 LEU B N 1
ATOM 2933 C CA . LEU B 1 73 ? -7.793 -11.266 25.031 1 65.75 73 LEU B CA 1
ATOM 2934 C C . LEU B 1 73 ? -9.078 -10.453 25 1 65.75 73 LEU B C 1
ATOM 2936 O O . LEU B 1 73 ? -10.148 -10.961 25.359 1 65.75 73 LEU B O 1
ATOM 2940 N N . PRO B 1 74 ? -8.992 -9.234 24.766 1 57.41 74 PRO B N 1
ATOM 2941 C CA . PRO B 1 74 ? -10.219 -8.422 24.75 1 57.41 74 PRO B CA 1
ATOM 2942 C C . PRO B 1 74 ? -11.258 -8.953 23.766 1 57.41 74 PRO B C 1
ATOM 2944 O O . PRO B 1 74 ? -10.898 -9.594 22.766 1 57.41 74 PRO B O 1
ATOM 2947 N N . ASP B 1 75 ? -12.523 -8.898 24.109 1 55.75 75 ASP B N 1
ATOM 2948 C CA . ASP B 1 75 ? -13.656 -9.398 23.328 1 55.75 75 ASP B CA 1
ATOM 2949 C C . ASP B 1 75 ? -13.789 -8.648 22 1 55.75 75 ASP B C 1
ATOM 2951 O O . ASP B 1 75 ? -14.281 -9.203 21.031 1 55.75 75 ASP B O 1
ATOM 2955 N N . ASP B 1 76 ? -13.508 -7.516 21.906 1 47.88 76 ASP B N 1
ATOM 2956 C CA . ASP B 1 76 ? -13.789 -6.695 20.734 1 47.88 76 ASP B CA 1
ATOM 2957 C C . ASP B 1 76 ? -12.562 -6.617 19.828 1 47.88 76 ASP B C 1
ATOM 2959 O O . ASP B 1 76 ? -11.461 -6.297 20.266 1 47.88 76 ASP B O 1
ATOM 2963 N N . ARG B 1 77 ? -12.773 -7.355 18.688 1 44.94 77 ARG B N 1
ATOM 2964 C CA . ARG B 1 77 ? -11.773 -7.379 17.625 1 44.94 77 ARG B CA 1
ATOM 2965 C C . ARG B 1 77 ? -11.086 -6.023 17.484 1 44.94 77 ARG B C 1
ATOM 2967 O O . ARG B 1 77 ? -9.883 -5.957 17.203 1 44.94 77 ARG B O 1
ATOM 2974 N N . LEU B 1 78 ? -11.82 -5.09 17.766 1 44.81 78 LEU B N 1
ATOM 2975 C CA . LEU B 1 78 ? -11.273 -3.738 17.656 1 44.81 78 LEU B CA 1
ATOM 2976 C C . LEU B 1 78 ? -10.234 -3.484 18.734 1 44.81 78 LEU B C 1
ATOM 2978 O O . LEU B 1 78 ? -9.219 -2.832 18.484 1 44.81 78 LEU B O 1
ATOM 2982 N N . THR B 1 79 ? -10.523 -4.059 19.812 1 50.19 79 THR B N 1
ATOM 2983 C CA . THR B 1 79 ? -9.594 -3.871 20.906 1 50.19 79 THR B CA 1
ATOM 2984 C C . THR B 1 79 ? -8.305 -4.656 20.672 1 50.19 79 THR B C 1
ATOM 2986 O O . THR B 1 79 ? -7.211 -4.172 20.969 1 50.19 79 THR B O 1
ATOM 2989 N N . VAL B 1 80 ? -8.508 -5.832 20.172 1 48.25 80 VAL B N 1
ATOM 2990 C CA . VAL B 1 80 ? -7.336 -6.637 19.859 1 48.25 80 VAL B CA 1
ATOM 2991 C C . VAL B 1 80 ? -6.512 -5.945 18.781 1 48.25 80 VAL B C 1
ATOM 2993 O O . VAL B 1 80 ? -5.285 -5.875 18.875 1 48.25 80 VAL B O 1
ATOM 2996 N N . ALA B 1 81 ? -7.172 -5.5 17.859 1 47.69 81 ALA B N 1
ATOM 2997 C CA . ALA B 1 81 ? -6.5 -4.773 16.797 1 47.69 81 ALA B CA 1
ATOM 2998 C C . ALA B 1 81 ? -5.766 -3.551 17.328 1 47.69 81 ALA B C 1
ATOM 3000 O O . ALA B 1 81 ? -4.641 -3.26 16.906 1 47.69 81 ALA B O 1
ATOM 3001 N N . LYS B 1 82 ? -6.488 -2.99 18.281 1 49.09 82 LYS B N 1
ATOM 3002 C CA . LYS B 1 82 ? -5.887 -1.833 18.938 1 49.09 82 LYS B CA 1
ATOM 3003 C C . LYS B 1 82 ? -4.633 -2.229 19.719 1 49.09 82 LYS B C 1
ATOM 3005 O O . LYS B 1 82 ? -3.637 -1.5 19.703 1 49.09 82 LYS B O 1
ATOM 3010 N N . HIS B 1 83 ? -4.828 -3.318 20.344 1 49.75 83 HIS B N 1
ATOM 3011 C CA . HIS B 1 83 ? -3.68 -3.795 21.109 1 49.75 83 HIS B CA 1
ATOM 3012 C C . HIS B 1 83 ? -2.516 -4.141 20.188 1 49.75 83 HIS B C 1
ATOM 3014 O O . HIS B 1 83 ? -1.363 -3.816 20.484 1 49.75 83 HIS B O 1
ATOM 3020 N N . HIS B 1 84 ? -2.832 -4.816 19.172 1 48.5 84 HIS B N 1
ATOM 3021 C CA . HIS B 1 84 ? -1.793 -5.16 18.219 1 48.5 84 HIS B CA 1
ATOM 3022 C C . HIS B 1 84 ? -1.175 -3.906 17.594 1 48.5 84 HIS B C 1
ATOM 3024 O O . HIS B 1 84 ? 0.04 -3.842 17.406 1 48.5 84 HIS B O 1
ATOM 3030 N N . ALA B 1 85 ? -2.076 -3.1 17.375 1 47.28 85 ALA B N 1
ATOM 3031 C CA . ALA B 1 85 ? -1.579 -1.83 16.844 1 47.28 85 ALA B CA 1
ATOM 3032 C C . ALA B 1 85 ? -0.613 -1.172 17.828 1 47.28 85 ALA B C 1
ATOM 3034 O O . ALA B 1 85 ? 0.423 -0.638 17.422 1 47.28 85 ALA B O 1
ATOM 3035 N N . ASN B 1 86 ? -1.013 -1.272 19.078 1 49.31 86 ASN B N 1
ATOM 3036 C CA . ASN B 1 86 ? -0.162 -0.71 20.125 1 49.31 86 ASN B CA 1
ATOM 3037 C C . ASN B 1 86 ? 1.173 -1.443 20.219 1 49.31 86 ASN B C 1
ATOM 3039 O O . ASN B 1 86 ? 2.221 -0.815 20.391 1 49.31 86 ASN B O 1
ATOM 3043 N N . GLU B 1 87 ? 1.023 -2.688 20.344 1 48.09 87 GLU B N 1
ATOM 3044 C CA . GLU B 1 87 ? 2.248 -3.48 20.406 1 48.09 87 GLU B CA 1
ATOM 3045 C C . GLU B 1 87 ? 3.125 -3.232 19.172 1 48.09 87 GLU B C 1
ATOM 3047 O O . GLU B 1 87 ? 4.352 -3.156 19.297 1 48.09 87 GLU B O 1
ATOM 3052 N N . LYS B 1 88 ? 2.551 -3.301 18.078 1 46.75 88 LYS B N 1
ATOM 3053 C CA . LYS B 1 88 ? 3.244 -3.051 16.828 1 46.75 88 LYS B CA 1
ATOM 3054 C C . LYS B 1 88 ? 3.908 -1.678 16.828 1 46.75 88 LYS B C 1
ATOM 3056 O O . LYS B 1 88 ? 4.996 -1.509 16.266 1 46.75 88 LYS B O 1
ATOM 3061 N N . LEU B 1 89 ? 3.08 -0.787 17.297 1 47.38 89 LEU B N 1
ATOM 3062 C CA . LEU B 1 89 ? 3.66 0.545 17.422 1 47.38 89 LEU B CA 1
ATOM 3063 C C . LEU B 1 89 ? 4.887 0.516 18.328 1 47.38 89 LEU B C 1
ATOM 3065 O O . LEU B 1 89 ? 5.832 1.282 18.125 1 47.38 89 LEU B O 1
ATOM 3069 N N . ALA B 1 90 ? 4.914 -0.333 19.375 1 46.09 90 ALA B N 1
ATOM 3070 C CA . ALA B 1 90 ? 5.992 -0.339 20.359 1 46.09 90 ALA B CA 1
ATOM 3071 C C . ALA B 1 90 ? 7.176 -1.17 19.859 1 46.09 90 ALA B C 1
ATOM 3073 O O . ALA B 1 90 ? 8.312 -0.946 20.281 1 46.09 90 ALA B O 1
ATOM 3074 N N . GLY B 1 91 ? 7 -2.252 19.203 1 43.53 91 GLY B N 1
ATOM 3075 C CA . GLY B 1 91 ? 8.125 -3.152 19.016 1 43.53 91 GLY B CA 1
ATOM 3076 C C . GLY B 1 91 ? 8.664 -3.145 17.594 1 43.53 91 GLY B C 1
ATOM 3077 O O . GLY B 1 91 ? 9.82 -2.789 17.359 1 43.53 91 GLY B O 1
ATOM 3078 N N . LYS B 1 92 ? 8.227 -4.18 16.734 1 46.31 92 LYS B N 1
ATOM 3079 C CA . LYS B 1 92 ? 8.867 -4.539 15.469 1 46.31 92 LYS B CA 1
ATOM 3080 C C . LYS B 1 92 ? 8.734 -3.416 14.445 1 46.31 92 LYS B C 1
ATOM 3082 O O . LYS B 1 92 ? 7.746 -2.678 14.453 1 46.31 92 LYS B O 1
ATOM 3087 N N . PRO B 1 93 ? 9.945 -3.23 13.82 1 47.78 93 PRO B N 1
ATOM 3088 C CA . PRO B 1 93 ? 9.773 -2.246 12.75 1 47.78 93 PRO B CA 1
ATOM 3089 C C . PRO B 1 93 ? 8.516 -2.492 11.914 1 47.78 93 PRO B C 1
ATOM 3091 O O . PRO B 1 93 ? 8.289 -3.613 11.453 1 47.78 93 PRO B O 1
ATOM 3094 N N . VAL B 1 94 ? 7.359 -1.912 12.141 1 48.16 94 VAL B N 1
ATOM 3095 C CA . VAL B 1 94 ? 5.988 -1.814 11.656 1 48.16 94 VAL B CA 1
ATOM 3096 C C . VAL B 1 94 ? 5.922 -2.262 10.195 1 48.16 94 VAL B C 1
ATOM 3098 O O . VAL B 1 94 ? 4.992 -2.969 9.797 1 48.16 94 VAL B O 1
ATOM 3101 N N . SER B 1 95 ? 7.125 -2.006 9.383 1 55.59 95 SER B N 1
ATOM 3102 C CA . SER B 1 95 ? 7.027 -2.154 7.938 1 55.59 95 SER B CA 1
ATOM 3103 C C . SER B 1 95 ? 7.031 -3.625 7.531 1 55.59 95 SER B C 1
ATOM 3105 O O . SER B 1 95 ? 6.629 -3.967 6.418 1 55.59 95 SER B O 1
ATOM 3107 N N . GLU B 1 96 ? 7.023 -4.574 8.586 1 67.31 96 GLU B N 1
ATOM 3108 C CA . GLU B 1 96 ? 7.363 -5.938 8.195 1 67.31 96 GLU B CA 1
ATOM 3109 C C . GLU B 1 96 ? 6.129 -6.836 8.203 1 67.31 96 GLU B C 1
ATOM 3111 O O . GLU B 1 96 ? 6.227 -8.031 7.926 1 67.31 96 GLU B O 1
ATOM 3116 N N . ASP B 1 97 ? 4.949 -6.309 8.195 1 86.31 97 ASP B N 1
ATOM 3117 C CA . ASP B 1 97 ? 3.783 -7.184 8.266 1 86.31 97 ASP B CA 1
ATOM 3118 C C . ASP B 1 97 ? 2.746 -6.801 7.215 1 86.31 97 ASP B C 1
ATOM 3120 O O . ASP B 1 97 ? 1.611 -7.285 7.254 1 86.31 97 ASP B O 1
ATOM 3124 N N . TYR B 1 98 ? 3.094 -6.027 6.32 1 90.75 98 TYR B N 1
ATOM 3125 C CA . TYR B 1 98 ? 2.061 -5.504 5.434 1 90.75 98 TYR B CA 1
ATOM 3126 C C . TYR B 1 98 ? 2.029 -6.27 4.117 1 90.75 98 TYR B C 1
ATOM 3128 O O . TYR B 1 98 ? 3.072 -6.695 3.615 1 90.75 98 TYR B O 1
ATOM 3136 N N . LEU B 1 99 ? 0.797 -6.422 3.637 1 94.62 99 LEU B N 1
ATOM 3137 C CA . LEU B 1 99 ? 0.523 -7.027 2.338 1 94.62 99 LEU B CA 1
ATOM 3138 C C . LEU B 1 99 ? -0.255 -6.062 1.445 1 94.62 99 LEU B C 1
ATOM 3140 O O . LEU B 1 99 ? -0.981 -5.199 1.941 1 94.62 99 LEU B O 1
ATOM 3144 N N . LEU B 1 100 ? -0.014 -6.207 0.21 1 96.31 100 LEU B N 1
ATOM 3145 C CA . LEU B 1 100 ? -0.818 -5.52 -0.792 1 96.31 100 LEU B CA 1
ATOM 3146 C C . LEU B 1 100 ? -1.746 -6.492 -1.51 1 96.31 100 LEU B C 1
ATOM 3148 O O . LEU B 1 100 ? -1.285 -7.461 -2.121 1 96.31 100 LEU B O 1
ATOM 3152 N N . LEU B 1 101 ? -3.078 -6.227 -1.401 1 97.31 101 LEU B N 1
ATOM 3153 C CA . LEU B 1 101 ? -4.094 -7.141 -1.907 1 97.31 101 LEU B CA 1
ATOM 3154 C C . LEU B 1 101 ? -4.961 -6.461 -2.963 1 97.31 101 LEU B C 1
ATOM 3156 O O . LEU B 1 101 ? -5.238 -5.262 -2.867 1 97.31 101 LEU B O 1
ATOM 3160 N N . ASN B 1 102 ? -5.371 -7.219 -3.932 1 97.12 102 ASN B N 1
ATOM 3161 C CA . ASN B 1 102 ? -6.289 -6.77 -4.977 1 97.12 102 ASN B CA 1
ATOM 3162 C C . ASN B 1 102 ? -7.09 -7.934 -5.555 1 97.12 102 ASN B C 1
ATOM 3164 O O . ASN B 1 102 ? -6.949 -9.07 -5.105 1 97.12 102 ASN B O 1
ATOM 3168 N N . SER B 1 103 ? -7.996 -7.648 -6.383 1 96.81 103 SER B N 1
ATOM 3169 C CA . SER B 1 103 ? -8.789 -8.672 -7.059 1 96.81 103 SER B CA 1
ATOM 3170 C C . SER B 1 103 ? -9.203 -8.211 -8.453 1 96.81 103 SER B C 1
ATOM 3172 O O . SER B 1 103 ? -9.617 -7.066 -8.641 1 96.81 103 SER B O 1
ATOM 3174 N N . PRO B 1 104 ? -9.117 -9.125 -9.414 1 94.94 104 PRO B N 1
ATOM 3175 C CA . PRO B 1 104 ? -9.469 -8.75 -10.789 1 94.94 104 PRO B CA 1
ATOM 3176 C C . PRO B 1 104 ? -10.922 -8.297 -10.922 1 94.94 104 PRO B C 1
ATOM 3178 O O . PRO B 1 104 ? -11.242 -7.465 -11.773 1 94.94 104 PRO B O 1
ATOM 3181 N N . ASP B 1 105 ? -11.781 -8.758 -10.102 1 93.25 105 ASP B N 1
ATOM 3182 C CA . ASP B 1 105 ? -13.18 -8.375 -10.227 1 93.25 105 ASP B CA 1
ATOM 3183 C C . ASP B 1 105 ? -13.492 -7.145 -9.375 1 93.25 105 ASP B C 1
ATOM 3185 O O . ASP B 1 105 ? -14.641 -6.715 -9.297 1 93.25 105 ASP B O 1
ATOM 3189 N N . GLY B 1 106 ? -12.531 -6.656 -8.609 1 91.94 106 GLY B N 1
ATOM 3190 C CA . GLY B 1 106 ? -12.664 -5.398 -7.895 1 91.94 106 GLY B CA 1
ATOM 3191 C C . GLY B 1 106 ? -13.18 -5.57 -6.477 1 91.94 106 GLY B C 1
ATOM 3192 O O . GLY B 1 106 ? -13.406 -4.586 -5.77 1 91.94 106 GLY B O 1
ATOM 3193 N N . ALA B 1 107 ? -13.32 -6.793 -6.016 1 93.88 107 ALA B N 1
ATOM 3194 C CA . ALA B 1 107 ? -13.891 -7.027 -4.691 1 93.88 107 ALA B CA 1
ATOM 3195 C C . ALA B 1 107 ? -12.969 -7.898 -3.844 1 93.88 107 ALA B C 1
ATOM 3197 O O . ALA B 1 107 ? -12.664 -9.031 -4.219 1 93.88 107 ALA B O 1
ATOM 3198 N N . LEU B 1 108 ? -12.516 -7.352 -2.711 1 95.5 108 LEU B N 1
ATOM 3199 C CA . LEU B 1 108 ? -11.734 -8.109 -1.739 1 95.5 108 LEU B CA 1
ATOM 3200 C C . LEU B 1 108 ? -12.633 -8.664 -0.64 1 95.5 108 LEU B C 1
ATOM 3202 O O . LEU B 1 108 ? -13.289 -7.91 0.075 1 95.5 108 LEU B O 1
ATOM 3206 N N . CYS B 1 109 ? -12.609 -9.93 -0.549 1 96.75 109 CYS B N 1
ATOM 3207 C CA . CYS B 1 109 ? -13.422 -10.602 0.461 1 96.75 109 CYS B CA 1
ATOM 3208 C C . CYS B 1 109 ? -12.547 -11.219 1.541 1 96.75 109 CYS B C 1
ATOM 3210 O O . CYS B 1 109 ? -12.047 -12.336 1.375 1 96.75 109 CYS B O 1
ATOM 3212 N N . ILE B 1 110 ? -12.445 -10.508 2.602 1 95.81 110 ILE B N 1
ATOM 3213 C CA . ILE B 1 110 ? -11.625 -10.945 3.725 1 95.81 110 ILE B CA 1
ATOM 3214 C C . ILE B 1 110 ? -12.336 -10.633 5.039 1 95.81 110 ILE B C 1
ATOM 3216 O O . ILE B 1 110 ? -13.133 -9.695 5.113 1 95.81 110 ILE B O 1
ATOM 3220 N N . ASN B 1 111 ? -12.086 -11.406 6.055 1 94.06 111 ASN B N 1
ATOM 3221 C CA . ASN B 1 111 ? -12.617 -11.242 7.402 1 94.06 111 ASN B CA 1
ATOM 3222 C C . ASN B 1 111 ? -14.133 -11.07 7.391 1 94.06 111 ASN B C 1
ATOM 3224 O O . ASN B 1 111 ? -14.672 -10.234 8.117 1 94.06 111 ASN B O 1
ATOM 3228 N N . GLY B 1 112 ? -14.719 -11.758 6.504 1 93 112 GLY B N 1
ATOM 3229 C CA . GLY B 1 112 ? -16.172 -11.727 6.418 1 93 112 GLY B CA 1
ATOM 3230 C C . GLY B 1 112 ? -16.703 -10.445 5.797 1 93 112 GLY B C 1
ATOM 3231 O O . GLY B 1 112 ? -17.922 -10.258 5.699 1 93 112 GLY B O 1
ATOM 3232 N N . GLY B 1 113 ? -15.859 -9.594 5.398 1 92.31 113 GLY B N 1
ATOM 3233 C CA . GLY B 1 113 ? -16.25 -8.344 4.758 1 92.31 113 GLY B CA 1
ATOM 3234 C C . GLY B 1 113 ? -15.922 -8.305 3.279 1 92.31 113 GLY B C 1
ATOM 3235 O O . GLY B 1 113 ? -15.273 -9.219 2.758 1 92.31 113 GLY B O 1
ATOM 3236 N N . ARG B 1 114 ? -16.5 -7.191 2.619 1 93.69 114 ARG B N 1
ATOM 3237 C CA . ARG B 1 114 ? -16.281 -6.98 1.194 1 93.69 114 ARG B CA 1
ATOM 3238 C C . ARG B 1 114 ? -15.828 -5.547 0.916 1 93.69 114 ARG B C 1
ATOM 3240 O O . ARG B 1 114 ? -16.562 -4.598 1.192 1 93.69 114 ARG B O 1
ATOM 3247 N N . ILE B 1 115 ? -14.609 -5.395 0.477 1 93.25 115 ILE B N 1
ATOM 3248 C CA . ILE B 1 115 ? -14.094 -4.09 0.072 1 93.25 115 ILE B CA 1
ATOM 3249 C C . ILE B 1 115 ? -14.156 -3.963 -1.448 1 93.25 115 ILE B C 1
ATOM 3251 O O . ILE B 1 115 ? -13.531 -4.742 -2.17 1 93.25 115 ILE B O 1
ATOM 3255 N N . THR B 1 116 ? -14.82 -2.953 -1.898 1 91.5 116 THR B N 1
ATOM 3256 C CA . THR B 1 116 ? -14.938 -2.719 -3.334 1 91.5 116 THR B CA 1
ATOM 3257 C C . THR B 1 116 ? -14.008 -1.592 -3.773 1 91.5 116 THR B C 1
ATOM 3259 O O . THR B 1 116 ? -14.156 -0.449 -3.334 1 91.5 116 THR B O 1
ATOM 3262 N N . LEU B 1 117 ? -12.945 -1.724 -4.594 1 88.62 117 LEU B N 1
ATOM 3263 C CA . LEU B 1 117 ? -11.906 -0.779 -4.988 1 88.62 117 LEU B CA 1
ATOM 3264 C C . LEU B 1 117 ? -12.375 0.084 -6.156 1 88.62 117 LEU B C 1
ATOM 3266 O O . LEU B 1 117 ? -11.758 1.11 -6.457 1 88.62 117 LEU B O 1
ATOM 3270 N N . GLN B 1 118 ? -13.414 -0.078 -6.73 1 82.25 118 GLN B N 1
ATOM 3271 C CA . GLN B 1 118 ? -13.945 0.73 -7.82 1 82.25 118 GLN B CA 1
ATOM 3272 C C . GLN B 1 118 ? -12.914 0.91 -8.93 1 82.25 118 GLN B C 1
ATOM 3274 O O . GLN B 1 118 ? -12.516 2.035 -9.234 1 82.25 118 GLN B O 1
ATOM 3279 N N . PRO B 1 119 ? -12.57 -0.057 -9.633 1 79.25 119 PRO B N 1
ATOM 3280 C CA . PRO B 1 119 ? -11.508 0.017 -10.633 1 79.25 119 PRO B CA 1
ATOM 3281 C C . PRO B 1 119 ? -11.812 1.008 -11.75 1 79.25 119 PRO B C 1
ATOM 3283 O O . PRO B 1 119 ? -10.898 1.508 -12.406 1 79.25 119 PRO B O 1
ATOM 3286 N N . ALA B 1 120 ? -13.055 1.354 -11.914 1 78.81 120 ALA B N 1
ATOM 3287 C CA . ALA B 1 120 ? -13.445 2.332 -12.922 1 78.81 120 ALA B CA 1
ATOM 3288 C C . ALA B 1 120 ? -12.969 3.732 -12.547 1 78.81 120 ALA B C 1
ATOM 3290 O O . ALA B 1 120 ? -12.688 4.555 -13.422 1 78.81 120 ALA B O 1
ATOM 3291 N N . SER B 1 121 ? -12.883 3.967 -11.297 1 81.88 121 SER B N 1
ATOM 3292 C CA . SER B 1 121 ? -12.5 5.289 -10.812 1 81.88 121 SER B CA 1
ATOM 3293 C C . SER B 1 121 ? -10.984 5.422 -10.703 1 81.88 121 SER B C 1
ATOM 3295 O O . SER B 1 121 ? -10.422 6.477 -11.016 1 81.88 121 SER B O 1
ATOM 3297 N N . ILE B 1 122 ? -10.336 4.383 -10.305 1 85.25 122 ILE B N 1
ATOM 3298 C CA . ILE B 1 122 ? -8.891 4.43 -10.109 1 85.25 122 ILE B CA 1
ATOM 3299 C C . ILE B 1 122 ? -8.297 3.029 -10.266 1 85.25 122 ILE B C 1
ATOM 3301 O O . ILE B 1 122 ? -8.875 2.049 -9.789 1 85.25 122 ILE B O 1
ATOM 3305 N N . MET B 1 123 ? -7.184 3.016 -11.016 1 86.19 123 MET B N 1
ATOM 3306 C CA . MET B 1 123 ? -6.453 1.758 -11.141 1 86.19 123 MET B CA 1
ATOM 3307 C C . MET B 1 123 ? -5.512 1.549 -9.961 1 86.19 123 MET B C 1
ATOM 3309 O O . MET B 1 123 ? -4.293 1.58 -10.117 1 86.19 123 MET B O 1
ATOM 3313 N N . ALA B 1 124 ? -6.125 1.252 -8.867 1 90.44 124 ALA B N 1
ATOM 3314 C CA . ALA B 1 124 ? -5.34 1.074 -7.648 1 90.44 124 ALA B CA 1
ATOM 3315 C C . ALA B 1 124 ? -4.57 -0.242 -7.68 1 90.44 124 ALA B C 1
ATOM 3317 O O . ALA B 1 124 ? -5.02 -1.22 -8.281 1 90.44 124 ALA B O 1
ATOM 3318 N N . ALA B 1 125 ? -3.385 -0.201 -7.062 1 91.12 125 ALA B N 1
ATOM 3319 C CA . ALA B 1 125 ? -2.637 -1.443 -6.883 1 91.12 125 ALA B CA 1
ATOM 3320 C C . ALA B 1 125 ? -3.318 -2.35 -5.859 1 91.12 125 ALA B C 1
ATOM 3322 O O . ALA B 1 125 ? -3.117 -3.566 -5.871 1 91.12 125 ALA B O 1
ATOM 3323 N N . GLY B 1 126 ? -4.074 -1.711 -4.957 1 95.75 126 GLY B N 1
ATOM 3324 C CA . GLY B 1 126 ? -4.852 -2.537 -4.051 1 95.75 126 GLY B CA 1
ATOM 3325 C C . GLY B 1 126 ? -4.934 -1.965 -2.646 1 95.75 126 GLY B C 1
ATOM 3326 O O . GLY B 1 126 ? -4.711 -0.77 -2.443 1 95.75 126 GLY B O 1
ATOM 3327 N N . VAL B 1 127 ? -5.391 -2.807 -1.748 1 96 127 VAL B N 1
ATOM 3328 C CA . VAL B 1 127 ? -5.5 -2.469 -0.333 1 96 127 VAL B CA 1
ATOM 3329 C C . VAL B 1 127 ? -4.25 -2.939 0.409 1 96 127 VAL B C 1
ATOM 3331 O O . VAL B 1 127 ? -3.84 -4.094 0.275 1 96 127 VAL B O 1
ATOM 3334 N N . PHE B 1 128 ? -3.607 -1.998 1.073 1 95 128 PHE B N 1
ATOM 3335 C CA . PHE B 1 128 ? -2.424 -2.266 1.882 1 95 128 PHE B CA 1
ATOM 3336 C C . PHE B 1 128 ? -2.807 -2.521 3.334 1 95 128 PHE B C 1
ATOM 3338 O O . PHE B 1 128 ? -3.355 -1.642 4 1 95 128 PHE B O 1
ATOM 3345 N N . CYS B 1 129 ? -2.566 -3.771 3.799 1 92.94 129 CYS B N 1
ATOM 3346 C CA . CYS B 1 129 ? -3.051 -4.094 5.137 1 92.94 129 CYS B CA 1
ATOM 3347 C C . CYS B 1 129 ? -2.098 -5.047 5.848 1 92.94 129 CYS B C 1
ATOM 3349 O O . CYS B 1 129 ? -1.306 -5.738 5.199 1 92.94 129 CYS B O 1
ATOM 3351 N N . PRO B 1 130 ? -2.137 -5.016 7.176 1 90 130 PRO B N 1
ATOM 3352 C CA . PRO B 1 130 ? -1.326 -5.984 7.918 1 90 130 PRO B CA 1
ATOM 3353 C C . PRO B 1 130 ? -1.798 -7.422 7.719 1 90 130 PRO B C 1
ATOM 3355 O O . PRO B 1 130 ? -2.994 -7.703 7.82 1 90 130 PRO B O 1
ATOM 3358 N N . SER B 1 131 ? -0.823 -8.273 7.41 1 92.38 131 SER B N 1
ATOM 3359 C CA . SER B 1 131 ? -1.133 -9.688 7.25 1 92.38 131 SER B CA 1
ATOM 3360 C C . SER B 1 131 ? -1.742 -10.273 8.523 1 92.38 131 SER B C 1
ATOM 3362 O O . SER B 1 131 ? -2.66 -11.094 8.453 1 92.38 131 SER B O 1
ATOM 3364 N N . SER B 1 132 ? -1.222 -9.828 9.656 1 86.25 132 SER B N 1
ATOM 3365 C CA . SER B 1 132 ? -1.661 -10.336 10.953 1 86.25 132 SER B CA 1
ATOM 3366 C C . SER B 1 132 ? -3.125 -10 11.211 1 86.25 132 SER B C 1
ATOM 3368 O O . SER B 1 132 ? -3.791 -10.664 12.008 1 86.25 132 SER B O 1
ATOM 3370 N N . GLY B 1 133 ? -3.648 -9.008 10.539 1 87.44 133 GLY B N 1
ATOM 3371 C CA . GLY B 1 133 ? -5.035 -8.602 10.711 1 87.44 133 GLY B CA 1
ATOM 3372 C C . GLY B 1 133 ? -6.004 -9.43 9.891 1 87.44 133 GLY B C 1
ATOM 3373 O O . GLY B 1 133 ? -7.223 -9.312 10.055 1 87.44 133 GLY B O 1
ATOM 3374 N N . ILE B 1 134 ? -5.512 -10.242 9.047 1 92.75 134 ILE B N 1
ATOM 3375 C CA . ILE B 1 134 ? -6.352 -11.094 8.211 1 92.75 134 ILE B CA 1
ATOM 3376 C C . ILE B 1 134 ? -6.59 -12.43 8.914 1 92.75 134 ILE B C 1
ATOM 3378 O O . ILE B 1 134 ? -5.645 -13.164 9.203 1 92.75 134 ILE B O 1
ATOM 3382 N N . VAL B 1 135 ? -7.887 -12.672 9.086 1 90.75 135 VAL B N 1
ATOM 3383 C CA . VAL B 1 135 ? -8.25 -13.883 9.82 1 90.75 135 VAL B CA 1
ATOM 3384 C C . VAL B 1 135 ? -8.883 -14.891 8.867 1 90.75 135 VAL B C 1
ATOM 3386 O O . VAL B 1 135 ? -8.664 -16.094 8.992 1 90.75 135 VAL B O 1
ATOM 3389 N N . THR B 1 136 ? -9.672 -14.461 7.99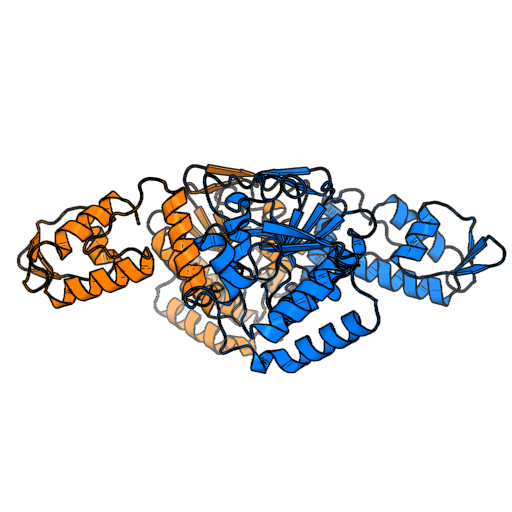2 1 94.75 136 THR B N 1
ATOM 3390 C CA . THR B 1 136 ? -10.305 -15.328 6.996 1 94.75 136 THR B CA 1
ATOM 3391 C C . THR B 1 136 ? -10.18 -14.727 5.602 1 94.75 136 THR B C 1
ATOM 3393 O O . THR B 1 136 ? -10.102 -13.5 5.453 1 94.75 136 THR B O 1
ATOM 3396 N N . VAL B 1 137 ? -10.07 -15.594 4.672 1 96.94 137 VAL B N 1
ATOM 3397 C CA . VAL B 1 137 ? -10.031 -15.234 3.258 1 96.94 137 VAL B CA 1
ATOM 3398 C C . VAL B 1 137 ? -11.141 -15.977 2.506 1 96.94 137 VAL B C 1
ATOM 3400 O O . VAL B 1 137 ? -11.133 -17.203 2.434 1 96.94 137 VAL B O 1
ATOM 3403 N N . GLU B 1 138 ? -12.047 -15.234 1.927 1 97.62 138 GLU B N 1
ATOM 3404 C CA . GLU B 1 138 ? -13.219 -15.859 1.328 1 97.62 138 GLU B CA 1
ATOM 3405 C C . GLU B 1 138 ? -13.016 -16.094 -0.166 1 97.62 138 GLU B C 1
ATOM 3407 O O . GLU B 1 138 ? -13.953 -16.484 -0.869 1 97.62 138 GLU B O 1
ATOM 3412 N N . HIS B 1 139 ? -11.883 -15.93 -0.724 1 98.25 139 HIS B N 1
ATOM 3413 C CA . HIS B 1 139 ? -11.531 -16.281 -2.096 1 98.25 139 HIS B CA 1
ATOM 3414 C C . HIS B 1 139 ? -11.07 -17.734 -2.195 1 98.25 139 HIS B C 1
ATOM 3416 O O . HIS B 1 139 ? -10.352 -18.219 -1.32 1 98.25 139 HIS B O 1
ATOM 3422 N N . ASP B 1 140 ? -11.406 -18.391 -3.25 1 98.31 140 ASP B N 1
ATOM 3423 C CA . ASP B 1 140 ? -11.031 -19.781 -3.447 1 98.31 140 ASP B CA 1
ATOM 3424 C C . ASP B 1 140 ? -9.672 -19.891 -4.133 1 98.31 140 ASP B C 1
ATOM 3426 O O . ASP B 1 140 ? -9.039 -20.938 -4.105 1 98.31 140 ASP B O 1
ATOM 3430 N N . VAL B 1 141 ? -9.32 -18.828 -4.77 1 98.69 141 VAL B N 1
ATOM 3431 C CA . VAL B 1 141 ? -8.062 -18.812 -5.512 1 98.69 141 VAL B CA 1
ATOM 3432 C C . VAL B 1 141 ? -7.188 -17.656 -5.016 1 98.69 141 VAL B C 1
ATOM 3434 O O . VAL B 1 141 ? -7.672 -16.547 -4.824 1 98.69 141 VAL B O 1
ATOM 3437 N N . LEU B 1 142 ? -5.906 -17.922 -4.727 1 98.75 142 LEU B N 1
ATOM 3438 C CA . LEU B 1 142 ? -4.883 -16.922 -4.449 1 98.75 142 LEU B CA 1
ATOM 3439 C C . LEU B 1 142 ? -3.932 -16.781 -5.633 1 98.75 142 LEU B C 1
ATOM 3441 O O . LEU B 1 142 ? -3.445 -17.781 -6.172 1 98.75 142 LEU B O 1
ATOM 3445 N N . VAL B 1 143 ? -3.74 -15.617 -6.074 1 98.75 143 VAL B N 1
ATOM 3446 C CA . VAL B 1 143 ? -2.758 -15.359 -7.125 1 98.75 143 VAL B CA 1
ATOM 3447 C C . VAL B 1 143 ? -1.625 -14.492 -6.57 1 98.75 143 VAL B C 1
ATOM 3449 O O . VAL B 1 143 ? -1.847 -13.352 -6.172 1 98.75 143 VAL B O 1
ATOM 3452 N N . VAL B 1 144 ? -0.429 -15 -6.488 1 98.56 144 VAL B N 1
ATOM 3453 C CA . VAL B 1 144 ? 0.754 -14.25 -6.09 1 98.56 144 VAL B CA 1
ATOM 3454 C C . VAL B 1 144 ? 1.336 -13.523 -7.301 1 98.56 144 VAL B C 1
ATOM 3456 O O . VAL B 1 144 ? 1.688 -14.156 -8.305 1 98.56 144 VAL B O 1
ATOM 3459 N N . VAL B 1 145 ? 1.422 -12.25 -7.227 1 97.69 145 VAL B N 1
ATOM 3460 C CA . VAL B 1 145 ? 1.879 -11.422 -8.344 1 97.69 145 VAL B CA 1
ATOM 3461 C C . VAL B 1 145 ? 3.291 -10.914 -8.062 1 97.69 145 VAL B C 1
ATOM 3463 O O . VAL B 1 145 ? 3.541 -10.297 -7.023 1 97.69 145 VAL B O 1
ATOM 3466 N N . GLU B 1 146 ? 4.164 -11.023 -9.016 1 94.62 146 GLU B N 1
ATOM 3467 C CA . GLU B 1 146 ? 5.582 -10.734 -8.828 1 94.62 146 GLU B CA 1
ATOM 3468 C C . GLU B 1 146 ? 5.848 -9.234 -8.867 1 94.62 146 GLU B C 1
ATOM 3470 O O . GLU B 1 146 ? 6.543 -8.695 -8 1 94.62 146 GLU B O 1
ATOM 3475 N N . ASN B 1 147 ? 5.277 -8.57 -9.828 1 89.81 147 ASN B N 1
ATOM 3476 C CA . ASN B 1 147 ? 5.664 -7.184 -10.07 1 89.81 147 ASN B CA 1
ATOM 3477 C C . ASN B 1 147 ? 4.582 -6.211 -9.609 1 89.81 147 ASN B C 1
ATOM 3479 O O . ASN B 1 147 ? 3.41 -6.371 -9.953 1 89.81 147 ASN B O 1
ATOM 3483 N N . LEU B 1 148 ? 4.973 -5.184 -8.906 1 89.69 148 LEU B N 1
ATOM 3484 C CA . LEU B 1 148 ? 4.07 -4.219 -8.297 1 89.69 148 LEU B CA 1
ATOM 3485 C C . LEU B 1 148 ? 3.211 -3.529 -9.352 1 89.69 148 LEU B C 1
ATOM 3487 O O . LEU B 1 148 ? 1.991 -3.432 -9.203 1 89.69 148 LEU B O 1
ATOM 3491 N N . PRO B 1 149 ? 3.762 -3.094 -10.484 1 87.81 149 PRO B N 1
ATOM 3492 C CA . PRO B 1 149 ? 2.926 -2.387 -11.461 1 87.81 149 PRO B CA 1
ATOM 3493 C C . PRO B 1 149 ? 1.794 -3.254 -12.008 1 87.81 149 PRO B C 1
ATOM 3495 O O . PRO B 1 149 ? 0.74 -2.734 -12.383 1 87.81 149 PRO B O 1
ATOM 3498 N N . VAL B 1 150 ? 1.996 -4.531 -12.008 1 91.75 150 VAL B N 1
ATOM 3499 C CA . VAL B 1 150 ? 1.003 -5.469 -12.523 1 91.75 150 VAL B CA 1
ATOM 3500 C C . VAL B 1 150 ? -0.22 -5.48 -11.609 1 91.75 150 VAL B C 1
ATOM 3502 O O . VAL B 1 150 ? -1.344 -5.699 -12.07 1 91.75 150 VAL B O 1
ATOM 3505 N N . MET B 1 151 ? -0.027 -5.168 -10.344 1 93.44 151 MET B N 1
ATOM 3506 C CA . MET B 1 151 ? -1.123 -5.102 -9.383 1 93.44 151 MET B CA 1
ATOM 3507 C C . MET B 1 151 ? -2.168 -4.078 -9.812 1 93.44 151 MET B C 1
ATOM 3509 O O . MET B 1 151 ? -3.367 -4.293 -9.625 1 93.44 151 MET B O 1
ATOM 3513 N N . SER B 1 152 ? -1.708 -3.02 -10.391 1 90.62 152 SER B N 1
ATOM 3514 C CA . SER B 1 152 ? -2.605 -1.939 -10.789 1 90.62 152 SER B CA 1
ATOM 3515 C C . SER B 1 152 ? -3.365 -2.289 -12.062 1 90.62 152 SER B C 1
ATOM 3517 O O . SER B 1 152 ? -4.34 -1.622 -12.414 1 90.62 152 SER B O 1
ATOM 3519 N N . LEU B 1 153 ? -2.914 -3.324 -12.703 1 89.56 153 LEU B N 1
ATOM 3520 C CA . LEU B 1 153 ? -3.533 -3.727 -13.961 1 89.56 153 LEU B CA 1
ATOM 3521 C C . LEU B 1 153 ? -4.48 -4.902 -13.75 1 89.56 153 LEU B C 1
ATOM 3523 O O . LEU B 1 153 ? -5.008 -5.461 -14.719 1 89.56 153 LEU B O 1
ATOM 3527 N N . CYS B 1 154 ? -4.68 -5.195 -12.523 1 89.62 154 CYS B N 1
ATOM 3528 C CA . CYS B 1 154 ? -5.426 -6.367 -12.078 1 89.62 154 CYS B CA 1
ATOM 3529 C C . CYS B 1 154 ? -6.77 -6.457 -12.789 1 89.62 154 CYS B C 1
ATOM 3531 O O . CYS B 1 154 ? -7.117 -7.504 -13.336 1 89.62 154 CYS B O 1
ATOM 3533 N N . HIS B 1 155 ? -7.496 -5.422 -12.875 1 89.69 155 HIS B N 1
ATOM 3534 C CA . HIS B 1 155 ? -8.836 -5.395 -13.445 1 89.69 155 HIS B CA 1
ATOM 3535 C C . HIS B 1 155 ? -8.789 -5.387 -14.969 1 89.69 155 HIS B C 1
ATOM 3537 O O . HIS B 1 155 ? -9.703 -5.887 -15.625 1 89.69 155 HIS B O 1
ATOM 3543 N N . ALA B 1 156 ? -7.77 -4.926 -15.484 1 87.88 156 ALA B N 1
ATOM 3544 C CA . ALA B 1 156 ? -7.676 -4.707 -16.922 1 87.88 156 ALA B CA 1
ATOM 3545 C C . ALA B 1 156 ? -7.145 -5.945 -17.641 1 87.88 156 ALA B C 1
ATOM 3547 O O . ALA B 1 156 ? -7.309 -6.094 -18.844 1 87.88 156 ALA B O 1
ATOM 3548 N N . PHE B 1 157 ? -6.52 -6.859 -16.906 1 87.94 157 PHE B N 1
ATOM 3549 C CA . PHE B 1 157 ? -6.016 -8.086 -17.5 1 87.94 157 PHE B CA 1
ATOM 3550 C C . PHE B 1 157 ? -7.164 -9 -17.922 1 87.94 157 PHE B C 1
ATOM 3552 O O . PHE B 1 157 ? -8.148 -9.141 -17.188 1 87.94 157 PHE B O 1
ATOM 3559 N N . GLU B 1 158 ? -7.039 -9.492 -19.109 1 89.5 158 GLU B N 1
ATOM 3560 C CA . GLU B 1 158 ? -7.949 -10.57 -19.469 1 89.5 158 GLU B CA 1
ATOM 3561 C C . GLU B 1 158 ? -7.504 -11.898 -18.875 1 89.5 158 GLU B C 1
ATOM 3563 O O . GLU B 1 158 ? -6.727 -12.641 -19.469 1 89.5 158 GLU B O 1
ATOM 3568 N N . MET B 1 159 ? -8.094 -12.203 -17.781 1 91.06 159 MET B N 1
ATOM 3569 C CA . MET B 1 159 ? -7.719 -13.391 -17.031 1 91.06 159 MET B CA 1
ATOM 3570 C C . MET B 1 159 ? -8.633 -14.562 -17.359 1 91.06 159 MET B C 1
ATOM 3572 O O . MET B 1 159 ? -9.781 -14.367 -17.766 1 91.06 159 MET B O 1
ATOM 3576 N N . PRO B 1 160 ? -8.039 -15.797 -17.234 1 94.56 160 PRO B N 1
ATOM 3577 C CA . PRO B 1 160 ? -8.953 -16.938 -17.266 1 94.56 160 PRO B CA 1
ATOM 3578 C C . PRO B 1 160 ? -10.102 -16.812 -16.266 1 94.56 160 PRO B C 1
ATOM 3580 O O . PRO B 1 160 ? -9.93 -16.219 -15.203 1 94.56 160 PRO B O 1
ATOM 3583 N N . GLN B 1 161 ? -11.227 -17.391 -16.594 1 94.25 161 GLN B N 1
ATOM 3584 C CA . GLN B 1 161 ? -12.43 -17.25 -15.773 1 94.25 161 GLN B CA 1
ATOM 3585 C C . GLN B 1 161 ? -12.195 -17.781 -14.359 1 94.25 161 GLN B C 1
ATOM 3587 O O . GLN B 1 161 ? -12.719 -17.219 -13.398 1 94.25 161 GLN B O 1
ATOM 3592 N N . SER B 1 162 ? -11.383 -18.781 -14.211 1 95.31 162 SER B N 1
ATOM 3593 C CA . SER B 1 162 ? -11.172 -19.453 -12.938 1 95.31 162 SER B CA 1
ATOM 3594 C C . SER B 1 162 ? -10.422 -18.562 -11.953 1 95.31 162 SER B C 1
ATOM 3596 O O . SER B 1 162 ? -10.422 -18.828 -10.75 1 95.31 162 SER B O 1
ATOM 3598 N N . VAL B 1 163 ? -9.805 -17.5 -12.43 1 97 163 VAL B N 1
ATOM 3599 C CA . VAL B 1 163 ? -9.023 -16.656 -11.516 1 97 163 VAL B CA 1
ATOM 3600 C C . VAL B 1 163 ? -9.609 -15.25 -11.469 1 97 163 VAL B C 1
ATOM 3602 O O . VAL B 1 163 ? -8.984 -14.328 -10.938 1 97 163 VAL B O 1
ATOM 3605 N N . ARG B 1 164 ? -10.781 -15.086 -11.977 1 95.12 164 ARG B N 1
ATOM 3606 C CA . ARG B 1 164 ? -11.398 -13.766 -12.047 1 95.12 164 ARG B CA 1
ATOM 3607 C C . ARG B 1 164 ? -11.773 -13.258 -10.656 1 95.12 164 ARG B C 1
ATOM 3609 O O . ARG B 1 164 ? -11.781 -12.055 -10.406 1 95.12 164 ARG B O 1
ATOM 3616 N N . ARG B 1 165 ? -12.117 -14.172 -9.773 1 96.25 165 ARG B N 1
ATOM 3617 C CA . ARG B 1 165 ? -12.5 -13.797 -8.414 1 96.25 165 ARG B CA 1
ATOM 3618 C C . ARG B 1 165 ? -11.375 -14.094 -7.426 1 96.25 165 ARG B C 1
ATOM 3620 O O . ARG B 1 165 ? -11.602 -14.172 -6.219 1 96.25 165 ARG B O 1
ATOM 3627 N N . ALA B 1 166 ? -10.203 -14.227 -7.93 1 98.38 166 ALA B N 1
ATOM 3628 C CA . ALA B 1 166 ? -9.055 -14.57 -7.094 1 98.38 166 ALA B CA 1
ATOM 3629 C C . ALA B 1 166 ? -8.633 -13.391 -6.227 1 98.38 166 ALA B C 1
ATOM 3631 O O . ALA B 1 166 ? -8.914 -12.234 -6.562 1 98.38 166 ALA B O 1
ATOM 3632 N N . LEU B 1 167 ? -8.078 -13.695 -5.102 1 98.25 167 LEU B N 1
ATOM 3633 C CA . LEU B 1 167 ? -7.348 -12.703 -4.328 1 98.25 167 LEU B CA 1
ATOM 3634 C C . LEU B 1 167 ? -5.918 -12.562 -4.836 1 98.25 167 LEU B C 1
ATOM 3636 O O . LEU B 1 167 ? -5.137 -13.516 -4.773 1 98.25 167 LEU B O 1
ATOM 3640 N N . TRP B 1 168 ? -5.594 -11.398 -5.379 1 98.44 168 TRP B N 1
ATOM 3641 C CA . TRP B 1 168 ? -4.219 -11.109 -5.773 1 98.44 168 TRP B CA 1
ATOM 3642 C C . TRP B 1 168 ? -3.398 -10.633 -4.578 1 98.44 168 TRP B C 1
ATOM 3644 O O . TRP B 1 168 ? -3.855 -9.805 -3.793 1 98.44 168 TRP B O 1
ATOM 3654 N N . VAL B 1 169 ? -2.256 -11.172 -4.391 1 98.31 169 VAL B N 1
ATOM 3655 C CA . VAL B 1 169 ? -1.301 -10.781 -3.359 1 98.31 169 VAL B CA 1
ATOM 3656 C C . VAL B 1 169 ? 0.035 -10.414 -4.004 1 98.31 169 VAL B C 1
ATOM 3658 O O . VAL B 1 169 ? 0.607 -11.203 -4.754 1 98.31 169 VAL B O 1
ATOM 3661 N N . TYR B 1 170 ? 0.483 -9.219 -3.719 1 96.81 170 TYR B N 1
ATOM 3662 C CA . TYR B 1 170 ? 1.791 -8.812 -4.215 1 96.81 170 TYR B CA 1
ATOM 3663 C C . TYR B 1 170 ? 2.908 -9.547 -3.48 1 96.81 170 TYR B C 1
ATOM 3665 O O . TYR B 1 170 ? 2.932 -9.57 -2.248 1 96.81 170 TYR B O 1
ATOM 3673 N N . ARG B 1 171 ? 3.822 -10.062 -4.223 1 95.75 171 ARG B N 1
ATOM 3674 C CA . ARG B 1 171 ? 4.891 -10.883 -3.658 1 95.75 171 ARG B CA 1
ATOM 3675 C C . ARG B 1 171 ? 5.82 -10.039 -2.791 1 95.75 171 ARG B C 1
ATOM 3677 O O . ARG B 1 171 ? 6.324 -10.516 -1.771 1 95.75 171 ARG B O 1
ATOM 3684 N N . GLY B 1 172 ? 6.035 -8.766 -3.186 1 90.12 172 GLY B N 1
ATOM 3685 C CA . GLY B 1 172 ? 6.984 -7.906 -2.488 1 90.12 172 GLY B CA 1
ATOM 3686 C C . GLY B 1 172 ? 8.266 -7.676 -3.268 1 90.12 172 GLY B C 1
ATOM 3687 O O . GLY B 1 172 ? 8.57 -8.414 -4.203 1 90.12 172 GLY B O 1
ATOM 3688 N N . ASP B 1 173 ? 8.969 -6.672 -2.836 1 77.69 173 ASP B N 1
ATOM 3689 C CA . ASP B 1 173 ? 10.227 -6.289 -3.467 1 77.69 173 ASP B CA 1
ATOM 3690 C C . ASP B 1 173 ? 11.383 -7.145 -2.951 1 77.69 173 ASP B C 1
ATOM 3692 O O . ASP B 1 173 ? 11.594 -7.242 -1.741 1 77.69 173 ASP B O 1
ATOM 3696 N N . PRO B 1 174 ? 12.086 -7.707 -3.889 1 68.25 174 PRO B N 1
ATOM 3697 C CA . PRO B 1 174 ? 13.203 -8.539 -3.447 1 68.25 174 PRO B CA 1
ATOM 3698 C C . PRO B 1 174 ? 14.234 -7.754 -2.635 1 68.25 174 PRO B C 1
ATOM 3700 O O . PRO B 1 174 ? 14.938 -8.328 -1.802 1 68.25 174 PRO B O 1
ATOM 3703 N N . LYS B 1 175 ? 14.242 -6.445 -2.922 1 65.69 175 LYS B N 1
ATOM 3704 C CA . LYS B 1 175 ? 15.219 -5.637 -2.205 1 65.69 175 LYS B CA 1
ATOM 3705 C C . LYS B 1 175 ? 14.891 -5.562 -0.717 1 65.69 175 LYS B C 1
ATOM 3707 O O . LYS B 1 175 ? 15.781 -5.359 0.113 1 65.69 175 LYS B O 1
ATOM 3712 N N . THR B 1 176 ? 13.578 -5.762 -0.431 1 64.94 176 THR B N 1
ATOM 3713 C CA . THR B 1 176 ? 13.164 -5.73 0.969 1 64.94 176 THR B CA 1
ATOM 3714 C C . THR B 1 176 ? 12.836 -7.137 1.467 1 64.94 176 THR B C 1
ATOM 3716 O O . THR B 1 176 ? 11.766 -7.672 1.157 1 64.94 176 THR B O 1
ATOM 3719 N N . GLY B 1 177 ? 13.602 -8.148 1.212 1 60.97 177 GLY B N 1
ATOM 3720 C CA . GLY B 1 177 ? 13.445 -9.523 1.657 1 60.97 177 GLY B CA 1
ATOM 3721 C C . GLY B 1 177 ? 12.266 -9.719 2.588 1 60.97 177 GLY B C 1
ATOM 3722 O O . GLY B 1 177 ? 11.5 -10.672 2.443 1 60.97 177 GLY B O 1
ATOM 3723 N N . SER B 1 178 ? 11.977 -8.828 3.443 1 66.19 178 SER B N 1
ATOM 3724 C CA . SER B 1 178 ? 10.953 -8.938 4.473 1 66.19 178 SER B CA 1
ATOM 3725 C C . SER B 1 178 ? 9.555 -8.984 3.861 1 66.19 178 SER B C 1
ATOM 3727 O O . SER B 1 178 ? 8.703 -9.758 4.305 1 66.19 178 SER B O 1
ATOM 3729 N N . LYS B 1 179 ? 9.391 -8.266 2.85 1 78.56 179 LYS B N 1
ATOM 3730 C CA . LYS B 1 179 ? 8.078 -8.242 2.217 1 78.56 179 LYS B CA 1
ATOM 3731 C C . LYS B 1 179 ? 7.766 -9.57 1.534 1 78.56 179 LYS B C 1
ATOM 3733 O O . LYS B 1 179 ? 6.621 -10.031 1.557 1 78.56 179 LYS B O 1
ATOM 3738 N N . ILE B 1 180 ? 8.773 -10.219 1.033 1 88.12 180 ILE B N 1
ATOM 3739 C CA . ILE B 1 180 ? 8.602 -11.508 0.379 1 88.12 180 ILE B CA 1
ATOM 3740 C C . ILE B 1 180 ? 8.211 -12.562 1.414 1 88.12 180 ILE B C 1
ATOM 3742 O O . ILE B 1 180 ? 7.336 -13.398 1.162 1 88.12 180 ILE B O 1
ATOM 3746 N N . ASP B 1 181 ? 8.766 -12.461 2.564 1 89.75 181 ASP B N 1
ATOM 3747 C CA . ASP B 1 181 ? 8.484 -13.414 3.635 1 89.75 181 ASP B CA 1
ATOM 3748 C C . ASP B 1 181 ? 7.047 -13.289 4.125 1 89.75 181 ASP B C 1
ATOM 3750 O O . ASP B 1 181 ? 6.41 -14.289 4.469 1 89.75 181 ASP B O 1
ATOM 3754 N N . VAL B 1 182 ? 6.59 -12.109 4.176 1 92.19 182 VAL B N 1
ATOM 3755 C CA . VAL B 1 182 ? 5.219 -11.883 4.625 1 92.19 182 VAL B CA 1
ATOM 3756 C C . VAL B 1 182 ? 4.242 -12.523 3.639 1 92.19 182 VAL B C 1
ATOM 3758 O O . VAL B 1 182 ? 3.275 -13.172 4.043 1 92.19 182 VAL B O 1
ATOM 3761 N N . CYS B 1 183 ? 4.52 -12.336 2.404 1 95.88 183 CYS B N 1
ATOM 3762 C CA . CYS B 1 183 ? 3.688 -12.945 1.374 1 95.88 183 CYS B CA 1
ATOM 3763 C C . CYS B 1 183 ? 3.711 -14.469 1.481 1 95.88 183 CYS B C 1
ATOM 3765 O O . CYS B 1 183 ? 2.66 -15.109 1.456 1 95.88 183 CYS B O 1
ATOM 3767 N N . ARG B 1 184 ? 4.887 -15.008 1.636 1 94.69 184 ARG B N 1
ATOM 3768 C CA . ARG B 1 184 ? 5.039 -16.453 1.738 1 94.69 184 ARG B CA 1
ATOM 3769 C C . ARG B 1 184 ? 4.285 -17 2.945 1 94.69 184 ARG B C 1
ATOM 3771 O O . ARG B 1 184 ? 3.602 -18.016 2.848 1 94.69 184 ARG B O 1
ATOM 3778 N N . ALA B 1 185 ? 4.43 -16.312 4.031 1 93.38 185 ALA B N 1
ATOM 3779 C CA . ALA B 1 185 ? 3.746 -16.734 5.25 1 93.38 185 ALA B CA 1
ATOM 3780 C C . ALA B 1 185 ? 2.23 -16.672 5.078 1 93.38 185 ALA B C 1
ATOM 3782 O O . ALA B 1 185 ? 1.513 -17.547 5.566 1 93.38 185 ALA B O 1
ATOM 3783 N N . PHE B 1 186 ? 1.796 -15.719 4.43 1 96.75 186 PHE B N 1
ATOM 3784 C CA . PHE B 1 186 ? 0.372 -15.562 4.156 1 96.75 186 PHE B CA 1
ATOM 3785 C C . PHE B 1 186 ? -0.153 -16.719 3.328 1 96.75 186 PHE B C 1
ATOM 3787 O O . PHE B 1 186 ? -1.195 -17.297 3.645 1 96.75 186 PHE B O 1
ATOM 3794 N N . VAL B 1 187 ? 0.566 -17.047 2.285 1 97.75 187 VAL B N 1
ATOM 3795 C CA . VAL B 1 187 ? 0.159 -18.141 1.402 1 97.75 187 VAL B CA 1
ATOM 3796 C C . VAL B 1 187 ? 0.204 -19.453 2.16 1 97.75 187 VAL B C 1
ATOM 3798 O O . VAL B 1 187 ? -0.657 -20.328 1.97 1 97.75 187 VAL B O 1
ATOM 3801 N N . ASP B 1 188 ? 1.191 -19.625 2.957 1 96.19 188 ASP B N 1
ATOM 3802 C CA . ASP B 1 188 ? 1.301 -20.844 3.76 1 96.19 188 ASP B CA 1
ATOM 3803 C C . ASP B 1 188 ? 0.099 -21 4.688 1 96.19 188 ASP B C 1
ATOM 3805 O O . ASP B 1 188 ? -0.394 -22.109 4.895 1 96.19 188 ASP B O 1
ATOM 3809 N N . ARG B 1 189 ? -0.338 -19.906 5.215 1 94.38 189 ARG B N 1
ATOM 3810 C CA . ARG B 1 189 ? -1.438 -19.906 6.172 1 94.38 189 ARG B CA 1
ATOM 3811 C C . ARG B 1 189 ? -2.768 -20.188 5.484 1 94.38 189 ARG B C 1
ATOM 3813 O O . ARG B 1 189 ? -3.609 -20.906 6.027 1 94.38 189 ARG B O 1
ATOM 3820 N N . PHE B 1 190 ? -2.957 -19.688 4.293 1 97.25 190 PHE B N 1
ATOM 3821 C CA . PHE B 1 190 ? -4.301 -19.703 3.732 1 97.25 190 PHE B CA 1
ATOM 3822 C C . PHE B 1 190 ? -4.348 -20.531 2.455 1 97.25 190 PHE B C 1
ATOM 3824 O O . PHE B 1 190 ? -5.426 -20.844 1.952 1 97.25 190 PHE B O 1
ATOM 3831 N N . GLY B 1 191 ? -3.201 -20.906 1.974 1 97.12 191 GLY B N 1
ATOM 3832 C CA . GLY B 1 191 ? -3.143 -21.484 0.644 1 97.12 191 GLY B CA 1
ATOM 3833 C C . GLY B 1 191 ? -3.404 -22.984 0.637 1 97.12 191 GLY B C 1
ATOM 3834 O O . GLY B 1 191 ? -3.641 -23.578 -0.42 1 97.12 191 GLY B O 1
ATOM 3835 N N . ALA B 1 192 ? -3.396 -23.703 1.774 1 94.62 192 ALA B N 1
ATOM 3836 C CA . ALA B 1 192 ? -3.457 -25.172 1.847 1 94.62 192 ALA B CA 1
ATOM 3837 C C . ALA B 1 192 ? -4.75 -25.688 1.233 1 94.62 192 ALA B C 1
ATOM 3839 O O . ALA B 1 192 ? -4.754 -26.734 0.575 1 94.62 192 ALA B O 1
ATOM 3840 N N . ASN B 1 193 ? -5.848 -25.062 1.43 1 94.81 193 ASN B N 1
ATOM 3841 C CA . ASN B 1 193 ? -7.133 -25.547 0.931 1 94.81 193 ASN B CA 1
ATOM 3842 C C . ASN B 1 193 ? -7.656 -24.672 -0.207 1 94.81 193 ASN B C 1
ATOM 3844 O O . ASN B 1 193 ? -8.867 -24.594 -0.424 1 94.81 193 ASN B O 1
ATOM 3848 N N . LYS B 1 194 ? -6.789 -24.016 -0.891 1 98.12 194 LYS B N 1
ATOM 3849 C CA . LYS B 1 194 ? -7.152 -23.141 -2.006 1 98.12 194 LYS B CA 1
ATOM 3850 C C . LYS B 1 194 ? -6.281 -23.422 -3.227 1 98.12 194 LYS B C 1
ATOM 3852 O O . LYS B 1 194 ? -5.277 -24.141 -3.133 1 98.12 194 LYS B O 1
ATOM 3857 N N . THR B 1 195 ? -6.797 -23 -4.363 1 98.62 195 THR B N 1
ATOM 3858 C CA . THR B 1 195 ? -5.934 -23 -5.535 1 98.62 195 THR B CA 1
ATOM 3859 C C . THR B 1 195 ? -4.953 -21.844 -5.488 1 98.62 195 THR B C 1
ATOM 3861 O O . THR B 1 195 ? -5.363 -20.672 -5.391 1 98.62 195 THR B O 1
ATOM 3864 N N . VAL B 1 196 ? -3.648 -22.141 -5.52 1 98.81 196 VAL B N 1
ATOM 3865 C CA . VAL B 1 196 ? -2.621 -21.109 -5.48 1 98.81 196 VAL B CA 1
ATOM 3866 C C . VAL B 1 196 ? -1.96 -20.984 -6.852 1 98.81 196 VAL B C 1
ATOM 3868 O O . VAL B 1 196 ? -1.454 -21.969 -7.395 1 98.81 196 VAL B O 1
ATOM 3871 N N . VAL B 1 197 ? -2.006 -19.844 -7.406 1 98.88 197 VAL B N 1
ATOM 3872 C CA . VAL B 1 197 ? -1.458 -19.516 -8.719 1 98.88 197 VAL B CA 1
ATOM 3873 C C . VAL B 1 197 ? -0.352 -18.469 -8.578 1 98.88 197 VAL B C 1
ATOM 3875 O O . VAL B 1 197 ? -0.448 -17.578 -7.746 1 98.88 197 VAL B O 1
ATOM 3878 N N . VAL B 1 198 ? 0.741 -18.609 -9.281 1 98.75 198 VAL B N 1
ATOM 3879 C CA . VAL B 1 198 ? 1.789 -17.594 -9.312 1 98.75 198 VAL B CA 1
ATOM 3880 C C . VAL B 1 198 ? 1.828 -16.938 -10.688 1 98.75 198 VAL B C 1
ATOM 3882 O O . VAL B 1 198 ? 1.912 -17.625 -11.711 1 98.75 198 VAL B O 1
ATOM 3885 N N . PHE B 1 199 ? 1.634 -15.664 -10.711 1 98.44 199 PHE B N 1
ATOM 3886 C CA . PHE B 1 199 ? 1.725 -14.844 -11.922 1 98.44 199 PHE B CA 1
ATOM 3887 C C . PHE B 1 199 ? 3.018 -14.039 -11.93 1 98.44 199 PHE B C 1
ATOM 3889 O O . PHE B 1 199 ? 3.113 -13 -11.266 1 98.44 199 PHE B O 1
ATOM 3896 N N . SER B 1 200 ? 3.961 -14.477 -12.602 1 96.69 200 SER B N 1
ATOM 3897 C CA . SER B 1 200 ? 5.297 -13.891 -12.672 1 96.69 200 SER B CA 1
ATOM 3898 C C . SER B 1 200 ? 5.758 -13.758 -14.125 1 96.69 200 SER B C 1
ATOM 3900 O O . SER B 1 200 ? 5.047 -14.148 -15.047 1 96.69 200 SER B O 1
ATOM 3902 N N . ASP B 1 201 ? 6.895 -13.148 -14.305 1 92.25 201 ASP B N 1
ATOM 3903 C CA . ASP B 1 201 ? 7.5 -13.07 -15.633 1 92.25 201 ASP B CA 1
ATOM 3904 C C . ASP B 1 201 ? 7.758 -14.469 -16.203 1 92.25 201 ASP B C 1
ATOM 3906 O O . ASP B 1 201 ? 7.953 -15.422 -15.445 1 92.25 201 ASP B O 1
ATOM 3910 N N . MET B 1 202 ? 7.676 -14.539 -17.516 1 94.81 202 MET B N 1
ATOM 3911 C CA . MET B 1 202 ? 8.055 -15.773 -18.188 1 94.81 202 MET B CA 1
ATOM 3912 C C . MET B 1 202 ? 9.562 -15.828 -18.422 1 94.81 202 MET B C 1
ATOM 3914 O O . MET B 1 202 ? 10.039 -15.578 -19.516 1 94.81 202 MET B O 1
ATOM 3918 N N . ASP B 1 203 ? 10.297 -16.109 -17.453 1 91.81 203 ASP B N 1
ATOM 3919 C CA . ASP B 1 203 ? 11.75 -16.312 -17.406 1 91.81 203 ASP B CA 1
ATOM 3920 C C . ASP B 1 203 ? 12.141 -17.281 -16.297 1 91.81 203 ASP B C 1
ATOM 3922 O O . ASP B 1 203 ? 11.289 -17.719 -15.531 1 91.81 203 ASP B O 1
ATOM 3926 N N . PRO B 1 204 ? 13.352 -17.734 -16.281 1 93.19 204 PRO B N 1
ATOM 3927 C CA . PRO B 1 204 ? 13.75 -18.734 -15.297 1 93.19 204 PRO B CA 1
ATOM 3928 C C . PRO B 1 204 ? 13.492 -18.281 -13.859 1 93.19 204 PRO B C 1
ATOM 3930 O O . PRO B 1 204 ? 12.984 -19.062 -13.047 1 93.19 204 PRO B O 1
ATOM 3933 N N . LYS B 1 205 ? 13.75 -17.047 -13.547 1 91.81 205 LYS B N 1
ATOM 3934 C CA . LYS B 1 205 ? 13.523 -16.562 -12.188 1 91.81 205 LYS B CA 1
ATOM 3935 C C . LYS B 1 205 ? 12.039 -16.547 -11.852 1 91.81 205 LYS B C 1
ATOM 3937 O O . LYS B 1 205 ? 11.641 -16.906 -10.742 1 91.81 205 LYS B O 1
ATOM 3942 N N . GLY B 1 206 ? 11.234 -16.078 -12.789 1 95.5 206 GLY B N 1
ATOM 3943 C CA . GLY B 1 206 ? 9.797 -16.109 -12.578 1 95.5 206 GLY B CA 1
ATOM 3944 C C . GLY B 1 206 ? 9.242 -17.484 -12.312 1 95.5 206 GLY B C 1
ATOM 3945 O O . GLY B 1 206 ? 8.391 -17.672 -11.445 1 95.5 206 GLY B O 1
ATOM 3946 N N . LEU B 1 207 ? 9.742 -18.422 -13.055 1 97.19 207 LEU B N 1
ATOM 3947 C CA . LEU B 1 207 ? 9.305 -19.797 -12.844 1 97.19 207 LEU B CA 1
ATOM 3948 C C . LEU B 1 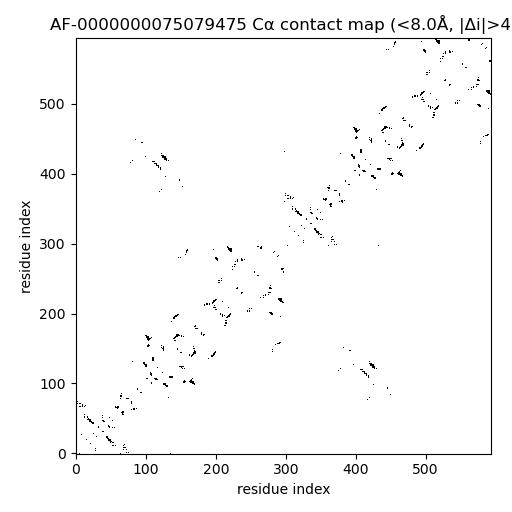207 ? 9.812 -20.328 -11.508 1 97.19 207 LEU B C 1
ATOM 3950 O O . LEU B 1 207 ? 9.109 -21.094 -10.836 1 97.19 207 LEU B O 1
ATOM 3954 N N . GLU B 1 208 ? 11.031 -20 -11.203 1 95.88 208 GLU B N 1
ATOM 3955 C CA . GLU B 1 208 ? 11.562 -20.406 -9.898 1 95.88 208 GLU B CA 1
ATOM 3956 C C . GLU B 1 208 ? 10.695 -19.875 -8.766 1 95.88 208 GLU B C 1
ATOM 3958 O O . GLU B 1 208 ? 10.461 -20.578 -7.777 1 95.88 208 GLU B O 1
ATOM 3963 N N . ILE B 1 209 ? 10.234 -18.656 -8.875 1 96.31 209 ILE B N 1
ATOM 3964 C CA . ILE B 1 209 ? 9.336 -18.078 -7.883 1 96.31 209 ILE B CA 1
ATOM 3965 C C . ILE B 1 209 ? 8.078 -18.922 -7.75 1 96.31 209 ILE B C 1
ATOM 3967 O O . ILE B 1 209 ? 7.645 -19.234 -6.641 1 96.31 209 ILE B O 1
ATOM 3971 N N . ALA B 1 210 ? 7.555 -19.344 -8.828 1 98.06 210 ALA B N 1
ATOM 3972 C CA . ALA B 1 210 ? 6.348 -20.172 -8.836 1 98.06 210 ALA B CA 1
ATOM 3973 C C . ALA B 1 210 ? 6.602 -21.516 -8.172 1 98.06 210 ALA B C 1
ATOM 3975 O O . ALA B 1 210 ? 5.801 -21.969 -7.355 1 98.06 210 ALA B O 1
ATOM 3976 N N . LEU B 1 211 ? 7.688 -22.125 -8.508 1 97.31 211 LEU B N 1
ATOM 3977 C CA . LEU B 1 211 ? 7.969 -23.484 -8.062 1 97.31 211 LEU B CA 1
ATOM 3978 C C . LEU B 1 211 ? 8.344 -23.5 -6.582 1 97.31 211 LEU B C 1
ATOM 3980 O O . LEU B 1 211 ? 8.266 -24.547 -5.93 1 97.31 211 LEU B O 1
ATOM 3984 N N . THR B 1 212 ? 8.75 -22.359 -6.051 1 96.38 212 THR B N 1
ATOM 3985 C CA . THR B 1 212 ? 9.172 -22.312 -4.656 1 96.38 212 THR B CA 1
ATOM 3986 C C . THR B 1 212 ? 8.078 -21.719 -3.777 1 96.38 212 THR B C 1
ATOM 3988 O O . THR B 1 212 ? 8.203 -21.672 -2.553 1 96.38 212 THR B O 1
ATOM 3991 N N . MET B 1 213 ? 7.035 -21.219 -4.344 1 97.62 213 MET B N 1
ATOM 3992 C CA . MET B 1 213 ? 5.91 -20.672 -3.588 1 97.62 213 MET B CA 1
ATOM 3993 C C . MET B 1 213 ? 5.133 -21.797 -2.898 1 97.62 213 MET B C 1
ATOM 3995 O O . MET B 1 213 ? 4.758 -22.781 -3.533 1 97.62 213 MET B O 1
ATOM 3999 N N . PRO B 1 214 ? 4.84 -21.641 -1.579 1 96.69 214 PRO B N 1
ATOM 4000 C CA . PRO B 1 214 ? 4.074 -22.672 -0.881 1 96.69 214 PRO B CA 1
ATOM 4001 C C . PRO B 1 214 ? 2.703 -22.922 -1.506 1 96.69 214 PRO B C 1
ATOM 4003 O O . PRO B 1 214 ? 2.014 -21.969 -1.884 1 96.69 214 PRO B O 1
ATOM 4006 N N . HIS B 1 215 ? 2.381 -24.188 -1.706 1 97.56 215 HIS B N 1
ATOM 4007 C CA . HIS B 1 215 ? 1.057 -24.656 -2.111 1 97.56 215 HIS B CA 1
ATOM 4008 C C . HIS B 1 215 ? 0.76 -24.266 -3.557 1 97.56 215 HIS B C 1
ATOM 4010 O O . HIS B 1 215 ? -0.38 -24.375 -4.016 1 97.56 215 HIS B O 1
ATOM 4016 N N . ALA B 1 216 ? 1.796 -23.797 -4.293 1 98.38 216 ALA B N 1
ATOM 4017 C CA . ALA B 1 216 ? 1.55 -23.344 -5.66 1 98.38 216 ALA B CA 1
ATOM 4018 C C . ALA B 1 216 ? 1.067 -24.5 -6.539 1 98.38 216 ALA B C 1
ATOM 4020 O O . ALA B 1 216 ? 1.72 -25.547 -6.621 1 98.38 216 ALA B O 1
ATOM 4021 N N . ASN B 1 217 ? -0.068 -24.281 -7.191 1 98.62 217 ASN B N 1
ATOM 4022 C CA . ASN B 1 217 ? -0.643 -25.281 -8.086 1 98.62 217 ASN B CA 1
ATOM 4023 C C . ASN B 1 217 ? -0.338 -24.969 -9.547 1 98.62 217 ASN B C 1
ATOM 4025 O O . ASN B 1 217 ? -0.079 -25.875 -10.344 1 98.62 217 ASN B O 1
ATOM 4029 N N . TYR B 1 218 ? -0.39 -23.719 -9.867 1 98.69 218 TYR B N 1
ATOM 4030 C CA . TYR B 1 218 ? -0.294 -23.328 -11.266 1 98.69 218 TYR B CA 1
ATOM 4031 C C . TYR B 1 218 ? 0.628 -22.125 -11.43 1 98.69 218 TYR B C 1
ATOM 4033 O O . TYR B 1 218 ? 0.808 -21.344 -10.492 1 98.69 218 TYR B O 1
ATOM 4041 N N . TRP B 1 219 ? 1.221 -22.031 -12.531 1 98.69 219 TRP B N 1
ATOM 4042 C CA . TRP B 1 219 ? 1.814 -20.812 -13.039 1 98.69 219 TRP B CA 1
ATOM 4043 C C . TRP B 1 219 ? 0.903 -20.156 -14.078 1 98.69 219 TRP B C 1
ATOM 4045 O O . TRP B 1 219 ? 0.338 -20.828 -14.938 1 98.69 219 TRP B O 1
ATOM 4055 N N . LEU B 1 220 ? 0.696 -18.891 -13.922 1 98.56 220 LEU B N 1
ATOM 4056 C CA . LEU B 1 220 ? -0.114 -18.125 -14.867 1 98.56 220 LEU B CA 1
ATOM 4057 C C . LEU B 1 220 ? 0.77 -17.359 -15.852 1 98.56 220 LEU B C 1
ATOM 4059 O O . LEU B 1 220 ? 1.631 -16.578 -15.438 1 98.56 220 LEU B O 1
ATOM 4063 N N . GLY B 1 221 ? 0.579 -17.562 -17.078 1 97.5 221 GLY B N 1
ATOM 4064 C CA . GLY B 1 221 ? 1.33 -16.922 -18.156 1 97.5 221 GLY B CA 1
ATOM 4065 C C . GLY B 1 221 ? 0.79 -17.234 -19.531 1 97.5 221 GLY B C 1
ATOM 4066 O O . GLY B 1 221 ? -0.317 -17.75 -19.672 1 97.5 221 GLY B O 1
ATOM 4067 N N . PRO B 1 222 ? 1.578 -16.859 -20.531 1 96.88 222 PRO B N 1
ATOM 4068 C CA . PRO B 1 222 ? 1.139 -17.109 -21.906 1 96.88 222 PRO B CA 1
ATOM 4069 C C . PRO B 1 222 ? 0.806 -18.578 -22.156 1 96.88 222 PRO B C 1
ATOM 4071 O O . PRO B 1 222 ? 1.472 -19.469 -21.609 1 96.88 222 PRO B O 1
ATOM 4074 N N . VAL B 1 223 ? -0.159 -18.828 -22.953 1 96.94 223 VAL B N 1
ATOM 4075 C CA . VAL B 1 223 ? -0.541 -20.188 -23.297 1 96.94 223 VAL B CA 1
ATOM 4076 C C . VAL B 1 223 ? 0.566 -20.844 -24.109 1 96.94 223 VAL B C 1
ATOM 4078 O O . VAL B 1 223 ? 1.31 -20.172 -24.828 1 96.94 223 VAL B O 1
ATOM 4081 N N . PRO B 1 224 ? 0.679 -22.156 -24.062 1 96.69 224 PRO B N 1
ATOM 4082 C CA . PRO B 1 224 ? 1.789 -22.891 -24.672 1 96.69 224 PRO B CA 1
ATOM 4083 C C . PRO B 1 224 ? 1.935 -22.609 -26.172 1 96.69 224 PRO B C 1
ATOM 4085 O O . PRO B 1 224 ? 3.055 -22.5 -26.672 1 96.69 224 PRO B O 1
ATOM 4088 N N . GLU B 1 225 ? 0.845 -22.375 -26.812 1 94.62 225 GLU B N 1
ATOM 4089 C CA . GLU B 1 225 ? 0.862 -22.188 -28.266 1 94.62 225 GLU B CA 1
ATOM 4090 C C . GLU B 1 225 ? 1.552 -20.875 -28.641 1 94.62 225 GLU B C 1
ATOM 4092 O O . GLU B 1 225 ? 1.997 -20.703 -29.781 1 94.62 225 GLU B O 1
ATOM 4097 N N . SER B 1 226 ? 1.767 -20.031 -27.656 1 94.19 226 SER B N 1
ATOM 4098 C CA . SER B 1 226 ? 2.26 -18.688 -27.984 1 94.19 226 SER B CA 1
ATOM 4099 C C . SER B 1 226 ? 3.68 -18.484 -27.469 1 94.19 226 SER B C 1
ATOM 4101 O O . SER B 1 226 ? 4.301 -17.453 -27.734 1 94.19 226 SER B O 1
ATOM 4103 N N . TRP B 1 227 ? 4.273 -19.375 -26.781 1 95.5 227 TRP B N 1
ATOM 4104 C CA . TRP B 1 227 ? 5.566 -19.203 -26.125 1 95.5 227 TRP B CA 1
ATOM 4105 C C . TRP B 1 227 ? 6.629 -18.766 -27.141 1 95.5 227 TRP B C 1
ATOM 4107 O O . TRP B 1 227 ? 7.234 -17.703 -26.984 1 95.5 227 TRP B O 1
ATOM 4117 N N . GLN B 1 228 ? 6.805 -19.578 -28.156 1 92.06 228 GLN B N 1
ATOM 4118 C CA . GLN B 1 228 ? 7.875 -19.344 -29.109 1 92.06 228 GLN B CA 1
ATOM 4119 C C . GLN B 1 228 ? 7.672 -18.016 -2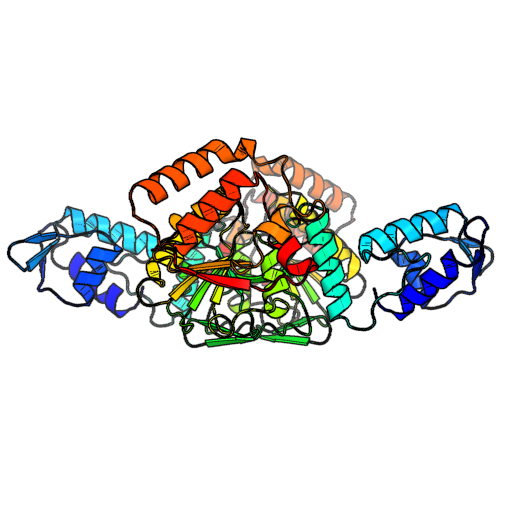9.844 1 92.06 228 GLN B C 1
ATOM 4121 O O . GLN B 1 228 ? 8.633 -17.281 -30.078 1 92.06 228 GLN B O 1
ATOM 4126 N N . THR B 1 229 ? 6.445 -17.797 -30.156 1 91.5 229 THR B N 1
ATOM 4127 C CA . THR B 1 229 ? 6.117 -16.578 -30.875 1 91.5 229 THR B CA 1
ATOM 4128 C C . THR B 1 229 ? 6.566 -15.344 -30.094 1 91.5 229 THR B C 1
ATOM 4130 O O . THR B 1 229 ? 7.238 -14.461 -30.625 1 91.5 229 THR B O 1
ATOM 4133 N N . TRP B 1 230 ? 6.277 -15.328 -28.844 1 89.44 230 TRP B N 1
ATOM 4134 C CA . TRP B 1 230 ? 6.539 -14.141 -28.047 1 89.44 230 TRP B CA 1
ATOM 4135 C C . TRP B 1 230 ? 7.992 -14.102 -27.578 1 89.44 230 TRP B C 1
ATOM 4137 O O . TRP B 1 230 ? 8.578 -13.023 -27.438 1 89.44 230 TRP B O 1
ATOM 4147 N N . LEU B 1 231 ? 8.586 -15.219 -27.312 1 88.75 231 LEU B N 1
ATOM 4148 C CA . LEU B 1 231 ? 9.984 -15.273 -26.891 1 88.75 231 LEU B CA 1
ATOM 4149 C C . LEU B 1 231 ? 10.906 -14.891 -28.031 1 88.75 231 LEU B C 1
ATOM 4151 O O . LEU B 1 231 ? 11.992 -14.352 -27.812 1 88.75 231 LEU B O 1
ATOM 4155 N N . LYS B 1 232 ? 10.484 -15.078 -29.234 1 86.44 232 LYS B N 1
ATOM 4156 C CA . LYS B 1 232 ? 11.297 -14.766 -30.406 1 86.44 232 LYS B CA 1
ATOM 4157 C C . LYS B 1 232 ? 11.078 -13.328 -30.859 1 86.44 232 LYS B C 1
ATOM 4159 O O . LYS B 1 232 ? 11.914 -12.766 -31.578 1 86.44 232 LYS B O 1
ATOM 4164 N N . LYS B 1 233 ? 10.008 -12.836 -30.422 1 81.19 233 LYS B N 1
ATOM 4165 C CA . LYS B 1 233 ? 9.68 -11.477 -30.844 1 81.19 233 LYS B CA 1
ATOM 4166 C C . LYS B 1 233 ? 10.602 -10.461 -30.172 1 81.19 233 LYS B C 1
ATOM 4168 O O . LYS B 1 233 ? 10.609 -10.328 -28.953 1 81.19 233 LYS B O 1
ATOM 4173 N N . GLN B 1 234 ? 11.289 -9.672 -30.938 1 67.69 234 GLN B N 1
ATOM 4174 C CA . GLN B 1 234 ? 12.336 -8.766 -30.484 1 67.69 234 GLN B CA 1
ATOM 4175 C C . GLN B 1 234 ? 11.766 -7.68 -29.578 1 67.69 234 GLN B C 1
ATOM 4177 O O . GLN B 1 234 ? 12.43 -7.246 -28.625 1 67.69 234 GLN B O 1
ATOM 4182 N N . GLU B 1 235 ? 10.531 -7.289 -29.781 1 68.19 235 GLU B N 1
ATOM 4183 C CA . GLU B 1 235 ? 9.945 -6.195 -29.016 1 68.19 235 GLU B CA 1
ATOM 4184 C C . GLU B 1 235 ? 9.484 -6.676 -27.641 1 68.19 235 GLU B C 1
ATOM 4186 O O . GLU B 1 235 ? 9.25 -5.863 -26.75 1 68.19 235 GLU B O 1
ATOM 4191 N N . VAL B 1 236 ? 9.43 -7.883 -27.516 1 67.38 236 VAL B N 1
ATOM 4192 C CA . VAL B 1 236 ? 8.828 -8.453 -26.312 1 67.38 236 VAL B CA 1
ATOM 4193 C C . VAL B 1 236 ? 9.867 -9.266 -25.547 1 67.38 236 VAL B C 1
ATOM 4195 O O . VAL B 1 236 ? 10 -9.125 -24.328 1 67.38 236 VAL B O 1
ATOM 4198 N N . GLY B 1 237 ? 10.578 -9.984 -26.359 1 66.62 237 GLY B N 1
ATOM 4199 C CA . GLY B 1 237 ? 11.609 -10.82 -25.75 1 66.62 237 GLY B CA 1
ATOM 4200 C C . GLY B 1 237 ? 12.852 -10.039 -25.359 1 66.62 237 GLY B C 1
ATOM 4201 O O . GLY B 1 237 ? 13.18 -9.031 -25.969 1 66.62 237 GLY B O 1
ATOM 4202 N N . ASN B 1 238 ? 13.375 -10.359 -24.094 1 67.38 238 ASN B N 1
ATOM 4203 C CA . ASN B 1 238 ? 14.617 -9.75 -23.641 1 67.38 238 ASN B CA 1
ATOM 4204 C C . ASN B 1 238 ? 15.695 -10.797 -23.359 1 67.38 238 ASN B C 1
ATOM 4206 O O . ASN B 1 238 ? 15.539 -11.633 -22.469 1 67.38 238 ASN B O 1
ATOM 4210 N N . SER B 1 239 ? 16.734 -10.68 -24.125 1 63.03 239 SER B N 1
ATOM 4211 C CA . SER B 1 239 ? 17.797 -11.664 -24 1 63.03 239 SER B CA 1
ATOM 4212 C C . SER B 1 239 ? 18.875 -11.203 -23.016 1 63.03 239 SER B C 1
ATOM 4214 O O . SER B 1 239 ? 19.656 -12.016 -22.516 1 63.03 239 SER B O 1
ATOM 4216 N N . ASP B 1 240 ? 18.969 -9.953 -22.812 1 54.97 240 ASP B N 1
ATOM 4217 C CA . ASP B 1 240 ? 20.078 -9.398 -22.047 1 54.97 240 ASP B CA 1
ATOM 4218 C C . ASP B 1 240 ? 20.125 -9.953 -20.625 1 54.97 240 ASP B C 1
ATOM 4220 O O . ASP B 1 240 ? 21.188 -10.133 -20.062 1 54.97 240 ASP B O 1
ATOM 4224 N N . GLY B 1 241 ? 19.047 -10.531 -20.219 1 59.97 241 GLY B N 1
ATOM 4225 C CA . GLY B 1 241 ? 19.031 -10.969 -18.828 1 59.97 241 GLY B CA 1
ATOM 4226 C C . GLY B 1 241 ? 19.031 -12.477 -18.672 1 59.97 241 GLY B C 1
ATOM 4227 O O . GLY B 1 241 ? 19.047 -13 -17.562 1 59.97 241 GLY B O 1
ATOM 4228 N N . TYR B 1 242 ? 19.297 -13.078 -19.719 1 62.91 242 TYR B N 1
ATOM 4229 C CA . TYR B 1 242 ? 19.188 -14.531 -19.672 1 62.91 242 TYR B CA 1
ATOM 4230 C C . TYR B 1 242 ? 20.375 -15.141 -18.938 1 62.91 242 TYR B C 1
ATOM 4232 O O . TYR B 1 242 ? 20.203 -16.047 -18.125 1 62.91 242 TYR B O 1
ATOM 4240 N N . TYR B 1 243 ? 21.484 -14.609 -19.188 1 58.25 243 TYR B N 1
ATOM 4241 C CA . TYR B 1 243 ? 22.672 -15.164 -18.531 1 58.25 243 TYR B CA 1
ATOM 4242 C C . TYR B 1 243 ? 22.625 -14.938 -17.031 1 58.25 243 TYR B C 1
ATOM 4244 O O . TYR B 1 243 ? 23.156 -15.742 -16.266 1 58.25 243 TYR B O 1
ATOM 4252 N N . LEU B 1 244 ? 21.922 -13.898 -16.719 1 62.69 244 LEU B N 1
ATOM 4253 C CA . LEU B 1 244 ? 21.828 -13.57 -15.297 1 62.69 244 LEU B CA 1
ATOM 4254 C C . LEU B 1 244 ? 20.906 -14.555 -14.57 1 62.69 244 LEU B C 1
ATOM 4256 O O . LEU B 1 244 ? 20.969 -14.672 -13.344 1 62.69 244 LEU B O 1
ATOM 4260 N N . GLN B 1 245 ? 20.312 -15.32 -15.391 1 78.88 245 GLN B N 1
ATOM 4261 C CA . GLN B 1 245 ? 19.344 -16.219 -14.781 1 78.88 245 GLN B CA 1
ATOM 4262 C C . GLN B 1 245 ? 19.812 -17.672 -14.875 1 78.88 245 GLN B C 1
ATOM 4264 O O . GLN B 1 245 ? 19 -18.594 -14.859 1 78.88 245 GLN B O 1
ATOM 4269 N N . SER B 1 246 ? 21.078 -17.875 -14.961 1 79.94 246 SER B N 1
ATOM 4270 C CA . SER B 1 246 ? 21.656 -19.203 -15.172 1 79.94 246 SER B CA 1
ATOM 4271 C C . SER B 1 246 ? 21.391 -20.125 -13.977 1 79.94 246 SER B C 1
ATOM 4273 O O . SER B 1 246 ? 21.125 -21.312 -14.141 1 79.94 246 SER B O 1
ATOM 4275 N N . ARG B 1 247 ? 21.484 -19.547 -12.82 1 85.94 247 ARG B N 1
ATOM 4276 C CA . ARG B 1 247 ? 21.25 -20.359 -11.625 1 85.94 247 ARG B CA 1
ATOM 4277 C C . ARG B 1 247 ? 19.812 -20.844 -11.57 1 85.94 247 ARG B C 1
ATOM 4279 O O . ARG B 1 247 ? 19.562 -22.016 -11.242 1 85.94 247 ARG B O 1
ATOM 4286 N N . SER B 1 248 ? 18.922 -20 -11.883 1 91.44 248 SER B N 1
ATOM 4287 C CA . SER B 1 248 ? 17.516 -20.391 -11.914 1 91.44 248 SER B CA 1
ATOM 4288 C C . SER B 1 248 ? 17.266 -21.453 -12.984 1 91.44 248 SER B C 1
ATOM 4290 O O . SER B 1 248 ? 16.516 -22.406 -12.758 1 91.44 248 SER B O 1
ATOM 4292 N N . MET B 1 249 ? 17.922 -21.297 -14.07 1 92.12 249 MET B N 1
ATOM 4293 C CA . MET B 1 249 ? 17.75 -22.266 -15.148 1 92.12 249 MET B CA 1
ATOM 4294 C C . MET B 1 249 ? 18.281 -23.641 -14.742 1 92.12 249 MET B C 1
ATOM 4296 O O . MET B 1 249 ? 17.656 -24.656 -15.031 1 92.12 249 MET B O 1
ATOM 4300 N N . THR B 1 250 ? 19.406 -23.672 -14.094 1 91.5 250 THR B N 1
ATOM 4301 C CA . THR B 1 250 ? 19.969 -24.922 -13.602 1 91.5 250 THR B CA 1
ATOM 4302 C C . THR B 1 250 ? 19.016 -25.594 -12.625 1 91.5 250 THR B C 1
ATOM 4304 O O . THR B 1 250 ? 18.812 -26.812 -12.695 1 91.5 250 THR B O 1
ATOM 4307 N N . TYR B 1 251 ? 18.5 -24.828 -11.75 1 93.88 251 TYR B N 1
ATOM 4308 C CA . TYR B 1 251 ? 17.516 -25.312 -10.781 1 93.88 251 TYR B CA 1
ATOM 4309 C C . TYR B 1 251 ? 16.312 -25.938 -11.484 1 93.88 251 TYR B C 1
ATOM 4311 O O . TYR B 1 251 ? 15.898 -27.031 -11.141 1 93.88 251 TYR B O 1
ATOM 4319 N N . LEU B 1 252 ? 15.781 -25.219 -12.43 1 96.5 252 LEU B N 1
ATOM 4320 C CA . LEU B 1 252 ? 14.602 -25.656 -13.156 1 96.5 252 LEU B CA 1
ATOM 4321 C C . LEU B 1 252 ? 14.891 -26.953 -13.914 1 96.5 252 LEU B C 1
ATOM 4323 O O . LEU B 1 252 ? 14.07 -27.875 -13.914 1 96.5 252 LEU B O 1
ATOM 4327 N N . LYS B 1 253 ? 16.016 -27.031 -14.484 1 94.38 253 LYS B N 1
ATOM 4328 C CA . LYS B 1 253 ? 16.391 -28.203 -15.258 1 94.38 253 LYS B CA 1
ATOM 4329 C C . LYS B 1 253 ? 16.531 -29.438 -14.352 1 94.38 253 LYS B C 1
ATOM 4331 O O . LYS B 1 253 ? 16.172 -30.547 -14.742 1 94.38 253 LYS B O 1
ATOM 4336 N N . ARG B 1 254 ? 17.094 -29.172 -13.281 1 95.69 254 ARG B N 1
ATOM 4337 C CA . ARG B 1 254 ? 17.234 -30.266 -12.32 1 95.69 254 ARG B CA 1
ATOM 4338 C C . ARG B 1 254 ? 15.875 -30.828 -11.93 1 95.69 254 ARG B C 1
ATOM 4340 O O . ARG B 1 254 ? 15.688 -32.062 -11.906 1 95.69 254 ARG B O 1
ATOM 4347 N N . LEU B 1 255 ? 14.953 -29.984 -11.633 1 96.19 255 LEU B N 1
ATOM 4348 C CA . LEU B 1 255 ? 13.617 -30.422 -11.25 1 96.19 255 LEU B CA 1
ATOM 4349 C C . LEU B 1 255 ? 12.93 -31.141 -12.398 1 96.19 255 LEU B C 1
ATOM 4351 O O . LEU B 1 255 ? 12.258 -32.156 -12.188 1 96.19 255 LEU B O 1
ATOM 4355 N N . SER B 1 256 ? 13.039 -30.531 -13.547 1 95.19 256 SER B N 1
ATOM 4356 C CA . SER B 1 256 ? 12.461 -31.156 -14.742 1 95.19 256 SER B CA 1
ATOM 4357 C C . SER B 1 256 ? 13.039 -32.531 -14.984 1 95.19 256 SER B C 1
ATOM 4359 O O . SER B 1 256 ? 12.305 -33.5 -15.266 1 95.19 256 SER B O 1
ATOM 4361 N N . GLY B 1 257 ? 14.305 -32.688 -14.898 1 95 257 GLY B N 1
ATOM 4362 C CA . GLY B 1 257 ? 14.984 -33.969 -15.109 1 95 257 GLY B CA 1
ATOM 4363 C C . GLY B 1 257 ? 14.609 -35.031 -14.094 1 95 257 GLY B C 1
ATOM 4364 O O . GLY B 1 257 ? 14.617 -36.219 -14.406 1 95 257 GLY B O 1
ATOM 4365 N N . ALA B 1 258 ? 14.297 -34.562 -12.945 1 96 258 ALA B N 1
ATOM 4366 C CA . ALA B 1 258 ? 13.945 -35.5 -11.867 1 96 258 ALA B CA 1
ATOM 4367 C C . ALA B 1 258 ? 12.492 -35.938 -11.977 1 96 258 ALA B C 1
ATOM 4369 O O . ALA B 1 258 ? 12.023 -36.75 -11.172 1 96 258 ALA B O 1
ATOM 4370 N N . GLY B 1 259 ? 11.766 -35.469 -12.93 1 94.94 259 GLY B N 1
ATOM 4371 C CA . GLY B 1 259 ? 10.375 -35.844 -13.117 1 94.94 259 GLY B CA 1
ATOM 4372 C C . GLY B 1 259 ? 9.445 -35.25 -12.078 1 94.94 259 GLY B C 1
ATOM 4373 O O . GLY B 1 259 ? 8.375 -35.781 -11.805 1 94.94 259 GLY B O 1
ATOM 4374 N N . ALA B 1 260 ? 9.883 -34.156 -11.492 1 95.62 260 ALA B N 1
ATOM 4375 C CA . ALA B 1 260 ? 9.141 -33.531 -10.391 1 95.62 260 ALA B CA 1
ATOM 4376 C C . ALA B 1 260 ? 8.094 -32.562 -10.906 1 95.62 260 ALA B C 1
ATOM 4378 O O . ALA B 1 260 ? 7.289 -32.031 -10.133 1 95.62 260 ALA B O 1
ATOM 4379 N N . LEU B 1 261 ? 8.062 -32.25 -12.188 1 98.12 261 LEU B N 1
ATOM 4380 C CA . LEU B 1 261 ? 7.215 -31.219 -12.766 1 98.12 261 LEU B CA 1
ATOM 4381 C C . LEU B 1 261 ? 6.234 -31.812 -13.766 1 98.12 261 LEU B C 1
ATOM 4383 O O . LEU B 1 261 ? 6.445 -32.906 -14.273 1 98.12 261 LEU B O 1
ATOM 4387 N N . SER B 1 262 ? 5.172 -31.156 -13.969 1 98 262 SER B N 1
ATOM 4388 C CA . SER B 1 262 ? 4.227 -31.562 -15.008 1 98 262 SER B CA 1
ATOM 4389 C C . SER B 1 262 ? 4.863 -31.484 -16.391 1 98 262 SER B C 1
ATOM 4391 O O . SER B 1 262 ? 5.871 -30.812 -16.594 1 98 262 SER B O 1
ATOM 4393 N N . GLU B 1 263 ? 4.281 -32.125 -17.344 1 97.5 263 GLU B N 1
ATOM 4394 C CA . GLU B 1 263 ? 4.789 -32.156 -18.703 1 97.5 263 GLU B CA 1
ATOM 4395 C C . GLU B 1 263 ? 4.777 -30.75 -19.328 1 97.5 263 GLU B C 1
ATOM 4397 O O . GLU B 1 263 ? 5.773 -30.312 -19.906 1 97.5 263 GLU B O 1
ATOM 4402 N N . PRO B 1 264 ? 3.695 -30.031 -19.125 1 97.44 264 PRO B N 1
ATOM 4403 C CA . PRO B 1 264 ? 3.711 -28.688 -19.719 1 97.44 264 PRO B CA 1
ATOM 4404 C C . PRO B 1 264 ? 4.758 -27.781 -19.078 1 97.44 264 PRO B C 1
ATOM 4406 O O . PRO B 1 264 ? 5.359 -26.938 -19.75 1 97.44 264 PRO B O 1
ATOM 4409 N N . MET B 1 265 ? 4.961 -27.844 -17.844 1 98.25 265 MET B N 1
ATOM 4410 C CA . MET B 1 265 ? 5.969 -27.031 -17.172 1 98.25 265 MET B CA 1
ATOM 4411 C C . MET B 1 265 ? 7.367 -27.375 -17.672 1 98.25 265 MET B C 1
ATOM 4413 O O . MET B 1 265 ? 8.164 -26.469 -17.953 1 98.25 265 MET B O 1
ATOM 4417 N N . SER B 1 266 ? 7.637 -28.656 -17.828 1 97.94 266 SER B N 1
ATOM 4418 C CA . SER B 1 266 ? 8.922 -29.078 -18.359 1 97.94 266 SER B CA 1
ATOM 4419 C C . SER B 1 266 ? 9.117 -28.578 -19.797 1 97.94 266 SER B C 1
ATOM 4421 O O . SER B 1 266 ? 10.219 -28.172 -20.172 1 97.94 266 SER B O 1
ATOM 4423 N N . ALA B 1 267 ? 8.031 -28.641 -20.531 1 97.81 267 ALA B N 1
ATOM 4424 C CA . ALA B 1 267 ? 8.094 -28.141 -21.906 1 97.81 267 ALA B CA 1
ATOM 4425 C C . ALA B 1 267 ? 8.43 -26.641 -21.922 1 97.81 267 ALA B C 1
ATOM 4427 O O . ALA B 1 267 ? 9.172 -26.188 -22.797 1 97.81 267 ALA B O 1
ATOM 4428 N N . LEU B 1 268 ? 7.848 -25.891 -21.031 1 97.88 268 LEU B N 1
ATOM 4429 C CA . LEU B 1 268 ? 8.125 -24.453 -20.969 1 97.88 268 LEU B CA 1
ATOM 4430 C C . LEU B 1 268 ? 9.594 -24.203 -20.625 1 97.88 268 LEU B C 1
ATOM 4432 O O . LEU B 1 268 ? 10.227 -23.328 -21.219 1 97.88 268 LEU B O 1
ATOM 4436 N N . ILE B 1 269 ? 10.125 -24.906 -19.656 1 96.5 269 ILE B N 1
ATOM 4437 C CA . ILE B 1 269 ? 11.523 -24.766 -19.25 1 96.5 269 ILE B CA 1
ATOM 4438 C C . ILE B 1 269 ? 12.43 -25.031 -20.453 1 96.5 269 ILE B C 1
ATOM 4440 O O . ILE B 1 269 ? 13.383 -24.297 -20.688 1 96.5 269 ILE B O 1
ATOM 4444 N N . ALA B 1 270 ? 12.109 -26.078 -21.203 1 96 270 ALA B N 1
ATOM 4445 C CA . ALA B 1 270 ? 12.867 -26.391 -22.422 1 96 270 ALA B CA 1
ATOM 4446 C C . ALA B 1 270 ? 12.789 -25.25 -23.422 1 96 270 ALA B C 1
ATOM 4448 O O . ALA B 1 270 ? 13.781 -24.906 -24.062 1 96 270 ALA B O 1
ATOM 4449 N N . CYS B 1 271 ? 11.633 -24.719 -23.531 1 95.25 271 CYS B N 1
ATOM 4450 C CA . CYS B 1 271 ? 11.438 -23.609 -24.453 1 95.25 271 CYS B CA 1
ATOM 4451 C C . CYS B 1 271 ? 12.281 -22.422 -24.062 1 95.25 271 CYS B C 1
ATOM 4453 O O . CYS B 1 271 ? 12.914 -21.781 -24.922 1 95.25 271 CYS B O 1
ATOM 4455 N N . LEU B 1 272 ? 12.273 -22.094 -22.797 1 93.31 272 LEU B N 1
ATOM 4456 C CA . LEU B 1 272 ? 13.062 -20.969 -22.297 1 93.31 272 LEU B CA 1
ATOM 4457 C C . LEU B 1 272 ? 14.555 -21.203 -22.531 1 93.31 272 LEU B C 1
ATOM 4459 O O . LEU B 1 272 ? 15.281 -20.266 -22.875 1 93.31 272 LEU B O 1
ATOM 4463 N N . GLN B 1 273 ? 14.969 -22.391 -22.281 1 90.75 273 GLN B N 1
ATOM 4464 C CA . GLN B 1 273 ? 16.375 -22.75 -22.484 1 90.75 273 GLN B CA 1
ATOM 4465 C C . GLN B 1 273 ? 16.766 -22.594 -23.953 1 90.75 273 GLN B C 1
ATOM 4467 O O . GLN B 1 273 ? 17.859 -22.109 -24.266 1 90.75 273 GLN B O 1
ATOM 4472 N N . ASN B 1 274 ? 15.914 -23.016 -24.844 1 91.94 274 ASN B N 1
ATOM 4473 C CA . ASN B 1 274 ? 16.188 -23.016 -26.281 1 91.94 274 ASN B CA 1
ATOM 4474 C C . ASN B 1 274 ? 16.188 -21.594 -26.859 1 91.94 274 ASN B C 1
ATOM 4476 O O . ASN B 1 274 ? 17.062 -21.25 -27.656 1 91.94 274 ASN B O 1
ATOM 4480 N N . GLU B 1 275 ? 15.188 -20.812 -26.422 1 88.94 275 GLU B N 1
ATOM 4481 C CA . GLU B 1 275 ? 15.023 -19.484 -27 1 88.94 275 GLU B CA 1
ATOM 4482 C C . GLU B 1 275 ? 15.945 -18.469 -26.328 1 88.94 275 GLU B C 1
ATOM 4484 O O . GLU B 1 275 ? 16.234 -17.422 -26.891 1 88.94 275 GLU B O 1
ATOM 4489 N N . ARG B 1 276 ? 16.312 -18.688 -25.109 1 85.44 276 ARG B N 1
ATOM 4490 C CA . ARG B 1 276 ? 17.188 -17.812 -24.328 1 85.44 276 ARG B CA 1
ATOM 4491 C C . ARG B 1 276 ? 16.625 -16.391 -24.281 1 85.44 276 ARG B C 1
ATOM 4493 O O . ARG B 1 276 ? 17.344 -15.43 -24.547 1 85.44 276 ARG B O 1
ATOM 4500 N N . SER B 1 277 ? 15.391 -16.391 -24.125 1 86 277 SER B N 1
ATOM 4501 C CA . SER B 1 277 ? 14.641 -15.141 -24.094 1 86 277 SER B CA 1
ATOM 4502 C C . SER B 1 277 ? 13.594 -15.164 -22.984 1 86 277 SER B C 1
ATOM 4504 O O . SER B 1 277 ? 13.328 -16.203 -22.391 1 86 277 SER B O 1
ATOM 4506 N N . SER B 1 278 ? 13.125 -14.031 -22.641 1 87.69 278 SER B N 1
ATOM 4507 C CA . SER B 1 278 ? 12.133 -13.891 -21.578 1 87.69 278 SER B CA 1
ATOM 4508 C C . SER B 1 278 ? 10.977 -13.008 -22.031 1 87.69 278 SER B C 1
ATOM 4510 O O . SER B 1 278 ? 11.07 -12.312 -23.047 1 87.69 278 SER B O 1
ATOM 4512 N N . CYS B 1 279 ? 9.875 -13.078 -21.328 1 90.06 279 CYS B N 1
ATOM 4513 C CA . CYS B 1 279 ? 8.703 -12.234 -21.562 1 90.06 279 CYS B CA 1
ATOM 4514 C C . CYS B 1 279 ? 8.203 -11.633 -20.25 1 90.06 279 CYS B C 1
ATOM 4516 O O . CYS B 1 279 ? 7.754 -12.359 -19.359 1 90.06 279 CYS B O 1
ATOM 4518 N N . ARG B 1 280 ? 8.195 -10.352 -20.172 1 89.19 280 ARG B N 1
ATOM 4519 C CA . ARG B 1 280 ? 7.785 -9.648 -18.953 1 89.19 280 ARG B CA 1
ATOM 4520 C C . ARG B 1 280 ? 6.266 -9.531 -18.875 1 89.19 280 ARG B C 1
ATOM 4522 O O . ARG B 1 280 ? 5.59 -9.492 -19.906 1 89.19 280 ARG B O 1
ATOM 4529 N N . GLN B 1 281 ? 5.727 -9.492 -17.641 1 91.38 281 GLN B N 1
ATOM 4530 C CA . GLN B 1 281 ? 4.293 -9.344 -17.438 1 91.38 281 GLN B CA 1
ATOM 4531 C C . GLN B 1 281 ? 3.762 -8.094 -18.125 1 91.38 281 GLN B C 1
ATOM 4533 O O . GLN B 1 281 ? 2.65 -8.094 -18.656 1 91.38 281 GLN B O 1
ATOM 4538 N N . GLU B 1 282 ? 4.562 -7.051 -18.109 1 85.06 282 GLU B N 1
ATOM 4539 C CA . GLU B 1 282 ? 4.18 -5.797 -18.75 1 85.06 282 GLU B CA 1
ATOM 4540 C C . GLU B 1 282 ? 3.914 -5.992 -20.234 1 85.06 282 GLU B C 1
ATOM 4542 O O . GLU B 1 282 ? 2.979 -5.406 -20.781 1 85.06 282 GLU B O 1
ATOM 4547 N N . HIS B 1 283 ? 4.707 -6.793 -20.812 1 84.62 283 HIS B N 1
ATOM 4548 C CA . HIS B 1 283 ? 4.531 -7.09 -22.234 1 84.62 283 HIS B CA 1
ATOM 4549 C C . HIS B 1 283 ? 3.311 -7.973 -22.453 1 84.62 283 HIS B C 1
ATOM 4551 O O . HIS B 1 283 ? 2.631 -7.848 -23.484 1 84.62 283 HIS B O 1
ATOM 4557 N N . MET B 1 284 ? 3.1 -8.883 -21.531 1 90.94 284 MET B N 1
ATOM 4558 C CA . MET B 1 284 ? 1.897 -9.703 -21.641 1 90.94 284 MET B CA 1
ATOM 4559 C C . MET B 1 284 ? 0.646 -8.836 -21.703 1 90.94 284 MET B C 1
ATOM 4561 O O . MET B 1 284 ? -0.271 -9.117 -22.469 1 90.94 284 MET B O 1
ATOM 4565 N N . TYR B 1 285 ? 0.688 -7.793 -20.891 1 89.19 285 TYR B N 1
ATOM 4566 C CA . TYR B 1 285 ? -0.444 -6.871 -20.859 1 89.19 285 TYR B CA 1
ATOM 4567 C C . TYR B 1 285 ? -0.51 -6.039 -22.141 1 89.19 285 TYR B C 1
ATOM 4569 O O . TYR B 1 285 ? -1.553 -5.98 -22.797 1 89.19 285 TYR B O 1
ATOM 4577 N N . SER B 1 286 ? 0.618 -5.383 -22.5 1 83.38 286 SER B N 1
ATOM 4578 C CA . SER B 1 286 ? 0.65 -4.426 -23.594 1 83.38 286 SER B CA 1
ATOM 4579 C C . SER B 1 286 ? 0.296 -5.09 -24.922 1 83.38 286 SER B C 1
ATOM 4581 O O . SER B 1 286 ? -0.317 -4.469 -25.797 1 83.38 286 SER B O 1
ATOM 4583 N N . HIS B 1 287 ? 0.62 -6.348 -25.047 1 86 287 HIS B N 1
ATOM 4584 C CA . HIS B 1 287 ? 0.375 -7.051 -26.297 1 86 287 HIS B CA 1
ATOM 4585 C C . HIS B 1 287 ? -0.851 -7.949 -26.203 1 86 287 HIS B C 1
ATOM 4587 O O . HIS B 1 287 ? -1.111 -8.758 -27.094 1 86 287 HIS B O 1
ATOM 4593 N N . LYS B 1 288 ? -1.564 -7.816 -25.125 1 89.31 288 LYS B N 1
ATOM 4594 C CA . LYS B 1 288 ? -2.793 -8.57 -24.906 1 89.31 288 LYS B CA 1
ATOM 4595 C C . LYS B 1 288 ? -2.57 -10.062 -25.156 1 89.31 288 LYS B C 1
ATOM 4597 O O . LYS B 1 288 ? -3.332 -10.695 -25.891 1 89.31 288 LYS B O 1
ATOM 4602 N N . ILE B 1 289 ? -1.505 -10.547 -24.625 1 90.94 289 ILE B N 1
ATOM 4603 C CA . ILE B 1 289 ? -1.178 -11.961 -24.781 1 90.94 289 ILE B CA 1
ATOM 4604 C C . ILE B 1 289 ? -2.191 -12.812 -24.031 1 90.94 289 ILE B C 1
ATOM 4606 O O . ILE B 1 289 ? -2.566 -12.484 -22.906 1 90.94 289 ILE B O 1
ATOM 4610 N N . GLU B 1 290 ? -2.67 -13.828 -24.703 1 95.31 290 GLU B N 1
ATOM 4611 C CA . GLU B 1 290 ? -3.584 -14.75 -24.031 1 95.31 290 GLU B CA 1
ATOM 4612 C C . GLU B 1 290 ? -2.885 -15.5 -22.906 1 95.31 290 GLU B C 1
ATOM 4614 O O . GLU B 1 290 ? -1.822 -16.094 -23.109 1 95.31 290 GLU B O 1
ATOM 4619 N N . LEU B 1 291 ? -3.527 -15.5 -21.75 1 96.88 291 LEU B N 1
ATOM 4620 C CA . LEU B 1 291 ? -2.941 -16.141 -20.578 1 96.88 291 LEU B CA 1
ATOM 4621 C C . LEU B 1 291 ? -3.686 -17.422 -20.234 1 96.88 291 LEU B C 1
ATOM 4623 O O . LEU B 1 291 ? -4.887 -17.547 -20.484 1 96.88 291 LEU B O 1
ATOM 4627 N N . GLY B 1 292 ? -2.965 -18.328 -19.719 1 97.25 292 GLY B N 1
ATOM 4628 C CA . GLY B 1 292 ? -3.51 -19.594 -19.25 1 97.25 292 GLY B CA 1
ATOM 4629 C C . GLY B 1 292 ? -2.832 -20.109 -17.984 1 97.25 292 GLY B C 1
ATOM 4630 O O . GLY B 1 292 ? -1.814 -19.562 -17.562 1 97.25 292 GLY B O 1
ATOM 4631 N N . LEU B 1 293 ? -3.445 -21.094 -17.359 1 98.25 293 LEU B N 1
ATOM 4632 C CA . LEU B 1 293 ? -2.898 -21.75 -16.172 1 98.25 293 LEU B CA 1
ATOM 4633 C C . LEU B 1 293 ? -2.086 -22.969 -16.562 1 98.25 293 LEU B C 1
ATOM 4635 O O . LEU B 1 293 ? -2.6 -23.875 -17.219 1 98.25 293 LEU B O 1
ATOM 4639 N N . LEU B 1 294 ? -0.858 -23 -16.172 1 98.38 294 LEU B N 1
ATOM 4640 C CA . LEU B 1 294 ? 0.028 -24.125 -16.406 1 98.38 294 LEU B CA 1
ATOM 4641 C C . LEU B 1 294 ? 0.276 -24.891 -15.102 1 98.38 294 LEU B C 1
ATOM 4643 O O . LEU B 1 294 ? 0.829 -24.344 -14.148 1 98.38 294 LEU B O 1
ATOM 4647 N N . PRO B 1 295 ? -0.148 -26.172 -15.039 1 98.5 295 PRO B N 1
ATOM 4648 C CA . PRO B 1 295 ? 0.114 -26.922 -13.812 1 98.5 295 PRO B CA 1
ATOM 4649 C C . PRO B 1 295 ? 1.604 -27.062 -13.516 1 98.5 295 PRO B C 1
ATOM 4651 O O . PRO B 1 295 ? 2.395 -27.344 -14.414 1 98.5 295 PRO B O 1
ATOM 4654 N N . ILE B 1 296 ? 1.915 -26.906 -12.234 1 98 296 ILE B N 1
ATOM 4655 C CA . ILE B 1 296 ? 3.316 -26.969 -11.836 1 98 296 ILE B CA 1
ATOM 4656 C C . ILE B 1 296 ? 3.736 -28.422 -11.656 1 98 296 ILE B C 1
ATOM 4658 O O . ILE B 1 296 ? 4.777 -28.844 -12.164 1 98 296 ILE B O 1
ATOM 4662 N N . ARG B 1 297 ? 2.914 -29.219 -10.945 1 95.69 297 ARG B N 1
ATOM 4663 C CA . ARG B 1 297 ? 3.24 -30.625 -10.656 1 95.69 297 ARG B CA 1
ATOM 4664 C C . ARG B 1 297 ? 2.137 -31.547 -11.148 1 95.69 297 ARG B C 1
ATOM 4666 O O . ARG B 1 297 ? 0.983 -31.141 -11.281 1 95.69 297 ARG B O 1
#

pLDDT: mean 84.85, std 14.14, range [43.53, 98.88]

Foldseek 3Di:
DDQVLLLVLLCVCQVPLQAKDKAADDPSLVCLCVPQVAFDDDPRITIGHSVSSVSSQVVCCVLQVDRSHPDHRDPDLVVSVVSVVVVCVVDDPVVQFKWFKAALLQWFQFPNDIDGNPLVVALDLGDIDGLSSTDGGPFQEEEEEEDSVVSSCSNVAPDDPNRRGYMYIYCDDVVPVSSNVNRLVSCQVHVQRHAYEYEFWLALVSVLCQLPRPNHFWYKDFDPVCLLVQCQDPVFWDQPCLVVCVVSLVVQVVCLVVVNFDPVSNVSSVSCVVSSIIGGPVNCSVVVGDMDIGTGD/DDQVLLLVLLCVCQVPLQAKDKAADDPSLVCLCVPQVAFDDDPRITIGHSVSSVSSQVVCCLLQVDRSHPDHDDPDLVVSVVSVVVSCVVDPPVVQFKWFKAALLQWFQFPNDIDGNPLVVALDLGDIDGLSSTDGGPFQEEEEEEDSVVSSCSNVAPDDPNRRGYMYIYCDDVVVVSSNVNSLVSCQVHVQRHAYEYEFWLALVSVLCQLPRPNHFWYKDFDPVCLLVQCQDPVFKDQPCLVVCVVSLVVQVVCLVVVNFDPVSNVSSVSCVVSSIIGGVVNCSVVVGDMDIGTGD

Secondary structure (DSSP, 8-state):
--HHHHHHHHHHHHS-TTS-EEE---HHHHHHHHHH---EEETTEEEE-HHHHHHHHHHHHHHHSS-TTT----SSHHHHHHHHHHHHHHSS-GGGGEEEEE-TTSEEEETTEEEE--TTT----EEEEEGGG---B--SEEEEES-HHHHTTTTTS---GGGTT-EEEE---TTSHHHHHHHHHHHHHHSTTSEEEEE--BSHHHHHHHHHSTTEEEEEEE-GGGHHHHHH-TTTB--TTTGGGHHHHHHHHHHHHTT-S-HHHHHHHHHHHHHT--B-HHHHHHTT--EEEEE--/--HHHHHHHHHHHHS-TTS-EEE---HHHHHHHHHH---EEETTEEEE-HHHHHHHHHHHHHHHSS-TTT----SSHHHHHHHHHHHHHHSS-GGGGEEEEE-TTSEEEETTEEEE--TTT----EEEEEGGG---B--SEEEEES-HHHHTTTTTS---GGGTT-EEEE---TTSHHHHHHHHHHHHHHSTTSEEEEE--BSHHHHHHHHHSTTEEEEEEE-GGGHHHHHH-TTTB--TTTGGGHHHHHHHHHHHHTT-S-HHHHHHHHHHHHHT--B-HHHHHHTT--EEEEE--

Sequence (594 aa):
MNRKLFNWISELVASGPDRNTTRHASALVREVIERYRCGHLNKGRLVFTAQDKLELRRRVREETGFDPLGERLPDDRLTVAKHHANEKLAGKPVSEDYLLLNSPDGALCINGGRITLQPASIMAAGVFCPSSGIVTVEHDVLVVVENLPVMSLCHAFEMPQSVRRALWVYRGDPKTGSKIDVCRAFVDRFGANKTVVVFSDMDPKGLEIALTMPHANYWLGPVPESWQTWLKKQEVGNSDGYYLQSRSMTYLKRLSGAGALSEPMSALIACLQNERSSCRQEHMYSHKIELGLLPIRMNRKLFNWISELVASGPDRNTTRHASALVREVIERYRCGHLNKGRLVFTAQDKLELRRRVREETGFDPLGERLPDDRLTVAKHHANEKLAGKPVSEDYLLLNSPDGALCINGGRITLQPASIMAAGVFCPSSGIVTVEHDVLVVVENLPVMSLCHAFEMPQSVRRALWVYRGDPKTGSKIDVCRAFVDRFGANKTVVVFSDMDPKGLEIALTMPHANYWLGPVPESWQTWLKKQEVGNSDGYYLQSRSMTYLKRLSGAGALSEPMSALIACLQNERSSCRQEHMYSHKIELGLLPIR

Nearest PDB structures (foldseek):
  1jgi-assembly1_A  TM=2.760E-01  e=3.646E+00  Neisseria polysa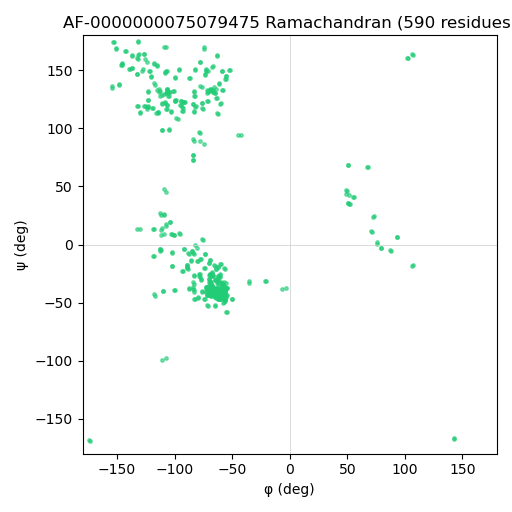ccharea
  7swh-assembly1_B  TM=2.568E-01  e=4.573E+00  Burkholderia pseudomallei K96243
  4flr-assembly1_A  TM=2.797E-01  e=5.736E+00  Neisseria polysaccharea
  7swh-assembly1_B  TM=2.674E-01  e=2.698E+00  Burkholderia pseudomallei K96243